Protein AF-A0A3G2SCH0-F1 (afdb_monomer_lite)

Secondary structure (DSSP, 8-state):
--S---HHHHHHHHHHHHHHHHTHHHHHHHHHHTHHHHHHHHHHHHHTT--EEEEEEEE-TTS--S-TTSPS--S-GGGS----SS-EEEEEEEETTTTEEEEEEHHHHHHHHHHHHHHHHSS---S--HHHHHH-S---S-EEEEEEEEESS-EEEEEEEEEETT--SS-SEEEEEEEEE-TTSSEEEEEEEEEE---TTTEEEEEEEEEETTEEEEPPPEEBTB---EEEEEE-SS--SEEEEEEEEEE-HHHHHHHHHHHHHHHHHHHTT-TTHHHHHHHTT-SSPPP-PPPGGGSSSPEEEEEEEEEEETTEEEETTEEEE---S-EEEEEEEEE-S-SS-EEEEEEEEEEEEEEE-TTS-EEEEE---EEPEEEEEE-SSSEEEEEEE-GGGSS-PPPPTT-EEEEEEEEEEEESSTT--EEEEEEEEEEEE----SPPPP---TTS---S-EEEEEEEEEEEEPPPPGGGGGGG--TTS--TTGGGGTT-----HHHHHHHHHHHHHHHHHHHHTTSPPP--PPP--HHHHHHHHHHHHHTT--S----EEEEEEE-----EEEEEEEEESEEEEEEEETTEEEEESSTTSPEEEEEE-TT-EEEES-SSS-EEEEE-SS-EEEEEESSHHHHHHHHHHHGGGGS--

Sequence (653 aa):
MPPDASASSVAAQRASVQWRTRTLFPLAVAILSHAALVREANVLSMRLGLHVRFQLAVHRPHVCHRSQHDGLDDIRADASVADASLAKAVVRVVDMDRCTIQTWPCAFLAHQVRVMQRMCGAMAWGDMDVRAQVLGPTQPAFAPVAHVLIPLVPCEDVLMPLLPWYGGEAVMGTCRLRVAWTAQQRACQLMVRDVRGLSRRLVSQVHWQVRIGSDTYATQPVDVGADAVCHHTFRRSAWPDAVLATLFGRPTRTLLTEIEAHDQAQEQAATRGTSTYAAHDVAQVVGAPLRMRRPERDRQWEQWCSTLVTVHMQGAAVQSGAFVARPAPAHLLGVALAQEAAAVAWTHVEGLAMGDVSLRDAHDVVRASDARFLPLQRVAEHPGTALRVHAVWPPAMHDVPPPHAHDTMHATLRLHVACAHEDRPHLTYDVRLAWRWRRAHAPEPPRWDCHSDPGEHVVQRLYRVRWAPHTPGAADLWRADTRNVQVPGSDLLGSWHVRGLSLVRDYYAELVWQRRVRHGMPTVPAWTPPALRADDAFRDLRTLWAGLHAAQPRRYTGHATCVDALVCTHRGWLTWGQRVWCELCGAFLVMRRAPRERITHAILLHRAHVALLSPDAPTLALYTSSASYALAADSWASAHAWQHALAPASHIT

Organism: Malassezia restricta (strain ATCC 96810 / NBRC 103918 / CBS 7877) (NCBI:txid425264)

Radius of gyration: 33.76 Å; chains: 1; bounding box: 91×59×85 Å

pLDDT: mean 73.64, std 17.19, range [23.06, 96.0]

Foldseek 3Di:
DPPDPDVVVVVVVVVLLLVQLVCLLVQQLQQQQLFLLQLLLVLLCVLVVFQKHKFKAKDDAQADFADPPFDDDFPPPQQDDDHDNHIHIWIWMARLVQRAIDIGRSVVSVVLSVVSVVVSVPPDDDPDPPCCSNPNPGTGQKGFFWKWKFFLDADFFFKTFTAGPLDDQDGQWIWTWGWDADPVNQKIKIKTWDTDNHDCQFFFWKKKWWDWPPDIDIDDIDGPPPTHIDIDMDGDPDGDRITMMTMMGRGHSSNVVVSQVVLQVLVVLLCVPCPPPLVVVVVVPPDDDDDDDDPVVLVQDKFKWKKKKKKFKAQWFDDPQATEHADDQKIKMKIKIAIDQFPKAFDAWPFKWKAFKFKAALVRHTPDTGGDTHTWAWDDWDDDNITMTMTMDGPVVGPDDDHDAFIKMKMWMWIWIWIDDPLGEIEIDTDIHMYGHDPDPDPRDPDDDVPDDDDRRMRMWMKIKIKHFDDDAPVCSSVSRCQPPDDPSSVVVPSRGHRHCSNSLSVVLVSVQSVCCSVPPPDRDDPRRPPPPSPVSSVVSVVSRVVVPPDDDRGIHMYIDIDPFFDFPDWDWKDAVHIWTWTHGPQKTFTHRDPPHDTPDITGLALWDWDQPDPVFLWIWIDHSNDIGIIGDPDVVRSVVVNVVSVVSNPPD

Structure (mmCIF, N/CA/C/O backbone):
data_AF-A0A3G2SCH0-F1
#
_entry.id   AF-A0A3G2SCH0-F1
#
loop_
_atom_site.group_PDB
_atom_site.id
_atom_site.type_symbol
_atom_site.label_atom_id
_atom_site.label_alt_id
_atom_site.label_comp_id
_atom_site.label_asym_id
_atom_site.label_entity_id
_atom_site.label_seq_id
_atom_site.pdbx_PDB_ins_code
_atom_site.Cartn_x
_atom_site.Cartn_y
_atom_site.Cartn_z
_atom_site.occupancy
_atom_site.B_iso_or_equiv
_atom_site.auth_seq_id
_atom_site.auth_comp_id
_atom_site.auth_asym_id
_atom_site.auth_atom_id
_atom_site.pdbx_PDB_model_num
ATOM 1 N N . MET A 1 1 ? -37.704 -10.351 -12.506 1.00 31.58 1 MET A N 1
ATOM 2 C CA . MET A 1 1 ? -36.248 -10.580 -12.624 1.00 31.58 1 MET A CA 1
ATOM 3 C C . MET A 1 1 ? -35.561 -9.227 -12.746 1.00 31.58 1 MET A C 1
ATOM 5 O O . MET A 1 1 ? -36.182 -8.363 -13.361 1.00 31.58 1 MET A O 1
ATOM 9 N N . PRO A 1 2 ? -34.352 -8.986 -12.197 1.00 29.56 2 PRO A N 1
ATOM 10 C CA . PRO A 1 2 ? -33.535 -7.923 -12.777 1.00 29.56 2 PRO A CA 1
ATOM 11 C C . PRO A 1 2 ? -33.345 -8.291 -14.260 1.00 29.56 2 PRO A C 1
ATOM 13 O O . PRO A 1 2 ? -33.191 -9.480 -14.552 1.00 29.56 2 PRO A O 1
ATOM 16 N N . PRO A 1 3 ? -33.486 -7.339 -15.191 1.00 36.19 3 PRO A N 1
ATOM 17 C CA . PRO A 1 3 ? -33.518 -7.652 -16.611 1.00 36.19 3 PRO A CA 1
ATOM 18 C C . PRO A 1 3 ? -32.188 -8.305 -16.987 1.00 36.19 3 PRO A C 1
ATOM 20 O O . PRO A 1 3 ? -31.136 -7.768 -16.649 1.00 36.19 3 PRO A O 1
ATOM 23 N N . ASP A 1 4 ? -32.259 -9.492 -17.588 1.00 38.69 4 ASP A N 1
ATOM 24 C CA . ASP A 1 4 ? -31.194 -10.196 -18.301 1.00 38.69 4 ASP A CA 1
ATOM 25 C C . ASP A 1 4 ? -29.765 -9.798 -17.902 1.00 38.69 4 ASP A C 1
ATOM 27 O O . ASP A 1 4 ? -29.067 -9.065 -18.610 1.00 38.69 4 ASP A O 1
ATOM 31 N N . ALA A 1 5 ? -29.295 -10.316 -16.762 1.00 38.09 5 ALA A N 1
ATOM 32 C CA . ALA A 1 5 ? -27.876 -10.310 -16.423 1.00 38.09 5 ALA A CA 1
ATOM 33 C C . ALA A 1 5 ? -27.143 -11.256 -17.388 1.00 38.09 5 ALA A C 1
ATOM 35 O O . ALA A 1 5 ? -26.845 -12.410 -17.083 1.00 38.09 5 ALA A O 1
ATOM 36 N N . SER A 1 6 ? -26.914 -10.748 -18.597 1.00 44.94 6 SER A N 1
ATOM 37 C CA . SER A 1 6 ? -26.137 -11.358 -19.665 1.00 44.94 6 SER A CA 1
ATOM 38 C C . SER A 1 6 ? -24.797 -11.883 -19.141 1.00 44.94 6 SER A C 1
ATOM 40 O O . SER A 1 6 ? -24.260 -11.395 -18.144 1.00 44.94 6 SER A O 1
ATOM 42 N N . ALA A 1 7 ? -24.202 -12.844 -19.851 1.00 46.75 7 ALA A N 1
ATOM 43 C CA . ALA A 1 7 ? -22.865 -13.375 -19.567 1.00 46.75 7 ALA A CA 1
ATOM 44 C C . ALA A 1 7 ? -21.801 -12.280 -19.286 1.00 46.75 7 ALA A C 1
ATOM 46 O O . ALA A 1 7 ? -20.835 -12.528 -18.562 1.00 46.75 7 ALA A O 1
ATOM 47 N N . SER A 1 8 ? -22.013 -11.055 -19.789 1.00 39.97 8 SER A N 1
ATOM 48 C CA . SER A 1 8 ? -21.204 -9.865 -19.509 1.00 39.97 8 SER A CA 1
ATOM 49 C C . SER A 1 8 ? -21.206 -9.415 -18.035 1.00 39.97 8 SER A C 1
ATOM 51 O O . SER A 1 8 ? -20.150 -9.049 -17.529 1.00 39.97 8 SER A O 1
ATOM 53 N N . SER A 1 9 ? -22.329 -9.503 -17.307 1.00 48.72 9 SER A N 1
ATOM 54 C CA . SER A 1 9 ? -22.426 -9.129 -15.882 1.00 48.72 9 SER A CA 1
ATOM 55 C C . SER A 1 9 ? -21.650 -10.113 -15.002 1.00 48.72 9 SER A C 1
ATOM 57 O O . SER A 1 9 ? -20.868 -9.717 -14.135 1.00 48.72 9 SER A O 1
ATOM 59 N N . VAL A 1 10 ? -21.762 -11.411 -15.301 1.00 48.56 10 VAL A N 1
ATOM 60 C CA . VAL A 1 10 ? -20.990 -12.461 -14.622 1.00 48.56 10 VAL A CA 1
ATOM 61 C C . VAL A 1 10 ? -19.492 -12.316 -14.917 1.00 48.56 10 VAL A C 1
ATOM 63 O O . VAL A 1 10 ? -18.673 -12.454 -14.006 1.00 48.56 10 VAL A O 1
ATOM 66 N N . ALA A 1 11 ? -19.115 -11.997 -16.160 1.00 42.41 11 ALA A N 1
ATOM 67 C CA . ALA A 1 11 ? -17.726 -11.738 -16.540 1.00 42.41 11 ALA A CA 1
ATOM 68 C C . ALA A 1 11 ? -17.158 -10.471 -15.872 1.00 42.41 11 ALA A C 1
ATOM 70 O O . ALA A 1 11 ? -16.056 -10.517 -15.327 1.00 42.41 11 ALA A O 1
ATOM 71 N N . ALA A 1 12 ? -17.919 -9.373 -15.832 1.00 41.53 12 ALA A N 1
ATOM 72 C CA . ALA A 1 12 ? -17.540 -8.134 -15.153 1.00 41.53 12 ALA A CA 1
ATOM 73 C C . ALA A 1 12 ? -17.389 -8.337 -13.638 1.00 41.53 12 ALA A C 1
ATOM 75 O O . ALA A 1 12 ? -16.430 -7.849 -13.035 1.00 41.53 12 ALA A O 1
ATOM 76 N N . GLN A 1 13 ? -18.272 -9.131 -13.025 1.00 50.66 13 GLN A N 1
ATOM 77 C CA . GLN A 1 13 ? -18.183 -9.461 -11.607 1.00 50.66 13 GLN A CA 1
ATOM 78 C C . GLN A 1 13 ? -16.957 -10.330 -11.312 1.00 50.66 13 GLN A C 1
ATOM 80 O O . GLN A 1 13 ? -16.234 -10.036 -10.362 1.00 50.66 13 GLN A O 1
ATOM 85 N N . ARG A 1 14 ? -16.666 -11.342 -12.148 1.00 49.84 14 ARG A N 1
ATOM 86 C CA . ARG A 1 14 ? -15.433 -12.151 -12.069 1.00 49.84 14 ARG A CA 1
ATOM 87 C C . ARG A 1 14 ? -14.183 -11.281 -12.222 1.00 49.84 14 ARG A C 1
ATOM 89 O O . ARG A 1 14 ? -13.255 -11.430 -11.432 1.00 49.84 14 ARG A O 1
ATOM 96 N N . ALA A 1 15 ? -14.184 -10.338 -13.163 1.00 44.78 15 ALA A N 1
ATOM 97 C CA . ALA A 1 15 ? -13.082 -9.407 -13.380 1.00 44.78 15 ALA A CA 1
ATOM 98 C C . ALA A 1 15 ? -12.875 -8.460 -12.184 1.00 44.78 15 ALA A C 1
ATOM 100 O O . ALA A 1 15 ? -11.751 -8.330 -11.709 1.00 44.78 15 ALA A O 1
ATOM 101 N N . SER A 1 16 ? -13.939 -7.868 -11.629 1.00 49.22 16 SER A N 1
ATOM 102 C CA . SER A 1 16 ? -13.899 -7.007 -10.429 1.00 49.22 16 SER A CA 1
ATOM 103 C C . SER A 1 16 ? -13.326 -7.744 -9.215 1.00 49.22 16 SER A C 1
ATOM 105 O O . SER A 1 16 ? -12.467 -7.249 -8.484 1.00 49.22 16 SER A O 1
ATOM 107 N N . VAL A 1 17 ? -13.746 -8.990 -9.042 1.00 47.97 17 VAL A N 1
ATOM 108 C CA . VAL A 1 17 ? -13.266 -9.918 -8.021 1.00 47.97 17 VAL A CA 1
ATOM 109 C C . VAL A 1 17 ? -11.791 -10.269 -8.204 1.00 47.97 17 VAL A C 1
ATOM 111 O O . VAL A 1 17 ? -11.037 -10.235 -7.229 1.00 47.97 17 VAL A O 1
ATOM 114 N N . GLN A 1 18 ? -11.381 -10.593 -9.430 1.00 52.19 18 GLN A N 1
ATOM 115 C CA . GLN A 1 18 ? -9.998 -10.912 -9.776 1.00 52.19 18 GLN A CA 1
ATOM 116 C C . GLN A 1 18 ? -9.097 -9.680 -9.598 1.00 52.19 18 GLN A C 1
ATOM 118 O O . GLN A 1 18 ? -7.966 -9.783 -9.119 1.00 52.19 18 GLN A O 1
ATOM 123 N N . TRP A 1 19 ? -9.624 -8.493 -9.895 1.00 51.28 19 TRP A N 1
ATOM 124 C CA . TRP A 1 19 ? -8.951 -7.218 -9.687 1.00 51.28 19 TRP A CA 1
ATOM 125 C C . TRP A 1 19 ? -8.785 -6.898 -8.195 1.00 51.28 19 TRP A C 1
ATOM 127 O O . TRP A 1 19 ? -7.687 -6.567 -7.759 1.00 51.28 19 TRP A O 1
ATOM 137 N N . ARG A 1 20 ? -9.813 -7.134 -7.369 1.00 48.12 20 ARG A N 1
ATOM 138 C CA . ARG A 1 20 ? -9.728 -7.019 -5.898 1.00 48.12 20 ARG A CA 1
ATOM 139 C C . ARG A 1 20 ? -8.798 -8.055 -5.261 1.00 48.12 20 ARG A C 1
ATOM 14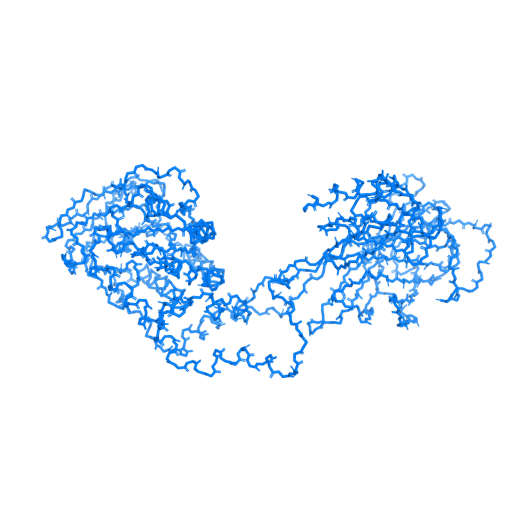1 O O . ARG A 1 20 ? -8.222 -7.796 -4.212 1.00 48.12 20 ARG A O 1
ATOM 148 N N . THR A 1 21 ? -8.596 -9.222 -5.874 1.00 48.56 21 THR A N 1
ATOM 149 C CA . THR A 1 21 ? -7.572 -10.175 -5.398 1.00 48.56 21 THR A CA 1
ATOM 150 C C . THR A 1 21 ? -6.152 -9.743 -5.754 1.00 48.56 21 THR A C 1
ATOM 152 O O . THR A 1 21 ? -5.227 -10.054 -5.007 1.00 48.56 21 THR A O 1
ATOM 155 N N . ARG A 1 22 ? -5.964 -8.949 -6.821 1.00 54.16 22 ARG A N 1
ATOM 156 C CA . ARG A 1 22 ? -4.661 -8.340 -7.149 1.00 54.16 22 ARG A CA 1
ATOM 157 C C . ARG A 1 22 ? -4.223 -7.296 -6.113 1.00 54.16 22 ARG A C 1
ATOM 159 O O . ARG A 1 22 ? -3.035 -7.016 -6.013 1.00 54.16 22 ARG A O 1
ATOM 166 N N . THR A 1 23 ? -5.139 -6.779 -5.287 1.00 59.91 23 THR A N 1
ATOM 167 C CA . THR A 1 23 ? -4.815 -5.819 -4.213 1.00 59.91 23 THR A CA 1
ATOM 168 C C . THR A 1 23 ? -4.451 -6.470 -2.879 1.00 59.91 23 THR A C 1
ATOM 170 O O . THR A 1 23 ? -4.035 -5.770 -1.959 1.00 59.91 23 THR A O 1
ATOM 173 N N . LEU A 1 24 ? -4.552 -7.800 -2.764 1.00 65.25 24 LEU A N 1
ATOM 174 C CA . LEU A 1 24 ? -4.127 -8.528 -1.561 1.00 65.25 24 LEU A CA 1
ATOM 175 C C . LEU A 1 24 ? -2.614 -8.455 -1.354 1.00 65.25 24 LEU A C 1
ATOM 177 O O . LEU A 1 24 ? -2.162 -8.415 -0.216 1.00 65.25 24 LEU A O 1
ATOM 181 N N . PHE A 1 25 ? -1.841 -8.406 -2.441 1.00 65.69 25 PHE A N 1
ATOM 182 C CA . PHE A 1 25 ? -0.389 -8.298 -2.363 1.00 65.69 25 PHE A CA 1
ATOM 183 C C . PHE A 1 25 ? 0.065 -6.929 -1.806 1.00 65.69 25 PHE A C 1
ATOM 185 O O . PHE A 1 25 ? 0.750 -6.915 -0.784 1.00 65.69 25 PHE A O 1
ATOM 192 N N . PRO A 1 26 ? -0.381 -5.772 -2.345 1.00 67.56 26 PRO A N 1
ATOM 193 C CA . PRO A 1 26 ? -0.127 -4.470 -1.718 1.00 67.56 26 PRO A CA 1
ATOM 194 C C . PRO A 1 26 ? -0.615 -4.370 -0.265 1.00 67.56 26 PRO A C 1
ATOM 196 O O . PRO A 1 26 ? 0.068 -3.784 0.572 1.00 67.56 26 PRO A O 1
ATOM 199 N N . LEU A 1 27 ? -1.773 -4.965 0.054 1.00 74.06 27 LEU A N 1
ATOM 200 C CA . LEU A 1 27 ? -2.298 -5.021 1.422 1.00 74.06 27 LEU A CA 1
ATOM 201 C C . LEU A 1 27 ? -1.360 -5.802 2.357 1.00 74.06 27 LEU A C 1
ATOM 203 O O . LEU A 1 27 ? -1.066 -5.339 3.456 1.00 74.06 27 LEU A O 1
ATOM 207 N N . ALA A 1 28 ? -0.861 -6.956 1.907 1.00 73.88 28 ALA A N 1
ATOM 208 C CA . ALA A 1 28 ? 0.090 -7.782 2.643 1.00 73.88 28 ALA A CA 1
ATOM 209 C C . ALA A 1 28 ? 1.413 -7.051 2.902 1.00 73.88 28 ALA A C 1
ATOM 211 O O . ALA A 1 28 ? 1.878 -7.025 4.041 1.00 73.88 28 ALA A O 1
ATOM 212 N N . VAL A 1 29 ? 1.978 -6.404 1.877 1.00 72.19 29 VAL A N 1
ATOM 213 C CA . VAL A 1 29 ? 3.194 -5.587 2.010 1.00 72.19 29 VAL A CA 1
ATOM 214 C C . VAL A 1 29 ? 2.989 -4.480 3.042 1.00 72.19 29 VAL A C 1
ATOM 216 O O . VAL A 1 29 ? 3.832 -4.301 3.914 1.00 72.19 29 VAL A O 1
ATOM 219 N N . ALA A 1 30 ? 1.860 -3.767 2.982 1.00 77.94 30 ALA A N 1
ATOM 220 C CA . ALA A 1 30 ? 1.571 -2.678 3.908 1.00 77.94 30 ALA A CA 1
ATOM 221 C C . ALA A 1 30 ? 1.398 -3.153 5.362 1.00 77.94 30 ALA A C 1
ATOM 223 O O . ALA A 1 30 ? 1.861 -2.475 6.274 1.00 77.94 30 ALA A O 1
ATOM 224 N N . ILE A 1 31 ? 0.766 -4.306 5.600 1.00 83.00 31 ILE A N 1
ATOM 225 C CA . ILE A 1 31 ? 0.631 -4.880 6.951 1.00 83.00 31 ILE A CA 1
ATOM 226 C C . ILE A 1 31 ? 2.009 -5.261 7.506 1.00 83.00 31 ILE A C 1
ATOM 228 O O . ILE A 1 31 ? 2.369 -4.871 8.614 1.00 83.00 31 ILE A O 1
ATOM 232 N N . LEU A 1 32 ? 2.812 -5.973 6.718 1.00 77.19 32 LEU A N 1
ATOM 233 C CA . LEU A 1 32 ? 4.123 -6.451 7.151 1.00 77.19 32 LEU A CA 1
ATOM 234 C C . LEU A 1 32 ? 5.132 -5.317 7.387 1.00 77.19 32 LEU A C 1
ATOM 236 O O . LEU A 1 32 ? 5.882 -5.362 8.367 1.00 77.19 32 LEU A O 1
ATOM 240 N N . SER A 1 33 ? 5.113 -4.269 6.558 1.00 77.81 33 SER A N 1
ATOM 241 C CA . SER A 1 33 ? 6.066 -3.156 6.655 1.00 77.81 33 SER A CA 1
ATOM 242 C C . SER A 1 33 ? 5.823 -2.220 7.841 1.00 77.81 33 SER A C 1
ATOM 244 O O . SER A 1 33 ? 6.744 -1.527 8.267 1.00 77.81 33 SER A O 1
ATOM 246 N N . HIS A 1 34 ? 4.612 -2.213 8.408 1.00 84.12 34 HIS A N 1
ATOM 247 C CA . HIS A 1 34 ? 4.247 -1.349 9.538 1.00 84.12 34 HIS A CA 1
ATOM 248 C C . HIS A 1 34 ? 4.221 -2.077 10.890 1.00 84.12 34 HIS A C 1
ATOM 250 O O . HIS A 1 34 ? 3.949 -1.450 11.915 1.00 84.12 34 HIS A O 1
ATOM 256 N N . ALA A 1 35 ? 4.518 -3.378 10.931 1.00 83.06 35 ALA A N 1
ATOM 257 C CA . ALA A 1 35 ? 4.460 -4.157 12.164 1.00 83.06 35 ALA A CA 1
ATOM 258 C C . ALA A 1 35 ? 5.426 -3.645 13.249 1.00 83.06 35 ALA A C 1
ATOM 260 O O . ALA A 1 35 ? 5.020 -3.507 14.404 1.00 83.06 35 ALA A O 1
ATOM 261 N N . ALA A 1 36 ? 6.667 -3.292 12.896 1.00 79.19 36 ALA A N 1
ATOM 262 C CA . ALA A 1 36 ? 7.620 -2.713 13.851 1.00 79.19 36 ALA A CA 1
ATOM 263 C C . ALA A 1 36 ? 7.124 -1.384 14.441 1.00 79.19 36 ALA A C 1
ATOM 265 O O . ALA A 1 36 ? 7.235 -1.163 15.645 1.00 79.19 36 ALA A O 1
ATOM 266 N N . LEU A 1 37 ? 6.511 -0.533 13.614 1.00 85.88 37 LEU A N 1
ATOM 267 C CA . LEU A 1 37 ? 5.965 0.753 14.047 1.00 85.88 37 LEU A CA 1
ATOM 268 C C . LEU A 1 37 ? 4.817 0.575 15.053 1.00 85.88 37 LEU A C 1
ATOM 270 O O . LEU A 1 37 ? 4.721 1.314 16.029 1.00 85.88 37 LEU A O 1
ATOM 274 N N . VAL A 1 38 ? 3.960 -0.429 14.846 1.00 93.00 38 VAL A N 1
ATOM 275 C CA . VAL A 1 38 ? 2.884 -0.771 15.790 1.00 93.00 38 VAL A CA 1
ATOM 276 C C . VAL A 1 38 ? 3.446 -1.319 17.105 1.00 93.00 38 VAL A C 1
ATOM 278 O O . VAL A 1 38 ? 2.954 -0.954 18.174 1.00 93.00 38 VAL A O 1
ATOM 281 N N . ARG A 1 39 ? 4.498 -2.152 17.061 1.00 89.19 39 ARG A N 1
ATOM 282 C CA . ARG A 1 39 ? 5.204 -2.596 18.279 1.00 89.19 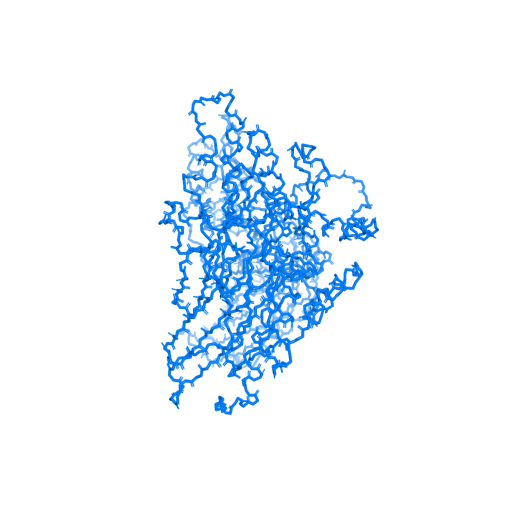39 ARG A CA 1
ATOM 283 C C . ARG A 1 39 ? 5.753 -1.402 19.052 1.00 89.19 39 ARG A C 1
ATOM 285 O O . ARG A 1 39 ? 5.530 -1.308 20.253 1.00 89.19 39 ARG A O 1
ATOM 292 N N . GLU A 1 40 ? 6.417 -0.479 18.365 1.00 87.50 40 GLU A N 1
ATOM 293 C CA . GLU A 1 40 ? 6.962 0.733 18.974 1.00 87.50 40 GLU A CA 1
ATOM 294 C C . GLU A 1 40 ? 5.875 1.605 19.607 1.00 87.50 40 GLU A C 1
ATOM 296 O O . GLU A 1 40 ? 6.010 2.001 20.764 1.00 87.50 40 GLU A O 1
ATOM 301 N N . ALA A 1 41 ? 4.762 1.834 18.907 1.00 94.25 41 ALA A N 1
ATOM 302 C CA . ALA A 1 41 ? 3.627 2.575 19.451 1.00 94.25 41 ALA A CA 1
ATOM 303 C C . ALA A 1 41 ? 3.098 1.948 20.752 1.00 94.25 41 ALA A C 1
ATOM 305 O O . ALA A 1 41 ? 2.851 2.660 21.722 1.00 94.25 41 ALA A O 1
ATOM 306 N N . ASN A 1 42 ? 2.985 0.616 20.818 1.00 95.44 42 ASN A N 1
ATOM 307 C CA . ASN A 1 42 ? 2.564 -0.072 22.041 1.00 95.44 42 ASN A CA 1
ATOM 308 C C . ASN A 1 42 ? 3.592 0.033 23.175 1.00 95.44 42 ASN A C 1
ATOM 310 O O . ASN A 1 42 ? 3.199 0.217 24.326 1.00 95.44 42 ASN A O 1
ATOM 314 N N . VAL A 1 43 ? 4.895 -0.041 22.879 1.00 90.81 43 VAL A N 1
ATOM 315 C CA . VAL A 1 43 ? 5.949 0.183 23.885 1.00 90.81 43 VAL A CA 1
ATOM 316 C C . VAL A 1 43 ? 5.853 1.595 24.459 1.00 90.81 43 VAL A C 1
ATOM 318 O O . VAL A 1 43 ? 5.894 1.778 25.675 1.00 90.81 43 VAL A O 1
ATOM 321 N N . LEU A 1 44 ? 5.705 2.598 23.593 1.00 91.06 44 LEU A N 1
ATOM 322 C CA . LEU A 1 44 ? 5.578 3.992 24.010 1.00 91.06 44 LEU A CA 1
ATOM 323 C C . LEU A 1 44 ? 4.286 4.226 24.801 1.00 91.06 44 LEU A C 1
ATOM 325 O O . LEU A 1 44 ? 4.319 4.932 25.801 1.00 91.06 44 LEU A O 1
ATOM 329 N N . SER A 1 45 ? 3.180 3.586 24.411 1.00 93.94 45 SER A N 1
ATOM 330 C CA . SER A 1 45 ? 1.908 3.612 25.149 1.00 93.94 45 SER A CA 1
ATOM 331 C C . SER A 1 45 ? 2.096 3.161 26.600 1.00 93.94 45 SER A C 1
ATOM 333 O O . SER A 1 45 ? 1.733 3.880 27.528 1.00 93.94 45 SER A O 1
ATOM 335 N N . MET A 1 46 ? 2.778 2.024 26.798 1.00 92.00 46 MET A N 1
ATOM 336 C CA . MET A 1 46 ? 3.096 1.493 28.127 1.00 92.00 46 MET A CA 1
ATOM 337 C C . MET A 1 46 ? 4.003 2.440 28.925 1.00 92.00 46 MET A C 1
ATOM 339 O O . MET A 1 46 ? 3.769 2.659 30.110 1.00 92.00 46 MET A O 1
ATOM 343 N N . ARG A 1 47 ? 5.019 3.037 28.287 1.00 89.62 47 ARG A N 1
ATOM 344 C CA . ARG A 1 47 ? 5.929 4.001 28.939 1.00 89.62 47 ARG A CA 1
ATOM 345 C C . ARG A 1 47 ? 5.234 5.292 29.362 1.00 89.62 47 ARG A C 1
ATOM 347 O O . ARG A 1 47 ? 5.621 5.879 30.363 1.00 89.62 47 ARG A O 1
ATOM 354 N N . LEU A 1 48 ? 4.231 5.724 28.603 1.00 90.00 48 LEU A N 1
ATOM 355 C CA . LEU A 1 48 ? 3.405 6.894 28.901 1.00 90.00 48 LEU A CA 1
ATOM 356 C C . LEU A 1 48 ? 2.270 6.588 29.894 1.00 90.00 48 LEU A C 1
ATOM 358 O O . LEU A 1 48 ? 1.482 7.478 30.197 1.00 90.00 48 LEU A O 1
ATOM 362 N N . GLY A 1 49 ? 2.151 5.346 30.382 1.00 89.81 49 GLY A N 1
ATOM 363 C CA . GLY A 1 49 ? 1.078 4.943 31.295 1.00 89.81 49 GLY A CA 1
ATOM 364 C C . GLY A 1 49 ? -0.314 4.943 30.654 1.00 89.81 49 GLY A C 1
ATOM 365 O O . GLY A 1 49 ? -1.314 5.063 31.356 1.00 89.81 49 GLY A O 1
ATOM 366 N N . LEU A 1 50 ? -0.397 4.832 29.325 1.00 91.81 50 LEU A N 1
ATOM 367 C CA . LEU A 1 50 ? -1.664 4.779 28.601 1.00 91.81 50 LEU A CA 1
ATOM 368 C C . LEU A 1 50 ? -2.137 3.324 28.466 1.00 91.81 50 LEU A C 1
ATOM 370 O O . LEU A 1 50 ? -1.418 2.477 27.934 1.00 91.81 50 LEU A O 1
ATOM 374 N N . HIS A 1 51 ? -3.385 3.030 28.845 1.00 93.06 51 HIS A N 1
ATOM 375 C CA . HIS A 1 51 ? -4.019 1.734 28.561 1.00 93.06 51 HIS A CA 1
ATOM 376 C C . HIS A 1 51 ? -4.611 1.693 27.144 1.00 93.06 51 HIS A C 1
ATOM 378 O O . HIS A 1 51 ? -5.783 1.378 26.931 1.00 93.06 51 HIS A O 1
ATOM 384 N N . VAL A 1 52 ? -3.777 2.026 26.157 1.00 94.50 52 VAL A N 1
ATOM 385 C CA . VAL A 1 52 ? -4.141 2.052 24.738 1.00 94.50 52 VAL A CA 1
ATOM 386 C C . VAL A 1 52 ? -3.366 0.981 23.981 1.00 94.50 52 VAL A C 1
ATOM 388 O O . VAL A 1 52 ? -2.139 0.895 24.093 1.00 94.50 52 VAL A O 1
ATOM 391 N N . ARG A 1 53 ? -4.078 0.192 23.171 1.00 94.81 53 ARG A N 1
ATOM 392 C CA . ARG A 1 53 ? -3.513 -0.827 22.280 1.00 94.81 53 ARG A CA 1
ATOM 393 C C . ARG A 1 53 ? -3.602 -0.399 20.819 1.00 94.81 53 ARG A C 1
ATOM 395 O O . ARG A 1 53 ? -4.669 -0.050 20.323 1.00 94.81 53 ARG A O 1
ATOM 402 N N . PHE A 1 54 ? -2.481 -0.494 20.117 1.00 96.00 54 PHE A N 1
ATOM 403 C CA . PHE A 1 54 ? -2.361 -0.297 18.676 1.00 96.00 54 PHE A CA 1
ATOM 404 C C . PHE A 1 54 ? -2.285 -1.661 17.986 1.00 96.00 54 PHE A C 1
ATOM 406 O O . PHE A 1 54 ? -1.435 -2.488 18.321 1.00 96.00 54 PHE A O 1
ATOM 413 N N . GLN A 1 55 ? -3.163 -1.916 17.019 1.00 94.88 55 GLN A N 1
ATOM 414 C CA . GLN A 1 55 ? -3.244 -3.187 16.294 1.00 94.88 55 GLN A CA 1
ATOM 415 C C . GLN A 1 55 ? -3.408 -2.932 14.795 1.00 94.88 55 GLN A C 1
ATOM 417 O O . GLN A 1 55 ? -4.092 -1.995 14.392 1.00 94.88 55 GLN A O 1
ATOM 422 N N . LEU A 1 56 ? -2.796 -3.765 13.952 1.00 94.44 56 LEU A N 1
ATOM 423 C CA . LEU A 1 56 ? -3.043 -3.706 12.510 1.00 94.44 56 LEU A CA 1
ATOM 424 C C . LEU A 1 56 ? -4.446 -4.231 12.194 1.00 94.44 56 LEU A C 1
ATOM 426 O O . LEU A 1 56 ? -4.923 -5.178 12.814 1.00 94.44 56 LEU A O 1
ATOM 430 N N . ALA A 1 57 ? -5.096 -3.616 11.213 1.00 92.50 57 ALA A N 1
ATOM 431 C CA . ALA A 1 57 ? -6.415 -4.001 10.737 1.00 92.50 57 ALA A CA 1
ATOM 432 C C . ALA A 1 57 ? -6.564 -3.720 9.232 1.00 92.50 57 ALA A C 1
ATOM 434 O O . ALA A 1 57 ? -5.728 -3.062 8.605 1.00 92.50 57 ALA A O 1
ATOM 435 N N . VAL A 1 58 ? -7.650 -4.229 8.645 1.00 90.38 58 VAL A N 1
ATOM 436 C CA . VAL A 1 58 ? -7.991 -4.026 7.231 1.00 90.38 58 VAL A CA 1
ATOM 437 C C . VAL A 1 58 ? -9.186 -3.085 7.120 1.00 90.38 58 VAL A C 1
ATOM 439 O O . VAL A 1 58 ? -10.276 -3.374 7.611 1.00 90.38 58 VAL A O 1
ATOM 442 N N . HIS A 1 59 ? -9.000 -1.969 6.422 1.00 89.81 59 HIS A N 1
ATOM 443 C CA . HIS A 1 59 ? -10.077 -1.055 6.066 1.00 89.81 59 HIS A CA 1
ATOM 444 C C . HIS A 1 59 ? -10.802 -1.565 4.818 1.00 89.81 59 HIS A C 1
ATOM 446 O O . HIS A 1 59 ? -10.239 -1.571 3.722 1.00 89.81 59 HIS A O 1
ATOM 452 N N . ARG A 1 60 ? -12.047 -2.017 4.998 1.00 86.50 60 ARG A N 1
ATOM 453 C CA . ARG A 1 60 ? -12.911 -2.585 3.951 1.00 86.50 60 ARG A CA 1
ATOM 454 C C . ARG A 1 60 ? -13.462 -1.510 3.000 1.00 86.50 60 ARG A C 1
ATOM 456 O O . ARG A 1 60 ? -13.947 -0.483 3.475 1.00 86.50 60 ARG A O 1
ATOM 463 N N . PRO A 1 61 ? -13.473 -1.736 1.678 1.00 81.12 61 PRO A N 1
ATOM 464 C CA . PRO A 1 61 ? -14.087 -0.802 0.740 1.00 81.12 61 PRO A CA 1
ATOM 465 C C . PRO A 1 61 ? -15.622 -0.863 0.809 1.00 81.12 61 PRO A C 1
ATOM 467 O O . PRO A 1 61 ? -16.192 -1.932 1.017 1.00 81.12 61 PRO A O 1
ATOM 470 N N . HIS A 1 62 ? -16.293 0.266 0.561 1.00 75.19 62 HIS A N 1
ATOM 471 C CA . HIS A 1 62 ? -17.763 0.377 0.468 1.00 75.19 62 HIS A CA 1
ATOM 472 C C . HIS A 1 62 ? -18.551 0.051 1.751 1.00 75.19 62 HIS A C 1
ATOM 474 O O . HIS A 1 62 ? -19.735 -0.270 1.679 1.00 75.19 62 HIS A O 1
ATOM 480 N N . VAL A 1 63 ? -17.920 0.155 2.922 1.00 81.38 63 VAL A N 1
ATOM 481 C CA . VAL A 1 63 ? -18.566 -0.072 4.226 1.00 81.38 63 VAL A CA 1
ATOM 482 C C . VAL A 1 63 ? -18.510 1.197 5.073 1.00 81.38 63 VAL A C 1
ATOM 484 O O . VAL A 1 63 ? -17.699 2.085 4.802 1.00 81.38 63 VAL A O 1
ATOM 487 N N . CYS A 1 64 ? -19.387 1.323 6.065 1.00 83.38 64 CYS A N 1
ATOM 488 C CA . CYS A 1 64 ? -19.318 2.397 7.053 1.00 83.38 64 CYS A CA 1
ATOM 489 C C . CYS A 1 64 ? -18.303 2.042 8.142 1.00 83.38 64 CYS A C 1
ATOM 491 O O . CYS A 1 64 ? -18.466 1.024 8.811 1.00 83.38 64 CYS A O 1
ATOM 493 N N . HIS A 1 65 ? -17.283 2.886 8.318 1.00 84.06 65 HIS A N 1
ATOM 494 C CA . HIS A 1 65 ? -16.242 2.734 9.351 1.00 84.06 65 HIS A CA 1
ATOM 495 C C . HIS A 1 65 ? -16.428 3.672 10.545 1.00 84.06 65 HIS A C 1
ATOM 497 O O . HIS A 1 65 ? -15.803 3.471 11.581 1.00 84.06 65 HIS A O 1
ATOM 503 N N . ARG A 1 66 ? -17.287 4.684 10.397 1.00 86.06 66 ARG A N 1
ATOM 504 C CA . ARG A 1 66 ? -17.642 5.663 11.427 1.00 86.06 66 ARG A CA 1
ATOM 505 C C . ARG A 1 66 ? -19.154 5.748 11.555 1.00 86.06 66 ARG A C 1
ATOM 507 O O . ARG A 1 66 ? -19.857 5.620 10.544 1.00 86.06 66 ARG A O 1
ATOM 514 N N . SER A 1 67 ? -19.617 5.949 12.780 1.00 89.19 67 SER A N 1
ATOM 515 C CA . SER A 1 67 ? -21.033 6.091 13.079 1.00 89.19 67 SER A CA 1
ATOM 516 C C . SER A 1 67 ? -21.477 7.531 12.819 1.00 89.19 67 SER A C 1
ATOM 518 O O . SER A 1 67 ? -20.751 8.472 13.127 1.00 89.19 67 SER A O 1
ATOM 520 N N . GLN A 1 68 ? -22.679 7.714 12.268 1.00 87.50 68 GLN A N 1
ATOM 521 C CA . GLN A 1 68 ? -23.282 9.045 12.093 1.00 87.50 68 GLN A CA 1
ATOM 522 C C . GLN A 1 68 ? -23.622 9.742 13.416 1.00 87.50 68 GLN A C 1
ATOM 524 O O . GLN A 1 68 ? -23.867 10.944 13.424 1.00 87.50 68 GLN A O 1
ATOM 529 N N . HIS A 1 69 ? -23.653 8.990 14.517 1.00 86.56 69 HIS A N 1
ATOM 530 C CA . HIS A 1 69 ? -23.919 9.513 15.857 1.00 86.56 69 HIS A CA 1
ATOM 531 C C . HIS A 1 69 ? -22.647 9.941 16.594 1.00 86.56 69 HIS A C 1
ATOM 533 O O . HIS A 1 69 ? -22.736 10.451 17.709 1.00 86.56 69 HIS A O 1
ATOM 539 N N . ASP A 1 70 ? -21.470 9.723 16.003 1.00 82.75 70 ASP A N 1
ATOM 540 C CA . ASP A 1 70 ? -20.236 10.316 16.512 1.00 82.75 70 ASP A CA 1
ATOM 541 C C . ASP A 1 70 ? -20.178 11.790 16.058 1.00 82.75 70 ASP A C 1
ATOM 543 O O . ASP A 1 70 ? -20.593 12.117 14.946 1.00 82.75 70 ASP A O 1
ATOM 547 N N . GLY A 1 71 ? -19.729 12.697 16.935 1.00 65.62 71 GLY A N 1
ATOM 548 C CA . GLY A 1 71 ? -19.704 14.144 16.667 1.00 65.62 71 GLY A CA 1
ATOM 549 C C . GLY A 1 71 ? -18.844 14.553 15.458 1.00 65.62 71 GLY A C 1
ATOM 550 O O . GLY A 1 71 ? -18.108 13.741 14.902 1.00 65.62 71 GLY A O 1
ATOM 551 N N . LEU A 1 72 ? -18.939 15.832 15.063 1.00 57.00 72 LEU A N 1
ATOM 552 C CA . LEU A 1 72 ? -18.192 16.409 13.933 1.00 57.00 72 LEU A CA 1
ATOM 553 C C . LEU A 1 72 ? -16.679 16.141 14.036 1.00 57.00 72 LEU A C 1
ATOM 555 O O . LEU A 1 72 ? -16.131 16.075 15.137 1.00 57.00 72 LEU A O 1
ATOM 559 N N . ASP A 1 73 ? -16.042 15.991 12.869 1.00 54.19 73 ASP A N 1
ATOM 560 C CA . ASP A 1 73 ? -14.643 15.586 12.708 1.00 54.19 73 ASP A CA 1
ATOM 561 C C . ASP A 1 73 ? -13.685 16.313 13.665 1.00 54.19 73 ASP A C 1
ATOM 563 O O . ASP A 1 73 ? -13.725 17.536 13.820 1.00 54.19 73 ASP A O 1
ATOM 567 N N . ASP A 1 74 ? -12.773 15.544 14.267 1.00 52.78 74 ASP A N 1
ATOM 568 C CA . ASP A 1 74 ? -11.582 16.100 14.905 1.00 52.78 74 ASP A CA 1
ATOM 569 C C . ASP A 1 74 ? -10.813 16.949 13.874 1.00 52.78 74 ASP A C 1
ATOM 571 O O . ASP A 1 74 ? -10.689 16.566 12.708 1.00 52.78 74 ASP A O 1
ATOM 575 N N . ILE A 1 75 ? -10.248 18.084 14.297 1.00 52.28 75 ILE A N 1
ATOM 576 C CA . ILE A 1 75 ? -9.548 19.059 13.429 1.00 52.28 75 ILE A CA 1
ATOM 577 C C . ILE A 1 75 ? -8.349 18.407 12.697 1.00 52.28 75 ILE A C 1
ATOM 579 O O . ILE A 1 75 ? -7.820 18.924 11.711 1.00 52.28 75 ILE A O 1
ATOM 583 N N . ARG A 1 76 ? -7.924 17.223 13.150 1.00 60.47 76 ARG A N 1
ATOM 584 C CA . ARG A 1 76 ? -6.869 16.390 12.567 1.00 60.47 76 ARG A CA 1
ATOM 585 C C . ARG A 1 76 ? -7.362 15.636 11.321 1.00 60.47 76 ARG A C 1
ATOM 587 O O . ARG A 1 76 ? -7.536 14.418 11.359 1.00 60.47 76 ARG A O 1
ATOM 594 N N . ALA A 1 77 ? -7.510 16.336 10.195 1.00 54.88 77 ALA A N 1
ATOM 595 C CA . ALA A 1 77 ? -7.917 15.749 8.907 1.00 54.88 77 ALA A CA 1
ATOM 596 C C . ALA A 1 77 ? -7.097 14.494 8.510 1.00 54.88 77 ALA A C 1
ATOM 598 O O . ALA A 1 77 ? -7.657 13.505 8.027 1.00 54.88 77 ALA A O 1
ATOM 599 N N . ASP A 1 78 ? -5.793 14.488 8.816 1.00 59.88 78 ASP A N 1
ATOM 600 C CA . ASP A 1 78 ? -4.855 13.393 8.517 1.00 59.88 78 ASP A CA 1
ATOM 601 C C . ASP A 1 78 ? -5.074 12.113 9.348 1.00 59.88 78 ASP A C 1
ATOM 603 O O . ASP A 1 78 ? -4.523 11.058 9.022 1.00 59.88 78 ASP A O 1
ATOM 607 N N . ALA A 1 79 ? -5.862 12.179 10.427 1.00 60.12 79 ALA A N 1
ATOM 608 C CA . ALA A 1 79 ? -6.183 11.025 11.270 1.00 60.12 79 ALA A CA 1
ATOM 609 C C . ALA A 1 79 ? -7.286 10.139 10.665 1.00 60.12 79 ALA A C 1
ATOM 611 O O . ALA A 1 79 ? -7.488 9.004 11.105 1.00 60.12 79 ALA A O 1
ATOM 612 N N . SER A 1 80 ? -8.017 10.647 9.667 1.00 68.44 80 SER A N 1
ATOM 613 C CA . SER A 1 80 ? -9.118 9.938 9.018 1.00 68.44 80 SER A CA 1
ATOM 614 C C . SER A 1 80 ? -8.640 9.072 7.850 1.00 68.44 80 SER A C 1
ATOM 616 O O . SER A 1 80 ? -7.740 9.428 7.090 1.00 68.44 80 SER A O 1
ATOM 618 N N . VAL A 1 81 ? -9.241 7.891 7.694 1.00 74.69 81 VAL A N 1
ATOM 619 C CA . VAL A 1 81 ? -8.959 7.020 6.549 1.00 74.69 81 VAL A CA 1
ATOM 620 C C . VAL A 1 81 ? -9.871 7.432 5.402 1.00 74.69 81 VAL A C 1
ATOM 622 O O . VAL A 1 81 ? -11.080 7.231 5.467 1.00 74.69 81 VAL A O 1
ATOM 625 N N . ALA A 1 82 ? -9.284 7.990 4.342 1.00 69.38 82 ALA A N 1
ATOM 626 C CA . ALA A 1 82 ? -10.036 8.370 3.153 1.00 69.38 82 ALA A CA 1
ATOM 627 C C . ALA A 1 82 ? -10.747 7.161 2.529 1.00 69.38 82 ALA A C 1
ATOM 629 O O . ALA A 1 82 ? -10.146 6.089 2.346 1.00 69.38 82 ALA A O 1
ATOM 630 N N . ASP A 1 83 ? -12.006 7.377 2.150 1.00 68.06 83 ASP A N 1
ATOM 631 C CA . ASP A 1 83 ? -12.827 6.391 1.465 1.00 68.06 83 ASP A CA 1
ATOM 632 C C . ASP A 1 83 ? -12.119 5.897 0.199 1.00 68.06 83 ASP A C 1
ATOM 634 O O . ASP A 1 83 ? -11.661 6.672 -0.642 1.00 68.06 83 ASP A O 1
ATOM 638 N N . ALA A 1 84 ? -11.984 4.580 0.082 1.00 69.00 84 ALA A N 1
ATOM 639 C CA . ALA A 1 84 ? -11.237 3.951 -0.993 1.00 69.00 84 ALA A CA 1
ATOM 640 C C . ALA A 1 84 ? -12.050 2.831 -1.631 1.00 69.00 84 ALA A C 1
ATOM 642 O O . ALA A 1 84 ? -12.738 2.069 -0.952 1.00 69.00 84 ALA A O 1
ATOM 643 N N . SER A 1 85 ? -11.907 2.691 -2.947 1.00 69.81 85 SER A N 1
ATOM 644 C CA . SER A 1 85 ? -12.471 1.575 -3.716 1.00 69.81 85 SER A CA 1
ATOM 645 C C . SER A 1 85 ? -11.766 0.239 -3.443 1.00 69.81 85 SER A C 1
ATOM 647 O O . SER A 1 85 ? -12.251 -0.813 -3.861 1.00 69.81 85 SER A O 1
ATOM 649 N N . LEU A 1 86 ? -10.633 0.270 -2.733 1.00 78.38 86 LEU A N 1
ATOM 650 C CA . LEU A 1 86 ? -9.771 -0.869 -2.435 1.00 78.38 86 LEU A CA 1
ATOM 651 C C . LEU A 1 86 ? -9.493 -0.978 -0.936 1.00 78.38 86 LEU A C 1
ATOM 653 O O . LEU A 1 86 ? -9.469 0.027 -0.224 1.00 78.38 86 LEU A O 1
ATOM 657 N N . ALA A 1 87 ? -9.244 -2.206 -0.476 1.00 83.69 87 ALA A N 1
ATOM 658 C CA . ALA A 1 87 ? -8.858 -2.449 0.907 1.00 83.69 87 ALA A CA 1
ATOM 659 C C . ALA A 1 87 ? -7.485 -1.845 1.220 1.00 83.69 87 ALA A C 1
ATOM 661 O O . ALA A 1 87 ? -6.562 -1.934 0.408 1.00 83.69 87 ALA A O 1
ATOM 662 N N . LYS A 1 88 ? -7.351 -1.255 2.409 1.00 87.69 88 LYS A N 1
ATOM 663 C CA . LYS A 1 88 ? -6.112 -0.619 2.881 1.00 87.69 88 LYS A CA 1
ATOM 664 C C . LYS A 1 88 ? -5.712 -1.165 4.248 1.00 87.69 88 LYS A C 1
ATOM 666 O O . LYS A 1 88 ? -6.577 -1.471 5.065 1.00 87.69 88 LYS A O 1
ATOM 671 N N . ALA A 1 89 ? -4.408 -1.256 4.497 1.00 89.88 89 ALA A N 1
ATOM 672 C CA . ALA A 1 89 ? -3.894 -1.501 5.839 1.00 89.88 89 ALA A CA 1
ATOM 673 C C . ALA A 1 89 ? -4.102 -0.244 6.689 1.00 89.88 89 ALA A C 1
ATOM 675 O O . ALA A 1 89 ? -3.842 0.872 6.229 1.00 89.88 89 ALA A O 1
ATOM 676 N N . VAL A 1 90 ? -4.591 -0.432 7.907 1.00 92.81 90 VAL A N 1
ATOM 677 C CA . VAL A 1 90 ? -4.859 0.635 8.873 1.00 92.81 90 VAL A CA 1
ATOM 678 C C . VAL A 1 90 ? -4.457 0.183 10.268 1.00 92.81 90 VAL A C 1
ATOM 680 O O . VAL A 1 90 ? -4.217 -1.001 10.509 1.00 92.81 90 VAL A O 1
ATOM 683 N N . VAL A 1 91 ? -4.396 1.132 11.192 1.00 94.75 91 VAL A N 1
ATOM 684 C CA . VAL A 1 91 ? -4.103 0.879 12.598 1.00 94.75 91 VAL A CA 1
ATOM 685 C C . VAL A 1 91 ? -5.376 1.112 13.392 1.00 94.75 91 VAL A C 1
ATOM 687 O O . VAL A 1 91 ? -5.900 2.222 13.430 1.00 94.75 91 VAL A O 1
ATOM 690 N N . ARG A 1 92 ? -5.882 0.061 14.025 1.00 93.88 92 ARG A N 1
ATOM 691 C CA . ARG A 1 92 ? -6.924 0.152 15.040 1.00 93.88 92 ARG A CA 1
ATOM 692 C C . ARG A 1 92 ? -6.280 0.593 16.352 1.00 93.88 92 ARG A C 1
ATOM 694 O O . ARG A 1 92 ? -5.318 -0.026 16.805 1.00 93.88 92 ARG A O 1
ATOM 701 N N . VAL A 1 93 ? -6.820 1.643 16.953 1.00 94.56 93 VAL A N 1
ATOM 702 C CA . VAL A 1 93 ? -6.409 2.155 18.261 1.00 94.56 93 VAL A CA 1
ATOM 703 C C . VAL A 1 93 ? -7.545 1.897 19.235 1.00 94.56 93 VAL A C 1
ATOM 705 O O . VAL A 1 93 ? -8.665 2.360 19.021 1.00 94.56 93 VAL A O 1
ATOM 708 N N . VAL A 1 94 ? -7.254 1.112 20.263 1.00 94.81 94 VAL A N 1
ATOM 709 C CA . VAL A 1 94 ? -8.217 0.632 21.249 1.00 94.81 94 VAL A CA 1
ATOM 710 C C . VAL A 1 94 ? -7.873 1.254 22.597 1.00 94.81 94 VAL A C 1
ATOM 712 O O . VAL A 1 94 ? -6.834 0.932 23.169 1.00 94.81 94 VAL A O 1
ATOM 715 N N . ASP A 1 95 ? -8.724 2.152 23.087 1.00 94.31 95 ASP A N 1
ATOM 716 C CA . ASP A 1 95 ? -8.615 2.744 24.424 1.00 94.31 95 ASP A CA 1
ATOM 717 C C . ASP A 1 95 ? -9.401 1.869 25.409 1.00 94.31 95 ASP A C 1
ATOM 719 O O . ASP A 1 95 ? -10.635 1.822 25.376 1.00 94.31 95 ASP A O 1
ATOM 723 N N . MET A 1 96 ? -8.679 1.139 26.263 1.00 93.56 96 MET A N 1
ATOM 724 C CA . MET A 1 96 ? -9.281 0.198 27.211 1.00 93.56 96 MET A CA 1
ATOM 725 C C . MET A 1 96 ? -9.986 0.906 28.369 1.00 93.56 96 MET A C 1
ATOM 727 O O . MET A 1 96 ? -10.903 0.328 28.954 1.00 93.56 96 MET A O 1
ATOM 731 N N . ASP A 1 97 ? -9.577 2.135 28.694 1.00 91.50 97 ASP A N 1
ATOM 732 C CA . ASP A 1 97 ? -10.128 2.891 29.819 1.00 91.50 97 ASP A CA 1
ATOM 733 C C . ASP A 1 97 ? -11.460 3.525 29.438 1.00 91.50 97 ASP A C 1
ATOM 735 O O . ASP A 1 97 ? -12.442 3.419 30.172 1.00 91.50 97 ASP A O 1
ATOM 739 N N . ARG A 1 98 ? -11.511 4.158 28.260 1.00 90.88 98 ARG A N 1
ATOM 740 C CA . ARG A 1 98 ? -12.733 4.804 27.756 1.00 90.88 98 ARG A CA 1
ATOM 741 C C . ARG A 1 98 ? -13.630 3.873 26.949 1.00 90.88 98 ARG A C 1
ATOM 743 O O . ARG A 1 98 ? -14.727 4.274 26.576 1.00 90.88 98 ARG A O 1
ATOM 750 N N . CYS A 1 99 ? -13.191 2.637 26.715 1.00 93.94 99 CYS A N 1
ATOM 751 C CA . CYS A 1 99 ? -13.874 1.669 25.865 1.00 93.94 99 CYS A CA 1
ATOM 752 C C . CYS A 1 99 ? -14.186 2.262 24.482 1.00 93.94 99 CYS A C 1
ATOM 754 O O . CYS A 1 99 ? -15.336 2.290 24.057 1.00 93.94 99 CYS A O 1
ATOM 756 N N . THR A 1 100 ? -13.171 2.779 23.786 1.00 91.88 100 THR A N 1
ATOM 757 C CA . THR A 1 100 ? -13.343 3.358 22.444 1.00 91.88 100 THR A CA 1
ATOM 758 C C . THR A 1 100 ? -12.429 2.679 21.434 1.00 91.88 100 THR A C 1
ATOM 760 O O . THR A 1 100 ? -11.345 2.188 21.758 1.00 91.88 100 THR A O 1
ATOM 763 N N . ILE A 1 101 ? -12.896 2.605 20.187 1.00 92.50 101 ILE A N 1
ATOM 764 C CA . ILE A 1 101 ? -12.140 2.035 19.073 1.00 92.50 101 ILE A CA 1
ATOM 765 C C . ILE A 1 101 ? -12.134 3.052 17.943 1.00 92.50 101 ILE A C 1
ATOM 767 O O . ILE A 1 101 ? -13.183 3.398 17.406 1.00 92.50 101 ILE A O 1
ATOM 771 N N . GLN A 1 102 ? -10.944 3.476 17.537 1.00 89.94 102 GLN A N 1
ATOM 772 C CA . GLN A 1 102 ? -10.745 4.347 16.383 1.00 89.94 102 GLN A CA 1
ATOM 773 C C . GLN A 1 102 ? -9.796 3.704 15.372 1.00 89.94 102 GLN A C 1
ATOM 775 O O . GLN A 1 102 ? -9.078 2.752 15.676 1.00 89.94 102 GLN A O 1
ATOM 780 N N . THR A 1 103 ? -9.813 4.206 14.140 1.00 90.44 103 THR A N 1
ATOM 781 C CA . THR A 1 103 ? -8.989 3.682 13.046 1.00 90.44 103 THR A CA 1
ATOM 782 C C . THR A 1 103 ? -8.174 4.809 12.436 1.00 90.44 103 THR A C 1
ATOM 784 O O . THR A 1 103 ? -8.739 5.831 12.053 1.00 90.44 103 THR A O 1
ATOM 787 N N . TRP A 1 104 ? -6.866 4.601 12.314 1.00 91.69 104 TRP A N 1
ATOM 788 C CA . TRP A 1 104 ? -5.915 5.556 11.758 1.00 91.69 104 TRP A CA 1
ATOM 789 C C . TRP A 1 104 ? -5.239 5.014 10.495 1.00 91.69 104 TRP A C 1
ATOM 791 O O . TRP A 1 104 ? -4.968 3.811 10.395 1.00 91.69 104 TRP A O 1
ATOM 801 N N . PRO A 1 105 ? -4.881 5.887 9.539 1.00 90.31 105 PRO A N 1
ATOM 802 C CA . PRO A 1 105 ? -3.939 5.538 8.486 1.00 90.31 105 PRO A CA 1
ATOM 803 C C . PRO A 1 105 ? -2.583 5.123 9.071 1.00 90.31 105 PRO A C 1
ATOM 805 O O . PRO A 1 105 ? -2.085 5.749 10.008 1.00 90.31 105 PRO A O 1
ATOM 808 N N . CYS A 1 106 ? -1.917 4.131 8.472 1.00 87.75 106 CYS A N 1
ATOM 809 C CA . CYS A 1 106 ? -0.580 3.722 8.920 1.00 87.75 106 CYS A CA 1
ATOM 810 C C . CYS A 1 106 ? 0.446 4.875 8.879 1.00 87.75 106 CYS A C 1
ATOM 812 O O . CYS A 1 106 ? 1.309 4.971 9.749 1.00 87.75 106 CYS A O 1
ATOM 814 N N . ALA A 1 107 ? 0.321 5.795 7.914 1.00 83.94 107 ALA A N 1
ATOM 815 C CA . ALA A 1 107 ? 1.169 6.987 7.825 1.00 83.94 107 ALA A CA 1
ATOM 816 C C . ALA A 1 107 ? 0.965 7.951 9.010 1.00 83.94 107 ALA A C 1
ATOM 818 O O . ALA A 1 107 ? 1.930 8.533 9.509 1.00 83.94 107 ALA A O 1
ATOM 819 N N . PHE A 1 108 ? -0.273 8.079 9.500 1.00 87.38 108 PHE A N 1
ATOM 820 C CA . PHE A 1 108 ? -0.588 8.903 10.665 1.00 87.38 108 PHE A CA 1
ATOM 821 C C . PHE A 1 108 ? 0.016 8.316 11.945 1.00 87.38 108 PHE A C 1
ATOM 823 O O . PHE A 1 108 ? 0.552 9.062 12.764 1.00 87.38 108 PHE A O 1
ATOM 830 N N . LEU A 1 109 ? 0.046 6.982 12.082 1.00 90.94 109 LEU A N 1
ATOM 831 C CA . LEU A 1 109 ? 0.737 6.332 13.200 1.00 90.94 109 LEU A CA 1
ATOM 832 C C . LEU A 1 109 ? 2.215 6.744 13.265 1.00 90.94 109 LEU A C 1
ATOM 834 O O . LEU A 1 109 ? 2.716 7.025 14.348 1.00 90.94 109 LEU A O 1
ATOM 838 N N . ALA A 1 110 ? 2.909 6.849 12.127 1.00 85.69 110 ALA A N 1
ATOM 839 C CA . ALA A 1 110 ? 4.318 7.253 12.111 1.00 85.69 110 ALA A CA 1
ATOM 840 C C . ALA A 1 110 ? 4.519 8.681 12.640 1.00 85.69 110 ALA A C 1
ATOM 842 O O . ALA A 1 110 ? 5.522 8.977 13.291 1.00 85.69 110 ALA A O 1
ATOM 843 N N . HIS A 1 111 ? 3.559 9.571 12.381 1.00 85.62 111 HIS A N 1
ATOM 844 C CA . HIS A 1 111 ? 3.539 10.895 12.991 1.00 85.62 111 HIS A CA 1
ATOM 845 C C . HIS A 1 111 ? 3.296 10.812 14.505 1.00 85.62 111 HIS A C 1
ATOM 847 O O . HIS A 1 111 ? 4.052 11.417 15.265 1.00 85.62 111 HIS A O 1
ATOM 853 N N . GLN A 1 112 ? 2.305 10.033 14.947 1.00 88.50 112 GLN A N 1
ATOM 854 C CA . GLN A 1 112 ? 1.971 9.886 16.368 1.00 88.50 112 GLN A CA 1
ATOM 855 C C . GLN A 1 112 ? 3.093 9.239 17.186 1.00 88.50 112 GLN A C 1
ATOM 857 O O . GLN A 1 112 ? 3.396 9.708 18.277 1.00 88.50 112 GLN A O 1
ATOM 862 N N . VAL A 1 113 ? 3.802 8.252 16.639 1.00 89.56 113 VAL A N 1
ATOM 863 C CA . VAL A 1 113 ? 4.978 7.655 17.291 1.00 89.56 113 VAL A CA 1
ATOM 864 C C . VAL A 1 113 ? 6.052 8.711 17.558 1.00 89.56 113 VAL A C 1
ATOM 866 O O . VAL A 1 113 ? 6.579 8.768 18.664 1.00 89.56 113 VAL A O 1
ATOM 869 N N . ARG A 1 114 ? 6.314 9.628 16.615 1.00 89.00 114 ARG A N 1
ATOM 870 C CA . ARG A 1 114 ? 7.245 10.750 16.850 1.00 89.00 114 ARG A CA 1
ATOM 871 C C . ARG A 1 114 ? 6.767 11.694 17.954 1.00 89.00 114 ARG A C 1
ATOM 873 O O . ARG A 1 114 ? 7.588 12.226 18.697 1.00 89.00 114 ARG A O 1
ATOM 880 N N . VAL A 1 115 ? 5.458 11.925 18.065 1.00 87.12 115 VAL A N 1
ATOM 881 C CA . VAL A 1 115 ? 4.870 12.716 19.161 1.00 87.12 115 VAL A CA 1
ATOM 882 C C . VAL A 1 115 ? 5.101 12.009 20.500 1.00 87.12 115 VAL A C 1
ATOM 884 O O . VAL A 1 115 ? 5.641 12.622 21.418 1.00 87.12 115 VAL A O 1
ATOM 887 N N . MET A 1 116 ? 4.780 10.717 20.581 1.00 90.19 116 MET A N 1
ATOM 888 C CA . MET A 1 116 ? 4.959 9.894 21.780 1.00 90.19 116 MET A CA 1
ATOM 889 C C . MET A 1 116 ? 6.435 9.789 22.199 1.00 90.19 116 MET A C 1
ATOM 891 O O . MET A 1 116 ? 6.749 9.918 23.377 1.00 90.19 116 MET A O 1
ATOM 895 N N . GLN A 1 117 ? 7.362 9.637 21.247 1.00 88.12 117 GLN A N 1
ATOM 896 C CA . GLN A 1 117 ? 8.808 9.640 21.511 1.00 88.12 117 GLN A CA 1
ATOM 897 C C . GLN A 1 117 ? 9.266 10.949 22.168 1.00 88.12 117 GLN A C 1
ATOM 899 O O . GLN A 1 117 ? 10.009 10.916 23.149 1.00 88.12 117 GLN A O 1
ATOM 904 N N . ARG A 1 118 ? 8.806 12.104 21.659 1.00 87.62 118 ARG A N 1
ATOM 905 C CA . ARG A 1 118 ? 9.124 13.413 22.255 1.00 87.62 118 ARG A CA 1
ATOM 906 C C . ARG A 1 118 ? 8.594 13.529 23.682 1.00 87.62 118 ARG A C 1
ATOM 908 O O . ARG A 1 118 ? 9.308 14.036 24.539 1.00 87.62 118 ARG A O 1
ATOM 915 N N . MET A 1 119 ? 7.388 13.027 23.941 1.00 85.69 119 MET A N 1
ATOM 916 C CA . MET A 1 119 ? 6.810 13.004 25.290 1.00 85.69 119 MET A CA 1
ATOM 917 C C . MET A 1 119 ? 7.609 12.120 26.248 1.00 85.69 119 MET A C 1
ATOM 919 O O . MET A 1 119 ? 7.862 12.523 27.376 1.00 85.69 119 MET A O 1
ATOM 923 N N . CYS A 1 120 ? 8.046 10.937 25.803 1.00 83.06 120 CYS A N 1
ATOM 924 C CA . CYS A 1 120 ? 8.896 10.071 26.620 1.00 83.06 120 CYS A CA 1
ATOM 925 C C . CYS A 1 120 ? 10.276 10.692 26.903 1.00 83.06 120 CYS A C 1
ATOM 927 O O . CYS A 1 120 ? 10.860 10.401 27.942 1.00 83.06 120 CYS A O 1
ATOM 929 N N . GLY A 1 121 ? 10.816 11.504 25.983 1.00 77.81 121 GLY A N 1
ATOM 930 C CA . GLY A 1 121 ? 12.131 12.142 26.124 1.00 77.81 121 GLY A CA 1
ATOM 931 C C . GLY A 1 121 ? 12.139 13.424 26.966 1.00 77.81 121 GLY A C 1
ATOM 932 O O . GLY A 1 121 ? 13.156 13.745 27.578 1.00 77.81 121 GLY A O 1
ATOM 933 N N . ALA A 1 122 ? 11.025 14.155 27.024 1.00 71.81 122 ALA A N 1
ATOM 934 C CA . ALA A 1 122 ? 10.876 15.335 27.871 1.00 71.81 122 ALA A CA 1
ATOM 935 C C . ALA A 1 122 ? 10.590 14.899 29.324 1.00 71.81 122 ALA A C 1
ATOM 937 O O . ALA A 1 122 ? 9.446 14.664 29.697 1.00 71.81 122 ALA A O 1
ATOM 938 N N . MET A 1 123 ? 11.639 14.771 30.145 1.00 52.38 123 MET A N 1
ATOM 939 C CA . MET A 1 123 ? 11.623 14.250 31.531 1.00 52.38 123 MET A CA 1
ATOM 940 C C . MET A 1 123 ? 10.763 15.018 32.570 1.00 52.38 123 MET A C 1
ATOM 942 O O . MET A 1 123 ? 10.873 14.746 33.761 1.00 52.38 123 MET A O 1
ATOM 946 N N . ALA A 1 124 ? 9.892 15.947 32.178 1.00 54.56 124 ALA A N 1
ATOM 947 C CA . ALA A 1 124 ? 9.004 16.662 33.095 1.00 54.56 124 ALA A CA 1
ATOM 948 C C . ALA A 1 124 ? 7.579 16.657 32.538 1.00 54.56 124 ALA A C 1
ATOM 950 O O . ALA A 1 124 ? 7.205 17.495 31.716 1.00 54.56 124 ALA A O 1
ATOM 951 N N . TRP A 1 125 ? 6.786 15.675 32.963 1.00 58.00 125 TRP A N 1
ATOM 952 C CA . TRP A 1 125 ? 5.358 15.637 32.676 1.00 58.00 125 TRP A CA 1
ATOM 953 C C . TRP A 1 125 ? 4.688 16.692 33.558 1.00 58.00 125 TRP A C 1
ATOM 955 O O . TRP A 1 125 ? 4.346 16.428 34.706 1.00 58.00 125 TRP A O 1
ATOM 965 N N . GLY A 1 126 ? 4.576 17.919 33.046 1.00 58.91 126 GLY A N 1
ATOM 966 C CA . GLY A 1 126 ? 3.659 18.906 33.616 1.00 58.91 126 GLY A CA 1
ATOM 967 C C . GLY A 1 126 ? 2.204 18.419 33.549 1.00 58.91 126 GLY A C 1
ATOM 968 O O . GLY A 1 126 ? 1.939 17.277 33.179 1.00 58.91 126 GLY A O 1
ATOM 969 N N . ASP A 1 127 ? 1.257 19.313 33.830 1.00 63.53 127 ASP A N 1
ATOM 970 C CA . ASP A 1 127 ? -0.205 19.089 33.860 1.00 63.53 127 ASP A CA 1
ATOM 971 C C . ASP A 1 127 ? -0.840 18.774 32.473 1.00 63.53 127 ASP A C 1
ATOM 973 O O . ASP A 1 127 ? -1.979 19.120 32.171 1.00 63.53 127 ASP A O 1
ATOM 977 N N . MET A 1 128 ? -0.070 18.169 31.564 1.00 73.06 128 MET A N 1
ATOM 978 C CA . MET A 1 128 ? -0.463 17.842 30.198 1.00 73.06 128 MET A CA 1
ATOM 979 C C . MET A 1 128 ? -1.275 16.546 30.173 1.00 73.06 128 MET A C 1
ATOM 981 O O . MET A 1 128 ? -0.780 15.486 30.559 1.00 73.06 128 MET A O 1
ATOM 985 N N . ASP A 1 129 ? -2.486 16.593 29.612 1.00 84.44 129 ASP A N 1
ATOM 986 C CA . ASP A 1 129 ? -3.262 15.384 29.319 1.00 84.44 129 ASP A CA 1
ATOM 987 C C . ASP A 1 129 ? -2.612 14.604 28.162 1.00 84.44 129 ASP A C 1
ATOM 989 O O . ASP A 1 129 ? -2.875 14.826 26.973 1.00 84.44 129 ASP A O 1
ATOM 993 N N . VAL A 1 130 ? -1.735 13.666 28.529 1.00 86.38 130 VAL A N 1
ATOM 994 C CA . VAL A 1 130 ? -1.020 12.783 27.600 1.00 86.38 130 VAL A CA 1
ATOM 995 C C . VAL A 1 130 ? -1.999 12.001 26.719 1.00 86.38 130 VAL A C 1
ATOM 997 O O . VAL A 1 130 ? -1.744 11.823 25.525 1.00 86.38 130 VAL A O 1
ATOM 1000 N N . ARG A 1 131 ? -3.150 11.578 27.266 1.00 88.31 131 ARG A N 1
ATOM 1001 C CA . ARG A 1 131 ? -4.161 10.825 26.513 1.00 88.31 131 ARG A CA 1
ATOM 1002 C C . ARG A 1 131 ? -4.781 11.705 25.432 1.00 88.31 131 ARG A C 1
ATOM 1004 O O . ARG A 1 131 ? -4.836 11.271 24.282 1.00 88.31 131 ARG A O 1
ATOM 1011 N N . ALA A 1 132 ? -5.201 12.926 25.765 1.00 86.00 132 ALA A N 1
ATOM 1012 C CA . ALA A 1 132 ? -5.763 13.863 24.787 1.00 86.00 132 ALA A CA 1
ATOM 1013 C C . ALA A 1 132 ? -4.739 14.263 23.714 1.00 86.00 132 ALA A C 1
ATOM 1015 O O . ALA A 1 132 ? -5.076 14.371 22.534 1.00 86.00 132 ALA A O 1
ATOM 1016 N N . GLN A 1 133 ? -3.466 14.418 24.084 1.00 86.94 133 GLN A N 1
ATOM 1017 C CA . GLN A 1 133 ? -2.432 14.788 23.122 1.00 86.94 133 GLN A CA 1
ATOM 1018 C C . GLN A 1 133 ? -2.154 13.666 22.105 1.00 86.94 133 GLN A C 1
ATOM 1020 O O . GLN A 1 133 ? -2.001 13.955 20.910 1.00 86.94 133 GLN A O 1
ATOM 1025 N N . VAL A 1 134 ? -2.135 12.403 22.554 1.00 87.50 134 VAL A N 1
ATOM 1026 C CA . VAL A 1 134 ? -1.917 11.223 21.697 1.00 87.50 134 VAL A CA 1
ATOM 1027 C C . VAL A 1 134 ? -3.167 10.872 20.887 1.00 87.50 134 VAL A C 1
ATOM 1029 O O . VAL A 1 134 ? -3.088 10.727 19.669 1.00 87.50 134 VAL A O 1
ATOM 1032 N N . LEU A 1 135 ? -4.331 10.752 21.531 1.00 86.75 135 LEU A N 1
ATOM 1033 C CA . LEU A 1 135 ? -5.547 10.246 20.884 1.00 86.75 135 LEU A CA 1
ATOM 1034 C C . LEU A 1 135 ? -6.379 11.325 20.192 1.00 86.75 135 LEU A C 1
ATOM 1036 O O . LEU A 1 135 ? -7.130 10.985 19.285 1.00 86.75 135 LEU A O 1
ATOM 1040 N N . GLY A 1 136 ? -6.214 12.590 20.573 1.00 84.38 136 GLY A N 1
ATOM 1041 C CA . GLY A 1 136 ? -7.101 13.681 20.180 1.00 84.38 136 GLY A CA 1
ATOM 1042 C C . GLY A 1 136 ? -8.156 13.994 21.253 1.00 84.38 136 GLY A C 1
ATOM 1043 O O . GLY A 1 136 ? -8.360 13.207 22.185 1.00 84.38 136 GLY A O 1
ATOM 1044 N N . PRO A 1 137 ? -8.809 15.165 21.155 1.00 74.00 137 PRO A N 1
ATOM 1045 C CA . PRO A 1 137 ? -9.802 15.624 22.126 1.00 74.00 137 PRO A CA 1
ATOM 1046 C C . PRO A 1 137 ? -11.145 14.890 22.014 1.00 74.00 137 PRO A C 1
ATOM 1048 O O . PRO A 1 137 ? -11.850 14.747 23.014 1.00 74.00 137 PRO A O 1
ATOM 1051 N N . THR A 1 138 ? -11.510 14.415 20.822 1.00 75.56 138 THR A N 1
ATOM 1052 C CA . THR A 1 138 ? -12.777 13.724 20.567 1.00 75.56 138 THR A CA 1
ATOM 1053 C C . THR A 1 138 ? -12.537 12.231 20.371 1.00 75.56 138 THR A C 1
ATOM 1055 O O . THR A 1 138 ? -11.608 11.814 19.685 1.00 75.56 138 THR A O 1
ATOM 1058 N N . GLN A 1 139 ? -13.372 11.401 20.998 1.00 79.69 139 GLN A N 1
ATOM 1059 C CA . GLN A 1 139 ? -13.328 9.949 20.829 1.00 79.69 139 GLN A CA 1
ATOM 1060 C C . GLN A 1 139 ? -14.693 9.435 20.363 1.00 79.69 139 GLN A C 1
ATOM 1062 O O . GLN A 1 139 ? -15.716 9.924 20.853 1.00 79.69 139 GLN A O 1
ATOM 1067 N N . PRO A 1 140 ? -14.730 8.455 19.441 1.00 87.38 140 PRO A N 1
ATOM 1068 C CA . PRO A 1 140 ? -15.982 7.894 18.956 1.00 87.38 140 PRO A CA 1
ATOM 1069 C C . PRO A 1 140 ? -16.693 7.133 20.076 1.00 87.38 140 PRO A C 1
ATOM 1071 O O . PRO A 1 140 ? -16.075 6.357 20.810 1.00 87.38 140 PRO A O 1
ATOM 1074 N N . ALA A 1 141 ? -18.000 7.348 20.197 1.00 88.81 141 ALA A N 1
ATOM 1075 C CA . ALA A 1 141 ? -18.835 6.651 21.167 1.00 88.81 141 ALA A CA 1
ATOM 1076 C C . ALA A 1 141 ? -19.265 5.276 20.644 1.00 88.81 141 ALA A C 1
ATOM 1078 O O . ALA A 1 141 ? -19.491 4.358 21.437 1.00 88.81 141 ALA A O 1
ATOM 1079 N N . PHE A 1 142 ? -19.386 5.139 19.323 1.00 92.12 142 PHE A N 1
ATOM 1080 C CA . PHE A 1 142 ? -19.783 3.908 18.657 1.00 92.12 142 PHE A CA 1
ATOM 1081 C C . PHE A 1 142 ? -18.644 3.343 17.811 1.00 92.12 142 PHE A C 1
ATOM 1083 O O . PHE A 1 142 ? -17.910 4.060 17.138 1.00 92.12 142 PHE A O 1
ATOM 1090 N N . ALA A 1 143 ? -18.534 2.020 17.801 1.00 92.12 143 ALA A N 1
ATOM 1091 C CA . ALA A 1 143 ? -17.580 1.290 16.983 1.00 92.12 143 ALA A CA 1
ATOM 1092 C C . ALA A 1 143 ? -18.318 0.283 16.090 1.00 92.12 143 ALA A C 1
ATOM 1094 O O . ALA A 1 143 ? -19.388 -0.199 16.471 1.00 92.12 143 ALA A O 1
ATOM 1095 N N . PRO A 1 144 ? -17.800 -0.048 14.898 1.00 92.25 144 PRO A N 1
ATOM 1096 C CA . PRO A 1 144 ? -18.397 -1.082 14.063 1.00 92.25 144 PRO A CA 1
ATOM 1097 C C . PRO A 1 144 ? -18.154 -2.463 14.690 1.00 92.25 144 PRO A C 1
ATOM 1099 O O . PRO A 1 144 ? -17.017 -2.867 14.907 1.00 92.25 144 PRO A O 1
ATOM 1102 N N . VAL A 1 145 ? -19.224 -3.197 14.987 1.00 91.56 145 VAL A N 1
ATOM 1103 C CA . VAL A 1 145 ? -19.170 -4.442 15.775 1.00 91.56 145 VAL A CA 1
ATOM 1104 C C . VAL A 1 145 ? -19.427 -5.665 14.900 1.00 91.56 145 VAL A C 1
ATOM 1106 O O . VAL A 1 145 ? -18.717 -6.668 14.998 1.00 91.56 145 VAL A O 1
ATOM 1109 N N . ALA A 1 146 ? -20.389 -5.566 13.984 1.00 90.75 146 ALA A N 1
ATOM 1110 C CA . ALA A 1 146 ? -20.688 -6.608 13.011 1.00 90.75 146 ALA A CA 1
ATOM 1111 C C . ALA A 1 146 ? -21.112 -6.007 11.670 1.00 90.75 146 ALA A C 1
ATOM 1113 O O . ALA A 1 146 ? -21.393 -4.815 11.561 1.00 90.75 146 ALA A O 1
ATOM 1114 N N . HIS A 1 147 ? -21.170 -6.836 10.636 1.00 91.75 147 HIS A N 1
ATOM 1115 C CA . HIS A 1 147 ? -21.752 -6.458 9.357 1.00 91.75 147 HIS A CA 1
ATOM 1116 C C . HIS A 1 147 ? -22.548 -7.611 8.748 1.00 91.75 147 HIS A C 1
ATOM 1118 O O . HIS A 1 147 ? -22.285 -8.785 9.014 1.00 91.75 147 HIS A O 1
ATOM 1124 N N . VAL A 1 148 ? -23.521 -7.265 7.907 1.00 91.19 148 VAL A N 1
ATOM 1125 C CA . VAL A 1 148 ? -24.304 -8.223 7.125 1.00 91.19 148 VAL A CA 1
ATOM 1126 C C . VAL A 1 148 ? -24.266 -7.845 5.650 1.00 91.19 148 VAL A C 1
ATOM 1128 O O . VAL A 1 148 ? -24.411 -6.678 5.278 1.00 91.19 148 VAL A O 1
ATOM 1131 N N . LEU A 1 149 ? -24.047 -8.847 4.798 1.00 90.25 149 LEU A N 1
ATOM 1132 C CA . LEU A 1 149 ? -24.154 -8.696 3.353 1.00 90.25 149 LEU A CA 1
ATOM 1133 C C . LEU A 1 149 ? -25.627 -8.790 2.950 1.00 90.25 149 LEU A C 1
ATOM 1135 O O . LEU A 1 149 ? -26.266 -9.809 3.186 1.00 90.25 149 LEU A O 1
ATOM 1139 N N . ILE A 1 150 ? -26.142 -7.755 2.299 1.00 89.12 150 ILE A N 1
ATOM 1140 C CA . ILE A 1 150 ? -27.505 -7.693 1.775 1.00 89.12 150 ILE A CA 1
ATOM 1141 C C . ILE A 1 150 ? -27.420 -7.779 0.245 1.00 89.12 150 ILE A C 1
ATOM 1143 O O . ILE A 1 150 ? -27.132 -6.768 -0.406 1.00 89.12 150 ILE A O 1
ATOM 1147 N N . PRO A 1 151 ? -27.601 -8.967 -0.363 1.00 86.06 151 PRO A N 1
ATOM 1148 C CA . PRO A 1 151 ? -27.729 -9.068 -1.813 1.00 86.06 151 PRO A CA 1
ATOM 1149 C C . PRO A 1 151 ? -28.997 -8.332 -2.251 1.00 86.06 151 PRO A C 1
ATOM 1151 O O . PRO A 1 151 ? -30.060 -8.544 -1.672 1.00 86.06 151 PRO A O 1
ATOM 1154 N N . LEU A 1 152 ? -28.912 -7.480 -3.276 1.00 84.75 152 LEU A N 1
ATOM 1155 C CA . LEU A 1 152 ? -30.070 -6.711 -3.748 1.00 84.75 152 LEU A CA 1
ATOM 1156 C C . LEU A 1 152 ? -30.974 -7.540 -4.681 1.00 84.75 152 LEU A C 1
ATOM 1158 O O . LEU A 1 152 ? -31.478 -7.063 -5.694 1.00 84.75 152 LEU A O 1
ATOM 1162 N N . VAL A 1 153 ? -31.188 -8.806 -4.329 1.00 84.06 153 VAL A N 1
ATOM 1163 C CA . VAL A 1 153 ? -32.088 -9.736 -5.015 1.00 84.06 153 VAL A CA 1
ATOM 1164 C C . VAL A 1 153 ? -33.384 -9.803 -4.206 1.00 84.06 153 VAL A C 1
ATOM 1166 O O . VAL A 1 153 ? -33.292 -9.872 -2.981 1.00 84.06 153 VAL A O 1
ATOM 1169 N N . PRO A 1 154 ? -34.577 -9.782 -4.837 1.00 84.81 154 PRO A N 1
ATOM 1170 C CA . PRO A 1 154 ? -35.833 -9.924 -4.111 1.00 84.81 154 PRO A CA 1
ATOM 1171 C C . PRO A 1 154 ? -35.814 -11.165 -3.213 1.00 84.81 154 PRO A C 1
ATOM 1173 O O . PRO A 1 154 ? -35.593 -12.277 -3.696 1.00 84.81 154 PRO A O 1
ATOM 1176 N N . CYS A 1 155 ? -36.026 -10.975 -1.915 1.00 85.81 155 CYS A N 1
ATOM 1177 C CA . CYS A 1 155 ? -36.059 -12.062 -0.951 1.00 85.81 155 CYS A CA 1
ATOM 1178 C C . CYS A 1 155 ? -36.983 -11.728 0.217 1.00 85.81 155 CYS A C 1
ATOM 1180 O O . CYS A 1 155 ? -37.104 -10.571 0.625 1.00 85.81 155 CYS A O 1
ATOM 1182 N N . GLU A 1 156 ? -37.630 -12.752 0.765 1.00 87.56 156 GLU A N 1
ATOM 1183 C CA . GLU A 1 156 ? -38.403 -12.638 1.995 1.00 87.56 156 GLU A CA 1
ATOM 1184 C C . GLU A 1 156 ? -37.868 -13.619 3.033 1.00 87.56 156 GLU A C 1
ATOM 1186 O O . GLU A 1 156 ? -37.606 -14.779 2.732 1.00 87.56 156 GLU A O 1
ATOM 1191 N N . ASP A 1 157 ? -37.698 -13.115 4.253 1.00 87.31 157 ASP A N 1
ATOM 1192 C CA . ASP A 1 157 ? -37.358 -13.874 5.455 1.00 87.31 157 ASP A CA 1
ATOM 1193 C C . ASP A 1 157 ? -36.110 -14.770 5.362 1.00 87.31 157 ASP A C 1
ATOM 1195 O O . ASP A 1 157 ? -36.045 -15.846 5.953 1.00 87.31 157 ASP A O 1
ATOM 1199 N N . VAL A 1 158 ? -35.078 -14.306 4.652 1.00 89.19 158 VAL A N 1
ATOM 1200 C CA . VAL A 1 158 ? -33.809 -15.038 4.531 1.00 89.19 158 VAL A CA 1
ATOM 1201 C C . VAL A 1 158 ? -32.967 -14.845 5.789 1.00 89.19 158 VAL A C 1
ATOM 1203 O O . VAL A 1 158 ? -32.625 -13.716 6.145 1.00 89.19 158 VAL A O 1
ATOM 1206 N N . LEU A 1 159 ? -32.594 -15.946 6.442 1.00 90.44 159 LEU A N 1
ATOM 1207 C CA . LEU A 1 159 ? -31.696 -15.931 7.594 1.00 90.44 159 LEU A CA 1
ATOM 1208 C C . LEU A 1 159 ? -30.255 -15.647 7.148 1.00 90.44 159 LEU A C 1
ATOM 1210 O O . LEU A 1 159 ? -29.674 -16.407 6.375 1.00 90.44 159 LEU A O 1
ATOM 1214 N N . MET A 1 160 ? -29.667 -14.578 7.673 1.00 89.75 160 MET A N 1
ATOM 1215 C CA . MET A 1 160 ? -28.301 -14.162 7.388 1.00 89.75 160 MET A CA 1
ATOM 1216 C C . MET A 1 160 ? -27.439 -14.132 8.649 1.00 89.75 160 MET A C 1
ATOM 1218 O O . MET A 1 160 ? -27.903 -13.700 9.707 1.00 89.75 160 MET A O 1
ATOM 1222 N N . PRO A 1 161 ? -26.167 -14.551 8.556 1.00 91.50 161 PRO A N 1
ATOM 1223 C CA . PRO A 1 161 ? -25.231 -14.427 9.661 1.00 91.50 161 PRO A CA 1
ATOM 1224 C C . PRO A 1 161 ? -24.738 -12.984 9.820 1.00 91.50 161 PRO A C 1
ATOM 1226 O O . PRO A 1 161 ? -24.456 -12.291 8.839 1.00 91.50 161 PRO A O 1
ATOM 1229 N N . LEU A 1 162 ? -24.569 -12.561 11.072 1.00 90.00 162 LEU A N 1
ATOM 1230 C CA . LEU A 1 162 ? -23.853 -11.343 11.437 1.00 90.00 162 LEU A CA 1
ATOM 1231 C C . LEU A 1 162 ? -22.367 -11.673 11.539 1.00 90.00 162 LEU A C 1
ATOM 1233 O O . LEU A 1 162 ? -21.934 -12.365 12.467 1.00 90.00 162 LEU A O 1
ATOM 1237 N N . LEU A 1 163 ? -21.587 -11.187 10.578 1.00 89.88 163 LEU A N 1
ATOM 1238 C CA . LEU A 1 163 ? -20.148 -11.405 10.573 1.00 89.88 163 LEU A CA 1
ATOM 1239 C C . LEU A 1 163 ? -19.473 -10.421 11.532 1.00 89.88 163 LEU A C 1
ATOM 1241 O O . LEU A 1 163 ? -19.737 -9.215 11.443 1.00 89.88 163 LEU A O 1
ATOM 1245 N N . PRO A 1 164 ? -18.605 -10.896 12.442 1.00 88.62 164 PRO A N 1
ATOM 1246 C CA . PRO A 1 164 ? -17.895 -10.015 13.355 1.00 88.62 164 PRO A CA 1
ATOM 1247 C C . PRO A 1 164 ? -16.994 -9.061 12.570 1.00 88.62 164 PRO A C 1
ATOM 1249 O O . PRO A 1 164 ? -16.303 -9.446 11.624 1.00 88.62 164 PRO A O 1
ATOM 1252 N N . TRP A 1 165 ? -16.985 -7.790 12.961 1.00 88.94 165 TRP A N 1
ATOM 1253 C CA . TRP A 1 165 ? -16.203 -6.776 12.259 1.00 88.94 165 TRP A CA 1
ATOM 1254 C C . TRP A 1 165 ? -14.693 -6.999 12.386 1.00 88.94 165 TRP A C 1
ATOM 1256 O O . TRP A 1 165 ? -13.931 -6.781 11.437 1.00 88.94 165 TRP A O 1
ATOM 1266 N N . TYR A 1 166 ? -14.274 -7.448 13.565 1.00 84.75 166 TYR A N 1
ATOM 1267 C CA . TYR A 1 166 ? -12.878 -7.588 13.969 1.00 84.75 166 TYR A CA 1
ATOM 1268 C C . TYR A 1 166 ? -12.303 -8.991 13.734 1.00 84.75 166 TYR A C 1
ATOM 1270 O O . TYR A 1 166 ? -11.223 -9.286 14.232 1.00 84.75 166 TYR A O 1
ATOM 1278 N N . GLY A 1 167 ? -12.996 -9.829 12.957 1.00 73.88 167 GLY A N 1
ATOM 1279 C CA . GLY A 1 167 ? -12.635 -11.236 12.778 1.00 73.88 167 GLY A CA 1
ATOM 1280 C C . GLY A 1 167 ? -13.224 -12.128 13.872 1.00 73.88 167 GLY A C 1
ATOM 1281 O O . GLY A 1 167 ? -13.776 -11.645 14.860 1.00 73.88 167 GLY A O 1
ATOM 1282 N N . GLY A 1 168 ? -13.191 -13.439 13.645 1.00 68.00 168 GLY A N 1
ATOM 1283 C CA . GLY A 1 168 ? -13.823 -14.425 14.519 1.00 68.00 168 GLY A CA 1
ATOM 1284 C C . GLY A 1 168 ? -14.214 -15.688 13.761 1.00 68.00 168 GLY A C 1
ATOM 1285 O O . GLY A 1 168 ? -14.677 -15.619 12.621 1.00 68.00 168 GLY A O 1
ATOM 1286 N N . GLU A 1 169 ? -14.033 -16.850 14.394 1.00 64.88 169 GLU A N 1
ATOM 1287 C CA . GLU A 1 169 ? -14.473 -18.114 13.795 1.00 64.88 169 GLU A CA 1
ATOM 1288 C C . GLU A 1 169 ? -15.991 -18.300 13.883 1.00 64.88 169 GLU A C 1
ATOM 1290 O O . GLU A 1 169 ? -16.605 -18.898 13.000 1.00 64.88 169 GLU A O 1
ATOM 1295 N N . ALA A 1 170 ? -16.602 -17.721 14.916 1.00 73.50 170 ALA A N 1
ATOM 1296 C CA . ALA A 1 170 ? -18.033 -17.756 15.141 1.00 73.50 170 ALA A CA 1
ATOM 1297 C C . ALA A 1 170 ? -18.728 -16.523 14.554 1.00 73.50 170 ALA A C 1
ATOM 1299 O O . ALA A 1 170 ? -18.219 -15.400 14.602 1.00 73.50 170 ALA A O 1
ATOM 1300 N N . VAL A 1 171 ? -19.936 -16.741 14.038 1.00 83.81 171 VAL A N 1
ATOM 1301 C CA . VAL A 1 171 ? -20.866 -15.649 13.744 1.00 83.81 171 VAL A CA 1
ATOM 1302 C C . VAL A 1 171 ? -21.273 -14.981 15.053 1.00 83.81 171 VAL A C 1
ATOM 1304 O O . VAL A 1 171 ? -21.515 -15.656 16.051 1.00 83.81 171 VAL A O 1
ATOM 1307 N N . MET A 1 172 ? -21.366 -13.653 15.054 1.00 84.69 172 MET A N 1
ATOM 1308 C CA . MET A 1 172 ? -21.768 -12.911 16.252 1.00 84.69 172 MET A CA 1
ATOM 1309 C C . MET A 1 172 ? -23.257 -13.103 16.566 1.00 84.69 172 MET A C 1
ATOM 1311 O O . MET A 1 172 ? -23.702 -12.952 17.699 1.00 84.69 172 MET A O 1
ATOM 1315 N N . GLY A 1 173 ? -24.041 -13.422 15.542 1.00 87.56 173 GLY A N 1
ATOM 1316 C CA . GLY A 1 173 ? -25.474 -13.586 15.644 1.00 87.56 173 GLY A CA 1
ATOM 1317 C C . GLY A 1 173 ? -26.097 -13.854 14.286 1.00 87.56 173 GLY A C 1
ATOM 1318 O O . GLY A 1 173 ? -25.400 -14.111 13.302 1.00 87.56 173 GLY A O 1
ATOM 1319 N N . THR A 1 174 ? -27.418 -13.775 14.227 1.00 90.50 174 THR A N 1
ATOM 1320 C CA . THR A 1 174 ? -28.183 -13.932 12.987 1.00 90.50 174 THR A CA 1
ATOM 1321 C C . THR A 1 174 ? -29.244 -12.848 12.885 1.00 90.50 174 THR A C 1
ATOM 1323 O O . THR A 1 174 ? -29.670 -12.288 13.894 1.00 90.50 174 THR A O 1
ATOM 1326 N N . CYS A 1 175 ? -29.650 -12.525 11.665 1.00 90.25 175 CYS A N 1
ATOM 1327 C CA . CYS A 1 175 ? -30.760 -11.627 11.387 1.00 90.25 175 CYS A CA 1
ATOM 1328 C C . CYS A 1 175 ? -31.578 -12.158 10.212 1.00 90.25 175 CYS A C 1
ATOM 1330 O O . CYS A 1 175 ? -31.097 -12.966 9.418 1.00 90.25 175 CYS A O 1
ATOM 1332 N N . ARG A 1 176 ? -32.823 -11.705 10.086 1.00 90.56 176 ARG A N 1
ATOM 1333 C CA . ARG A 1 176 ? -33.673 -11.999 8.932 1.00 90.56 176 ARG A CA 1
ATOM 1334 C C . ARG A 1 176 ? -33.698 -10.809 7.987 1.00 90.56 176 ARG A C 1
ATOM 1336 O O . ARG A 1 176 ? -33.917 -9.674 8.416 1.00 90.56 176 ARG A O 1
ATOM 1343 N N . LEU A 1 177 ? -33.497 -11.081 6.704 1.00 90.38 177 LEU A N 1
ATOM 1344 C CA . LEU A 1 177 ? -33.529 -10.089 5.640 1.00 90.38 177 LEU A CA 1
ATOM 1345 C C . LEU A 1 177 ? -34.819 -10.168 4.833 1.00 90.38 177 LEU A C 1
ATOM 1347 O O . LEU A 1 177 ? -35.299 -11.249 4.491 1.00 90.38 177 LEU A O 1
ATOM 1351 N N . ARG A 1 178 ? -35.323 -8.995 4.455 1.00 89.25 178 ARG A N 1
ATOM 1352 C CA . ARG A 1 178 ? -36.327 -8.831 3.408 1.00 89.25 178 ARG A CA 1
ATOM 1353 C C . ARG A 1 178 ? -35.875 -7.737 2.450 1.00 89.25 178 ARG A C 1
ATOM 1355 O O . ARG A 1 178 ? -35.547 -6.629 2.875 1.00 89.25 178 ARG A O 1
ATOM 1362 N N . VAL A 1 179 ? -35.874 -8.062 1.164 1.00 89.12 179 VAL A N 1
ATOM 1363 C CA . VAL A 1 179 ? -35.532 -7.159 0.067 1.00 89.12 179 VAL A CA 1
ATOM 1364 C C . VAL A 1 179 ? -36.698 -7.160 -0.909 1.00 89.12 179 VAL A C 1
ATOM 1366 O O . VAL A 1 179 ? -36.980 -8.177 -1.541 1.00 89.12 179 VAL A O 1
ATOM 1369 N N . ALA A 1 180 ? -37.383 -6.027 -1.036 1.00 86.56 180 ALA A N 1
ATOM 1370 C CA . ALA A 1 180 ? -38.511 -5.869 -1.948 1.00 86.56 180 ALA A CA 1
ATOM 1371 C C . ALA A 1 180 ? -38.253 -4.730 -2.936 1.00 86.56 180 ALA A C 1
ATOM 1373 O O . ALA A 1 180 ? -37.699 -3.693 -2.586 1.00 86.56 180 ALA A O 1
ATOM 1374 N N . TRP A 1 181 ? -38.684 -4.909 -4.180 1.00 83.75 181 TRP A N 1
ATOM 1375 C CA . TRP A 1 181 ? -38.536 -3.912 -5.235 1.00 83.75 181 TRP A CA 1
ATOM 1376 C C . TRP A 1 181 ? -39.907 -3.408 -5.673 1.00 83.75 181 TRP A C 1
ATOM 1378 O O . TRP A 1 181 ? -40.854 -4.178 -5.807 1.00 83.75 181 TRP A O 1
ATOM 1388 N N . THR A 1 182 ? -40.012 -2.105 -5.914 1.00 79.88 182 THR A N 1
ATOM 1389 C CA . THR A 1 182 ? -41.235 -1.492 -6.464 1.00 79.88 182 THR A CA 1
ATOM 1390 C C . THR A 1 182 ? -41.385 -1.785 -7.961 1.00 79.88 182 THR A C 1
ATOM 1392 O O . THR A 1 182 ? -40.393 -2.012 -8.653 1.00 79.88 182 THR A O 1
ATOM 1395 N N . ALA A 1 183 ? -42.620 -1.746 -8.482 1.00 61.59 183 ALA A N 1
ATOM 1396 C CA . ALA A 1 183 ? -42.973 -2.180 -9.845 1.00 61.59 183 ALA A CA 1
ATOM 1397 C C . ALA A 1 183 ? -42.175 -1.510 -10.987 1.00 61.59 183 ALA A C 1
ATOM 1399 O O . ALA A 1 183 ? -42.047 -2.088 -12.060 1.00 61.59 183 ALA A O 1
ATOM 1400 N N . GLN A 1 184 ? -41.594 -0.325 -10.760 1.00 63.75 184 GLN A N 1
ATOM 1401 C CA . GLN A 1 184 ? -40.743 0.382 -11.730 1.00 63.75 184 GLN A CA 1
ATOM 1402 C C . GLN A 1 184 ? -39.228 0.222 -11.479 1.00 63.75 184 GLN A C 1
ATOM 1404 O O . GLN A 1 184 ? -38.443 0.927 -12.105 1.00 63.75 184 GLN A O 1
ATOM 1409 N N . GLN A 1 185 ? -38.793 -0.629 -10.537 1.00 61.69 185 GLN A N 1
ATOM 1410 C CA . GLN A 1 185 ? -37.377 -0.840 -10.158 1.00 61.69 185 GLN A CA 1
ATOM 1411 C C . GLN A 1 185 ? -36.623 0.440 -9.720 1.00 61.69 185 GLN A C 1
ATOM 1413 O O . GLN A 1 185 ? -35.400 0.462 -9.621 1.00 61.69 185 GLN A O 1
ATOM 1418 N N . ARG A 1 186 ? -37.352 1.520 -9.409 1.00 64.56 186 ARG A N 1
ATOM 1419 C CA . ARG A 1 186 ? -36.796 2.811 -8.957 1.00 64.56 186 ARG A CA 1
ATOM 1420 C C . ARG A 1 186 ? -36.635 2.907 -7.440 1.00 64.56 186 ARG A C 1
ATOM 1422 O O . ARG A 1 186 ? -35.979 3.829 -6.956 1.00 64.56 186 ARG A O 1
ATOM 1429 N N . ALA A 1 187 ? -37.233 1.979 -6.692 1.00 73.94 187 ALA A N 1
ATOM 1430 C CA . ALA A 1 187 ? -37.135 1.918 -5.239 1.00 73.94 187 ALA A CA 1
ATOM 1431 C C . ALA A 1 187 ? -36.950 0.481 -4.736 1.00 73.94 187 ALA A C 1
ATOM 1433 O O . ALA A 1 187 ? -37.700 -0.409 -5.155 1.00 73.94 187 ALA A O 1
ATOM 1434 N N . CYS A 1 188 ? -35.991 0.304 -3.825 1.00 81.69 188 CYS A N 1
ATOM 1435 C CA . CYS A 1 188 ? -35.676 -0.939 -3.126 1.00 81.69 188 CYS A CA 1
ATOM 1436 C C . CYS A 1 188 ? -35.928 -0.751 -1.626 1.00 81.69 188 CYS A C 1
ATOM 1438 O O . CYS A 1 188 ? -35.423 0.191 -1.013 1.00 81.69 188 CYS A O 1
ATOM 1440 N N . GLN A 1 189 ? -36.733 -1.626 -1.039 1.00 83.31 189 GLN A N 1
ATOM 1441 C CA . GLN A 1 189 ? -36.990 -1.695 0.392 1.00 83.31 189 GLN A CA 1
ATOM 1442 C C . GLN A 1 189 ? -36.074 -2.748 0.998 1.00 83.31 189 GLN A C 1
ATOM 1444 O O . GLN A 1 189 ? -36.145 -3.916 0.618 1.00 83.31 189 GLN A O 1
ATOM 1449 N N . LEU A 1 190 ? -35.229 -2.326 1.938 1.00 86.38 190 LEU A N 1
ATOM 1450 C CA . LEU A 1 190 ? -34.355 -3.200 2.709 1.00 86.38 190 LEU A CA 1
ATOM 1451 C C . LEU A 1 190 ? -34.850 -3.232 4.151 1.00 86.38 190 LEU A C 1
ATOM 1453 O O . LEU A 1 190 ? -35.024 -2.190 4.788 1.00 86.38 190 LEU A O 1
ATOM 1457 N N . MET A 1 191 ? -35.059 -4.434 4.671 1.00 84.50 191 MET A N 1
ATOM 1458 C CA . MET A 1 191 ? -35.426 -4.648 6.062 1.00 84.50 191 MET A CA 1
ATOM 1459 C C . MET A 1 191 ? -34.526 -5.717 6.676 1.00 84.50 191 MET A C 1
ATOM 1461 O O . MET A 1 191 ? -34.438 -6.833 6.165 1.00 84.50 191 MET A O 1
ATOM 1465 N N . VAL A 1 192 ? -33.878 -5.364 7.784 1.00 85.00 192 VAL A N 1
ATOM 1466 C CA . VAL A 1 192 ? -33.136 -6.268 8.667 1.00 85.00 192 VAL A CA 1
ATOM 1467 C C . VAL A 1 192 ? -33.923 -6.357 9.973 1.00 85.00 192 VAL A C 1
ATOM 1469 O O . VAL A 1 192 ? -34.124 -5.346 10.645 1.00 85.00 192 VAL A O 1
ATOM 1472 N N . ARG A 1 193 ? -34.402 -7.548 10.330 1.00 84.44 193 ARG A N 1
ATOM 1473 C CA . ARG A 1 193 ? -35.237 -7.784 11.524 1.00 84.44 193 ARG A CA 1
ATOM 1474 C C . ARG A 1 193 ? -34.777 -9.021 12.293 1.00 84.44 193 ARG A C 1
ATOM 1476 O O . ARG A 1 193 ? -33.954 -9.776 11.784 1.00 84.44 193 ARG A O 1
ATOM 1483 N N . ASP A 1 194 ? -35.334 -9.240 13.486 1.00 80.69 194 ASP A N 1
ATOM 1484 C CA . ASP A 1 194 ? -35.089 -10.442 14.306 1.00 80.69 194 ASP A CA 1
ATOM 1485 C C . ASP A 1 194 ? -33.583 -10.677 14.559 1.00 80.69 194 ASP A C 1
ATOM 1487 O O . ASP A 1 194 ? -33.034 -11.737 14.264 1.00 80.69 194 ASP A O 1
ATOM 1491 N N . VAL A 1 195 ? -32.889 -9.633 15.032 1.00 84.44 195 VAL A N 1
ATOM 1492 C CA . VAL A 1 195 ? -31.450 -9.671 15.332 1.00 84.44 195 VAL A CA 1
ATOM 1493 C C . VAL A 1 195 ? -31.228 -10.471 16.619 1.00 84.44 195 VAL A C 1
ATOM 1495 O O . VAL A 1 195 ? -31.562 -10.013 17.709 1.00 84.44 195 VAL A O 1
ATOM 1498 N N . ARG A 1 196 ? -30.642 -11.665 16.503 1.00 83.50 196 ARG A N 1
ATOM 1499 C CA . ARG A 1 196 ? -30.399 -12.597 17.619 1.00 83.50 196 ARG A CA 1
ATOM 1500 C C . ARG A 1 196 ? -28.912 -12.845 17.833 1.00 83.50 196 ARG A C 1
ATOM 1502 O O . ARG A 1 196 ? -28.135 -12.803 16.885 1.00 83.50 196 ARG A O 1
ATOM 1509 N N . GLY A 1 197 ? -28.529 -13.176 19.065 1.00 81.56 197 GLY A N 1
ATOM 1510 C CA . GLY A 1 197 ? -27.156 -13.563 19.431 1.00 81.56 197 GLY A CA 1
ATOM 1511 C C . GLY A 1 197 ? -26.282 -12.430 19.978 1.00 81.56 197 GLY A C 1
ATOM 1512 O O . GLY A 1 197 ? -25.213 -12.698 20.517 1.00 81.56 197 GLY A O 1
ATOM 1513 N N . LEU A 1 198 ? -26.747 -11.176 19.927 1.00 84.12 198 LEU A N 1
ATOM 1514 C CA . LEU A 1 198 ? -26.032 -10.048 20.527 1.00 84.12 198 LEU A CA 1
ATOM 1515 C C . LEU A 1 198 ? -26.083 -10.111 22.058 1.00 84.12 198 LEU A C 1
ATOM 1517 O O . LEU A 1 198 ? -27.149 -10.241 22.658 1.00 84.12 198 LEU A O 1
ATOM 1521 N N . SER A 1 199 ? -24.921 -9.969 22.693 1.00 84.75 199 SER A N 1
ATOM 1522 C CA . SER A 1 199 ? -24.783 -9.997 24.148 1.00 84.75 199 SER A CA 1
ATOM 1523 C C . SER A 1 199 ? -24.590 -8.595 24.717 1.00 84.75 199 SER A C 1
ATOM 1525 O O . SER A 1 199 ? -23.659 -7.888 24.325 1.00 84.75 199 SER A O 1
ATOM 1527 N N . ARG A 1 200 ? -25.392 -8.237 25.733 1.00 86.12 200 ARG A N 1
ATOM 1528 C CA . ARG A 1 200 ? -25.205 -7.008 26.535 1.00 86.12 200 ARG A CA 1
ATOM 1529 C C . ARG A 1 200 ? -23.827 -6.922 27.195 1.00 86.12 200 ARG A C 1
ATOM 1531 O O . ARG A 1 200 ? -23.383 -5.839 27.555 1.00 86.12 200 ARG A O 1
ATOM 1538 N N . ARG A 1 201 ? -23.147 -8.064 27.366 1.00 88.19 201 ARG A N 1
ATOM 1539 C CA . ARG A 1 201 ? -21.782 -8.104 27.908 1.00 88.19 201 ARG A CA 1
ATOM 1540 C C . ARG A 1 201 ? -20.765 -7.495 26.949 1.00 88.19 201 ARG A C 1
ATOM 1542 O O . ARG A 1 201 ? -19.749 -7.008 27.422 1.00 88.19 201 ARG A O 1
ATOM 1549 N N . LEU A 1 202 ? -21.027 -7.528 25.642 1.00 87.44 202 LEU A N 1
ATOM 1550 C CA . LEU A 1 202 ? -20.106 -7.066 24.597 1.00 87.44 202 LEU A CA 1
ATOM 1551 C C . LEU A 1 202 ? -20.427 -5.644 24.128 1.00 87.44 202 LEU A C 1
ATOM 1553 O O . LEU A 1 202 ? -19.526 -4.855 23.853 1.00 87.44 202 LEU A O 1
ATOM 1557 N N . VAL A 1 203 ? -21.715 -5.313 24.047 1.00 90.19 203 VAL A N 1
ATOM 1558 C CA . VAL A 1 203 ? -22.211 -4.016 23.575 1.00 90.19 203 VAL A CA 1
ATOM 1559 C C . VAL A 1 203 ? -23.432 -3.583 24.376 1.00 90.19 203 VAL A C 1
ATOM 1561 O O . VAL A 1 203 ? -24.299 -4.404 24.664 1.00 90.19 203 VAL A O 1
ATOM 1564 N N . SER A 1 204 ? -23.522 -2.298 24.724 1.00 90.25 204 SER A N 1
ATOM 1565 C CA . SER A 1 204 ? -24.667 -1.760 25.480 1.00 90.25 204 SER A CA 1
ATOM 1566 C C . SER A 1 204 ? -25.791 -1.259 24.569 1.00 90.25 204 SER A C 1
ATOM 1568 O O . SER A 1 204 ? -26.942 -1.665 24.719 1.00 90.25 204 SER A O 1
ATOM 1570 N N . GLN A 1 205 ? -25.436 -0.429 23.589 1.00 91.31 205 GLN A N 1
ATOM 1571 C CA . GLN A 1 205 ? -26.332 0.155 22.588 1.00 91.31 205 GLN A CA 1
ATOM 1572 C C . GLN A 1 205 ? -25.872 -0.209 21.190 1.00 91.31 205 GLN A C 1
ATOM 1574 O O . GLN A 1 205 ? -24.667 -0.296 20.954 1.00 91.31 205 GLN A O 1
ATOM 1579 N N . VAL A 1 206 ? -26.817 -0.365 20.266 1.00 91.00 206 VAL A N 1
ATOM 1580 C CA . VAL A 1 206 ? -26.555 -0.679 18.862 1.00 91.00 206 VAL A CA 1
ATOM 1581 C C . VAL A 1 206 ? -27.395 0.169 17.915 1.00 91.00 206 VAL A C 1
ATOM 1583 O O . VAL A 1 206 ? -28.522 0.540 18.226 1.00 91.00 206 VAL A O 1
ATOM 1586 N N . HIS A 1 207 ? -26.852 0.458 16.736 1.00 91.38 207 HIS A N 1
ATOM 1587 C CA . HIS A 1 207 ? -27.596 1.031 15.619 1.00 91.38 207 HIS A CA 1
ATOM 1588 C C . HIS A 1 207 ? -27.083 0.473 14.293 1.00 91.38 207 HIS A C 1
ATOM 1590 O O . HIS A 1 207 ? -25.935 0.041 14.172 1.00 91.38 207 HIS A O 1
ATOM 1596 N N . TRP A 1 208 ? -27.942 0.491 13.282 1.00 90.81 208 TRP A N 1
ATOM 1597 C CA . TRP A 1 208 ? -27.592 0.082 11.932 1.00 90.81 208 TRP A CA 1
ATOM 1598 C C . TRP A 1 208 ? -27.175 1.281 11.104 1.00 90.81 208 TRP A C 1
ATOM 1600 O O . TRP A 1 208 ? -27.785 2.343 11.199 1.00 90.81 208 TRP A O 1
ATOM 1610 N N . GLN A 1 209 ? -26.182 1.081 10.245 1.00 91.25 209 GLN A N 1
ATOM 1611 C CA . GLN A 1 209 ? -25.799 2.052 9.238 1.00 91.25 209 GLN A CA 1
ATOM 1612 C C . GLN A 1 209 ? -25.563 1.369 7.894 1.00 91.25 209 GLN A C 1
ATOM 1614 O O . GLN A 1 209 ? -24.897 0.337 7.801 1.00 91.25 209 GLN A O 1
ATOM 1619 N N . VAL A 1 210 ? -26.114 1.956 6.839 1.00 89.00 210 VAL A N 1
ATOM 1620 C CA . VAL A 1 210 ? -26.019 1.441 5.474 1.00 89.00 210 VAL A CA 1
ATOM 1621 C C . VAL A 1 210 ? -25.540 2.554 4.561 1.00 89.00 210 VAL A C 1
ATOM 1623 O O . VAL A 1 210 ? -26.062 3.668 4.607 1.00 89.00 210 VAL A O 1
ATOM 1626 N N . ARG A 1 211 ? -24.567 2.243 3.702 1.00 85.19 211 ARG A N 1
ATOM 1627 C CA . ARG A 1 211 ? -24.071 3.169 2.683 1.00 85.19 211 ARG A CA 1
ATOM 1628 C C . ARG A 1 211 ? -24.354 2.649 1.287 1.00 85.19 211 ARG A C 1
ATOM 1630 O O . ARG A 1 211 ? -23.974 1.531 0.944 1.00 85.19 211 ARG A O 1
ATOM 1637 N N . ILE A 1 212 ? -24.984 3.488 0.471 1.00 81.50 212 ILE A N 1
ATOM 1638 C CA . ILE A 1 212 ? -25.260 3.208 -0.938 1.00 81.50 212 ILE A CA 1
ATOM 1639 C C . ILE A 1 212 ? -24.754 4.396 -1.758 1.00 81.50 212 ILE A C 1
ATOM 1641 O O . ILE A 1 212 ? -25.370 5.455 -1.800 1.00 81.50 212 ILE A O 1
ATOM 1645 N N . GLY A 1 213 ? -23.607 4.221 -2.420 1.00 76.75 213 GLY A N 1
ATOM 1646 C CA . GLY A 1 213 ? -22.918 5.317 -3.103 1.00 76.75 213 GLY A CA 1
ATOM 1647 C C . GLY A 1 213 ? -22.379 6.354 -2.112 1.00 76.75 213 GLY A C 1
ATOM 1648 O O . GLY A 1 213 ? -21.615 6.003 -1.215 1.00 76.75 213 GLY A O 1
ATOM 1649 N N . SER A 1 214 ? -22.769 7.615 -2.298 1.00 74.19 214 SER A N 1
ATOM 1650 C CA . SER A 1 214 ? -22.482 8.741 -1.398 1.00 74.19 214 SER A CA 1
ATOM 1651 C C . SER A 1 214 ? -23.388 8.777 -0.168 1.00 74.19 214 SER A C 1
ATOM 1653 O O . SER A 1 214 ? -23.025 9.372 0.842 1.00 74.19 214 SER A O 1
ATOM 1655 N N . ASP A 1 215 ? -24.565 8.156 -0.247 1.00 80.75 215 ASP A N 1
ATOM 1656 C CA . ASP A 1 215 ? -25.621 8.366 0.735 1.00 80.75 215 ASP A CA 1
ATOM 1657 C C . ASP A 1 215 ? -25.467 7.357 1.868 1.00 80.75 215 ASP A C 1
ATOM 1659 O O . ASP A 1 215 ? -25.305 6.153 1.637 1.00 80.75 215 ASP A O 1
ATOM 1663 N N . THR A 1 216 ? -25.507 7.855 3.100 1.00 84.44 216 THR A N 1
ATOM 1664 C CA . THR A 1 216 ? -25.373 7.042 4.307 1.00 84.44 216 THR A CA 1
ATOM 1665 C C . THR A 1 216 ? -26.610 7.234 5.171 1.00 84.44 216 THR A C 1
ATOM 1667 O O . THR A 1 216 ? -27.040 8.361 5.404 1.00 84.44 216 THR A O 1
ATOM 1670 N N . TYR A 1 217 ? -27.171 6.129 5.646 1.00 85.69 217 TYR A N 1
ATOM 1671 C CA . TYR A 1 217 ? -28.391 6.097 6.443 1.00 85.69 217 TYR A CA 1
ATOM 1672 C C . TYR A 1 217 ? -28.102 5.378 7.748 1.00 85.69 217 TYR A C 1
ATOM 1674 O O . TYR A 1 217 ? -27.582 4.263 7.704 1.00 85.69 217 TYR A O 1
ATOM 1682 N N . ALA A 1 218 ? -28.447 5.993 8.876 1.00 88.06 218 ALA A N 1
ATOM 1683 C CA . ALA A 1 218 ? -28.325 5.391 10.194 1.00 88.06 218 ALA A CA 1
ATOM 1684 C C . ALA A 1 218 ? -29.682 5.320 10.905 1.00 88.06 218 ALA A C 1
ATOM 1686 O O . ALA A 1 218 ? -30.508 6.228 10.797 1.00 88.06 218 ALA A O 1
ATOM 1687 N N . THR A 1 219 ? -29.904 4.244 11.658 1.00 89.25 219 THR A N 1
ATOM 1688 C CA . THR A 1 219 ? -31.034 4.143 12.589 1.00 89.25 219 THR A CA 1
ATOM 1689 C C . THR A 1 219 ? -30.709 4.858 13.898 1.00 89.25 219 THR A C 1
ATOM 1691 O O . THR A 1 219 ? -29.545 5.132 14.196 1.00 89.25 219 THR A O 1
ATOM 1694 N N . GLN A 1 220 ? -31.725 5.117 14.720 1.00 89.12 220 GLN A N 1
ATOM 1695 C CA . GLN A 1 220 ? -31.495 5.565 16.094 1.00 89.12 220 GLN A CA 1
ATOM 1696 C C . GLN A 1 220 ? -30.828 4.452 16.927 1.00 89.12 220 GLN A C 1
ATOM 1698 O O . GLN A 1 220 ? -31.088 3.271 16.662 1.00 89.12 220 GLN A O 1
ATOM 1703 N N . PRO A 1 221 ? -29.968 4.795 17.904 1.00 89.06 221 PRO A N 1
ATOM 1704 C CA . PRO A 1 221 ? -29.411 3.831 18.845 1.00 89.06 221 PRO A CA 1
ATOM 1705 C C . PRO A 1 221 ? -30.483 3.215 19.740 1.00 89.06 221 PRO A C 1
ATOM 1707 O O . PRO A 1 221 ? -31.342 3.914 20.272 1.00 89.06 221 PRO A O 1
ATOM 1710 N N . VAL A 1 222 ? -30.406 1.900 19.919 1.00 87.94 222 VAL A N 1
ATOM 1711 C CA . VAL A 1 222 ? -31.319 1.106 20.747 1.00 87.94 222 VAL A CA 1
ATOM 1712 C C . VAL A 1 222 ? -30.498 0.230 21.693 1.00 87.94 222 VAL A C 1
ATOM 1714 O O . VAL A 1 222 ? -29.432 -0.264 21.319 1.00 87.94 222 VAL A O 1
ATOM 1717 N N . ASP A 1 223 ? -30.975 0.024 22.919 1.00 86.00 223 ASP A N 1
ATOM 1718 C CA . ASP A 1 223 ? -30.328 -0.886 23.866 1.00 86.00 223 ASP A CA 1
ATOM 1719 C C . ASP A 1 223 ? -30.418 -2.344 23.389 1.00 86.00 223 ASP A C 1
ATOM 1721 O O . ASP A 1 223 ? -31.441 -2.810 22.878 1.00 86.00 223 ASP A O 1
ATOM 1725 N N . VAL A 1 224 ? -29.341 -3.103 23.586 1.00 78.62 224 VAL A N 1
ATOM 1726 C CA . VAL A 1 224 ? -29.270 -4.505 23.151 1.00 78.62 224 VAL A CA 1
ATOM 1727 C C . VAL A 1 224 ? -30.351 -5.332 23.854 1.00 78.62 224 VAL A C 1
ATOM 1729 O O . VAL A 1 224 ? -30.471 -5.299 25.076 1.00 78.62 224 VAL A O 1
ATOM 1732 N N . GLY A 1 225 ? -31.147 -6.094 23.105 1.00 66.81 225 GLY A N 1
ATOM 1733 C CA . GLY A 1 225 ? -32.245 -6.914 23.637 1.00 66.81 225 GLY A CA 1
ATOM 1734 C C . GLY A 1 225 ? -33.640 -6.295 23.509 1.00 66.81 225 GLY A C 1
ATOM 1735 O O . GLY A 1 225 ? -34.615 -6.986 23.783 1.00 66.81 225 GLY A O 1
ATOM 1736 N N . ALA A 1 226 ? -33.754 -5.042 23.064 1.00 62.88 226 ALA A N 1
ATOM 1737 C CA . ALA A 1 226 ? -34.979 -4.570 22.420 1.00 62.88 226 ALA A CA 1
ATOM 1738 C C . ALA A 1 226 ? -34.992 -5.009 20.940 1.00 62.88 226 ALA A C 1
ATOM 1740 O O . ALA A 1 226 ? -33.929 -5.258 20.363 1.00 62.88 226 ALA A O 1
ATOM 1741 N N . ASP A 1 227 ? -36.176 -5.104 20.322 1.00 57.00 227 ASP A N 1
ATOM 1742 C CA . ASP A 1 227 ? -36.326 -5.436 18.897 1.00 57.00 227 ASP A CA 1
ATOM 1743 C C . ASP A 1 227 ? -35.667 -4.355 18.020 1.00 57.00 227 ASP A C 1
ATOM 1745 O O . ASP A 1 227 ? -36.274 -3.355 17.637 1.00 57.00 227 ASP A O 1
ATOM 1749 N N . ALA A 1 228 ? -34.388 -4.548 17.696 1.00 56.84 228 ALA A N 1
ATOM 1750 C CA . ALA A 1 228 ? -33.622 -3.663 16.828 1.00 56.84 228 ALA A CA 1
ATOM 1751 C C . ALA A 1 228 ? -33.970 -3.941 15.355 1.00 56.84 228 ALA A C 1
ATOM 1753 O O . ALA A 1 228 ? -33.222 -4.602 14.629 1.00 56.84 228 ALA A O 1
ATOM 1754 N N . VAL A 1 229 ? -35.137 -3.469 14.913 1.00 61.38 229 VAL A N 1
ATOM 1755 C CA . VAL A 1 229 ? -35.564 -3.546 13.509 1.00 61.38 229 VAL A CA 1
ATOM 1756 C C . VAL A 1 229 ? -34.962 -2.381 12.722 1.00 61.38 229 VAL A C 1
ATOM 1758 O O . VAL A 1 229 ? -35.200 -1.218 13.032 1.00 61.38 229 VAL A O 1
ATOM 1761 N N . CYS A 1 230 ? -34.221 -2.684 11.658 1.00 59.56 230 CYS A N 1
ATOM 1762 C CA . CYS A 1 230 ? -33.796 -1.707 10.659 1.00 59.56 230 CYS A CA 1
ATOM 1763 C C . CYS A 1 230 ? -34.695 -1.835 9.425 1.00 59.56 230 CYS A C 1
ATOM 1765 O O . CYS A 1 230 ? -34.735 -2.885 8.787 1.00 59.56 230 CYS A O 1
ATOM 1767 N N . HIS A 1 231 ? -35.432 -0.777 9.084 1.00 68.75 231 HIS A N 1
ATOM 1768 C CA . HIS A 1 231 ? -36.283 -0.725 7.895 1.00 68.75 231 HIS A CA 1
ATOM 1769 C C . HIS A 1 231 ? -36.033 0.576 7.134 1.00 68.75 231 HIS A C 1
ATOM 1771 O O . HIS A 1 231 ? -36.296 1.661 7.650 1.00 68.75 231 HIS A O 1
ATOM 1777 N N . HIS A 1 232 ? -35.554 0.469 5.893 1.00 62.75 232 HIS A N 1
ATOM 1778 C CA . HIS A 1 232 ? -35.312 1.621 5.029 1.00 62.75 232 HIS A CA 1
ATOM 1779 C C . HIS A 1 232 ? -35.787 1.367 3.596 1.00 62.75 232 HIS A C 1
ATOM 1781 O O . HIS A 1 232 ? -35.532 0.323 2.998 1.00 62.75 232 HIS A O 1
ATOM 1787 N N . THR A 1 233 ? -36.465 2.364 3.023 1.00 65.06 233 THR A N 1
ATOM 1788 C CA . THR A 1 233 ? -36.831 2.395 1.602 1.00 65.06 233 THR A CA 1
ATOM 1789 C C . THR A 1 233 ? -35.901 3.353 0.872 1.00 65.06 233 THR A C 1
ATOM 1791 O O . THR A 1 233 ? -35.876 4.545 1.164 1.00 65.06 233 THR A O 1
ATOM 1794 N N . PHE A 1 234 ? -35.162 2.839 -0.100 1.00 66.81 234 PHE A N 1
ATOM 1795 C CA . PHE A 1 234 ? -34.198 3.587 -0.894 1.00 66.81 234 PHE A CA 1
ATOM 1796 C C . PHE A 1 234 ? -34.773 3.850 -2.293 1.00 66.81 234 PHE A C 1
ATOM 1798 O O . PHE A 1 234 ? -35.435 2.981 -2.860 1.00 66.81 234 PHE A O 1
ATOM 1805 N N . ARG A 1 235 ? -34.511 5.027 -2.879 1.00 61.09 235 ARG A N 1
ATOM 1806 C CA . ARG A 1 235 ? -34.880 5.374 -4.266 1.00 61.09 235 ARG A CA 1
ATOM 1807 C C . ARG A 1 235 ? -33.638 5.811 -5.038 1.00 61.09 235 ARG A C 1
ATOM 1809 O O . ARG A 1 235 ? -33.025 6.802 -4.660 1.00 61.09 235 ARG A O 1
ATOM 1816 N N . ARG A 1 236 ? -33.263 5.092 -6.102 1.00 65.62 236 ARG A N 1
ATOM 1817 C CA . ARG A 1 236 ? -32.065 5.374 -6.919 1.00 65.62 236 ARG A CA 1
ATOM 1818 C C . ARG A 1 236 ? -32.238 4.910 -8.365 1.00 65.62 236 ARG A C 1
ATOM 1820 O O . ARG A 1 236 ? -33.014 4.000 -8.649 1.00 65.62 236 ARG A O 1
ATOM 1827 N N . SER A 1 237 ? -31.482 5.544 -9.261 1.00 51.88 237 SER A N 1
ATOM 1828 C CA . SER A 1 237 ? -31.415 5.216 -10.691 1.00 51.88 237 SER A CA 1
ATOM 1829 C C . SER A 1 237 ? -30.438 4.079 -11.012 1.00 51.88 237 SER A C 1
ATOM 1831 O O . SER A 1 237 ? -30.644 3.372 -11.992 1.00 51.88 237 SER A O 1
ATOM 1833 N N . ALA A 1 238 ? -29.405 3.881 -10.187 1.00 65.94 238 ALA A N 1
ATOM 1834 C CA . ALA A 1 238 ? -28.412 2.820 -10.334 1.00 65.94 238 ALA A CA 1
ATOM 1835 C C . ALA A 1 238 ? -28.118 2.159 -8.980 1.00 65.94 238 ALA A C 1
ATOM 1837 O O . ALA A 1 238 ? -27.986 2.844 -7.959 1.00 65.94 238 ALA A O 1
ATOM 1838 N N . TRP A 1 239 ? -27.998 0.831 -8.988 1.00 72.19 239 TRP A N 1
ATOM 1839 C CA . TRP A 1 239 ? -27.885 0.005 -7.787 1.00 72.19 239 TRP A CA 1
ATOM 1840 C C . TRP A 1 239 ? -26.664 -0.917 -7.853 1.00 72.19 239 TRP A C 1
ATOM 1842 O O . TRP A 1 239 ? -26.378 -1.454 -8.921 1.00 72.19 239 TRP A O 1
ATOM 1852 N N . PRO A 1 240 ? -25.939 -1.114 -6.737 1.00 76.69 240 PRO A N 1
ATOM 1853 C CA . PRO A 1 240 ? -24.907 -2.143 -6.651 1.00 76.69 240 PRO A CA 1
ATOM 1854 C C . PRO A 1 240 ? -25.534 -3.541 -6.534 1.00 76.69 240 PRO A C 1
ATOM 1856 O O . PRO A 1 240 ? -26.656 -3.677 -6.066 1.00 76.69 240 PRO A O 1
ATOM 1859 N N . ASP A 1 241 ? -24.792 -4.601 -6.853 1.00 74.12 241 ASP A N 1
ATOM 1860 C CA . ASP A 1 241 ? -25.322 -5.976 -6.744 1.00 74.12 241 ASP A CA 1
ATOM 1861 C C . ASP A 1 241 ? -25.643 -6.397 -5.296 1.00 74.12 241 ASP A C 1
ATOM 1863 O O . ASP A 1 241 ? -26.503 -7.240 -5.037 1.00 74.12 241 ASP A O 1
ATOM 1867 N N . ALA A 1 242 ? -24.909 -5.844 -4.331 1.00 83.44 242 ALA A N 1
ATOM 1868 C CA . ALA A 1 242 ? -25.099 -6.087 -2.909 1.00 83.44 242 ALA A CA 1
ATOM 1869 C C . ALA A 1 242 ? -24.607 -4.889 -2.097 1.00 83.44 242 ALA A C 1
ATOM 1871 O O . ALA A 1 242 ? -23.688 -4.178 -2.516 1.00 83.44 242 ALA A O 1
ATOM 1872 N N . VAL A 1 243 ? -25.181 -4.716 -0.912 1.00 87.25 243 VAL A N 1
ATOM 1873 C CA . VAL A 1 243 ? -24.843 -3.658 0.042 1.00 87.25 243 VAL A CA 1
ATOM 1874 C C . VAL A 1 243 ? -24.380 -4.292 1.351 1.00 87.25 243 VAL A C 1
ATOM 1876 O O . VAL A 1 243 ? -24.858 -5.356 1.732 1.00 87.25 243 VAL A O 1
ATOM 1879 N N . LEU A 1 244 ? -23.429 -3.660 2.035 1.00 89.06 244 LEU A N 1
ATOM 1880 C CA . LEU A 1 244 ? -23.011 -4.058 3.378 1.00 89.06 244 LEU A CA 1
ATOM 1881 C C . LEU A 1 244 ? -23.678 -3.130 4.393 1.00 89.06 244 LEU A C 1
ATOM 1883 O O . LEU A 1 244 ? -23.470 -1.917 4.352 1.00 89.06 244 LEU A O 1
ATOM 1887 N N . ALA A 1 245 ? -24.485 -3.704 5.282 1.00 90.88 245 ALA A N 1
ATOM 1888 C CA . ALA A 1 245 ? -25.024 -2.995 6.433 1.00 90.88 245 ALA A CA 1
ATOM 1889 C C . ALA A 1 245 ? -24.104 -3.229 7.633 1.00 90.88 245 ALA A C 1
ATOM 1891 O O . ALA A 1 245 ? -23.841 -4.377 8.000 1.00 90.88 245 ALA A O 1
ATOM 1892 N N . THR A 1 246 ? -23.609 -2.148 8.231 1.00 92.44 246 THR A N 1
ATOM 1893 C CA . THR A 1 246 ? -22.773 -2.189 9.432 1.00 92.44 246 THR A CA 1
ATOM 1894 C C . THR A 1 246 ? -23.650 -2.043 10.664 1.00 92.44 246 THR A C 1
ATOM 1896 O O . THR A 1 246 ? -24.451 -1.114 10.755 1.00 92.44 246 THR A O 1
ATOM 1899 N N . LEU A 1 247 ? -23.469 -2.935 11.628 1.00 92.25 247 LEU A N 1
ATOM 1900 C CA . LEU A 1 247 ? -23.994 -2.789 12.974 1.00 92.25 247 LEU A CA 1
ATOM 1901 C C . LEU A 1 247 ? -22.934 -2.091 13.824 1.00 92.25 247 LEU A C 1
ATOM 1903 O O . LEU A 1 247 ? -21.874 -2.659 14.102 1.00 92.25 247 LEU A O 1
ATOM 1907 N N . PHE A 1 248 ? -23.225 -0.867 14.233 1.00 93.25 248 PHE A N 1
ATOM 1908 C CA . PHE A 1 248 ? -22.422 -0.134 15.197 1.00 93.25 248 PHE A CA 1
ATOM 1909 C C . PHE A 1 248 ? -22.925 -0.416 16.604 1.00 93.25 248 PHE A C 1
ATOM 1911 O O . PHE A 1 248 ? -24.129 -0.552 16.820 1.00 93.25 248 PHE A O 1
ATOM 1918 N N . GLY A 1 249 ? -22.015 -0.468 17.569 1.00 92.12 249 GLY A N 1
ATOM 1919 C CA . GLY A 1 249 ? -22.373 -0.570 18.973 1.00 92.12 249 GLY A CA 1
ATOM 1920 C C . GLY A 1 249 ? -21.420 0.189 19.880 1.00 92.12 249 GLY A C 1
ATOM 1921 O O . GLY A 1 249 ? -20.284 0.465 19.499 1.00 92.12 249 GLY A O 1
ATOM 1922 N N . ARG A 1 250 ? -21.891 0.542 21.078 1.00 94.19 250 ARG A N 1
ATOM 1923 C CA . ARG A 1 250 ? -21.034 1.095 22.137 1.00 94.19 250 ARG A CA 1
ATOM 1924 C C . ARG A 1 250 ? -20.305 -0.072 22.801 1.00 94.19 250 ARG A C 1
ATOM 1926 O O . ARG A 1 250 ? -20.974 -0.894 23.440 1.00 94.19 250 ARG A O 1
ATOM 1933 N N . PRO A 1 251 ? -18.988 -0.208 22.592 1.00 94.38 251 PRO A N 1
ATOM 1934 C CA . PRO A 1 251 ? -18.265 -1.393 23.017 1.00 94.38 251 PRO A CA 1
ATOM 1935 C C . PRO A 1 251 ? -18.069 -1.380 24.536 1.00 94.38 251 PRO A C 1
ATOM 1937 O O . PRO A 1 251 ? -17.915 -0.330 25.157 1.00 94.38 251 PRO A O 1
ATOM 1940 N N . THR A 1 252 ? -18.066 -2.560 25.145 1.00 94.06 252 THR A N 1
ATOM 1941 C CA . THR A 1 252 ? -17.663 -2.735 26.544 1.00 94.06 252 THR A CA 1
ATOM 1942 C C . THR A 1 252 ? -16.196 -3.149 26.621 1.00 94.06 252 THR A C 1
ATOM 1944 O O . THR A 1 252 ? -15.616 -3.646 25.652 1.00 94.06 252 THR A O 1
ATOM 1947 N N . ARG A 1 253 ? -15.598 -3.042 27.812 1.00 93.81 253 ARG A N 1
ATOM 1948 C CA . ARG A 1 253 ? -14.243 -3.550 28.066 1.00 93.81 253 ARG A CA 1
ATOM 1949 C C . ARG A 1 253 ? -14.098 -5.035 27.713 1.00 93.81 253 ARG A C 1
ATOM 1951 O O . ARG A 1 253 ? -13.054 -5.435 27.212 1.00 93.81 253 ARG A O 1
ATOM 1958 N N . THR A 1 254 ? -15.148 -5.830 27.929 1.00 93.00 254 THR A N 1
ATOM 1959 C CA . THR A 1 254 ? -15.168 -7.265 27.613 1.00 93.00 254 THR A CA 1
ATOM 1960 C C . THR A 1 254 ? -14.996 -7.515 26.116 1.00 93.00 254 THR A C 1
ATOM 1962 O O . THR A 1 254 ? -14.177 -8.348 25.732 1.00 93.00 254 THR A O 1
ATOM 1965 N N . LEU A 1 255 ? -15.682 -6.745 25.263 1.00 91.31 255 LEU A N 1
ATOM 1966 C CA . LEU A 1 255 ? -15.497 -6.838 23.813 1.00 91.31 255 LEU A CA 1
ATOM 1967 C C . LEU A 1 255 ? -14.056 -6.502 23.412 1.00 91.31 255 LEU A C 1
ATOM 1969 O O . LEU A 1 255 ? -13.468 -7.211 22.600 1.00 91.31 255 LEU A O 1
ATOM 1973 N N . LEU A 1 256 ? -13.463 -5.463 24.005 1.00 93.81 256 LEU A N 1
ATOM 1974 C CA . LEU A 1 256 ? -12.078 -5.089 23.705 1.00 93.81 256 LEU A CA 1
ATOM 1975 C C . LEU A 1 256 ? -11.090 -6.201 24.077 1.00 93.81 256 LEU A C 1
ATOM 1977 O O . LEU A 1 256 ? -10.208 -6.532 23.285 1.00 93.81 256 LEU A O 1
ATOM 1981 N N . THR A 1 257 ? -11.276 -6.821 25.246 1.00 92.62 257 THR A N 1
ATOM 1982 C CA . THR A 1 257 ? -10.444 -7.950 25.680 1.00 92.62 257 THR A CA 1
ATOM 1983 C C . THR A 1 257 ? -10.623 -9.184 24.801 1.00 92.62 257 THR A C 1
ATOM 1985 O O . THR A 1 257 ? -9.642 -9.864 24.513 1.00 92.62 257 THR A O 1
ATOM 1988 N N . GLU A 1 258 ? -11.843 -9.467 24.331 1.00 91.00 258 GLU A N 1
ATOM 1989 C CA . GLU A 1 258 ? -12.095 -10.587 23.417 1.00 91.00 258 GLU A CA 1
ATOM 1990 C C . GLU A 1 258 ? -11.448 -10.361 22.049 1.00 91.00 258 GLU A C 1
ATOM 1992 O O . GLU A 1 258 ? -10.879 -11.292 21.484 1.00 91.00 258 GLU A O 1
ATOM 1997 N N . ILE A 1 259 ? -11.466 -9.125 21.540 1.00 90.50 259 ILE A N 1
ATOM 1998 C CA . ILE A 1 259 ? -10.781 -8.757 20.296 1.00 90.50 259 ILE A CA 1
ATOM 1999 C C . ILE A 1 259 ? -9.264 -8.959 20.432 1.00 90.50 259 ILE A C 1
ATOM 2001 O O . ILE A 1 259 ? -8.648 -9.577 19.564 1.00 90.50 259 ILE A O 1
ATOM 2005 N N . GLU A 1 260 ? -8.654 -8.469 21.517 1.00 90.69 260 GLU A N 1
ATOM 2006 C CA . GLU A 1 260 ? -7.214 -8.640 21.767 1.00 90.69 260 GLU A CA 1
ATOM 2007 C C . GLU A 1 260 ? -6.836 -10.120 21.923 1.00 90.69 260 GLU A C 1
ATOM 2009 O O . GLU A 1 260 ? -5.866 -10.577 21.314 1.00 90.69 260 GLU A O 1
ATOM 2014 N N . ALA A 1 261 ? -7.629 -10.886 22.678 1.00 89.62 261 ALA A N 1
ATOM 2015 C CA . ALA A 1 261 ? -7.421 -12.318 22.859 1.00 89.62 261 ALA A CA 1
ATOM 2016 C C . ALA A 1 261 ? -7.576 -13.096 21.544 1.00 89.62 261 ALA A C 1
ATOM 2018 O O . ALA A 1 261 ? -6.770 -13.984 21.261 1.00 89.62 261 ALA A O 1
ATOM 2019 N N . HIS A 1 262 ? -8.572 -12.749 20.723 1.00 87.75 262 HIS A N 1
ATOM 2020 C CA . HIS A 1 262 ? -8.779 -13.354 19.411 1.00 87.75 262 HIS A CA 1
ATOM 2021 C C . HIS A 1 262 ? -7.582 -13.108 18.491 1.00 87.75 262 HIS A C 1
ATOM 2023 O O . HIS A 1 262 ? -7.062 -14.050 17.890 1.00 87.75 262 HIS A O 1
ATOM 2029 N N . ASP A 1 263 ? -7.106 -11.865 18.416 1.00 88.25 263 ASP A N 1
ATOM 2030 C CA . ASP A 1 263 ? -5.954 -11.527 17.588 1.00 88.25 263 ASP A CA 1
ATOM 2031 C C . ASP A 1 263 ? -4.693 -12.270 18.022 1.00 88.25 263 ASP A C 1
ATOM 2033 O O . ASP A 1 263 ? -3.981 -12.851 17.197 1.00 88.25 263 ASP A O 1
ATOM 2037 N N . GLN A 1 264 ? -4.452 -12.323 19.327 1.00 87.75 264 GLN A N 1
ATOM 2038 C CA . GLN A 1 264 ? -3.315 -13.042 19.871 1.00 87.75 264 GLN A CA 1
ATOM 2039 C C . GLN A 1 264 ? -3.423 -14.554 19.615 1.00 87.75 264 GLN A C 1
ATOM 2041 O O . GLN A 1 264 ? -2.438 -15.179 19.224 1.00 87.75 264 GLN A O 1
ATOM 2046 N N . ALA A 1 265 ? -4.607 -15.153 19.770 1.00 84.12 265 ALA A N 1
ATOM 2047 C CA . ALA A 1 265 ? -4.828 -16.571 19.490 1.00 84.12 265 ALA A CA 1
ATOM 2048 C C . ALA A 1 265 ? -4.592 -16.913 18.010 1.00 84.12 265 ALA A C 1
ATOM 2050 O O . ALA A 1 265 ? -3.970 -17.932 17.707 1.00 84.12 265 ALA A O 1
ATOM 2051 N N . GLN A 1 266 ? -5.033 -16.050 17.091 1.00 79.19 266 GLN A N 1
ATOM 2052 C CA . GLN A 1 266 ? -4.841 -16.232 15.652 1.00 79.19 266 GLN A CA 1
ATOM 2053 C C . GLN A 1 266 ? -3.370 -16.132 15.241 1.00 79.19 266 GLN A C 1
ATOM 2055 O O . GLN A 1 266 ? -2.896 -16.959 14.460 1.00 79.19 266 GLN A O 1
ATOM 2060 N N . GLU A 1 267 ? -2.624 -15.161 15.774 1.00 79.19 267 GLU A N 1
ATOM 2061 C CA . GLU A 1 267 ? -1.197 -15.038 15.458 1.00 79.19 267 GLU A CA 1
ATOM 2062 C C . GLU A 1 267 ? -0.378 -16.165 16.103 1.00 79.19 267 GLU A C 1
ATOM 2064 O O . GLU A 1 267 ? 0.533 -16.711 15.479 1.00 79.19 267 GLU A O 1
ATOM 2069 N N . GLN A 1 268 ? -0.744 -16.601 17.312 1.00 78.25 268 GLN A N 1
ATOM 2070 C CA . GLN A 1 268 ? -0.151 -17.784 17.935 1.00 78.25 268 GLN A CA 1
ATOM 2071 C C . GLN A 1 268 ? -0.429 -19.053 17.124 1.00 78.25 268 GLN A C 1
ATOM 2073 O O . GLN A 1 268 ? 0.484 -19.831 16.879 1.00 78.25 268 GLN A O 1
ATOM 2078 N N . ALA A 1 269 ? -1.661 -19.270 16.660 1.00 72.75 269 ALA A N 1
ATOM 2079 C CA . ALA A 1 269 ? -1.986 -20.412 15.807 1.00 72.75 269 ALA A CA 1
ATOM 2080 C C . ALA A 1 269 ? -1.220 -20.375 14.474 1.00 72.75 269 ALA A C 1
ATOM 2082 O O . ALA A 1 269 ? -0.757 -21.410 14.006 1.00 72.75 269 ALA A O 1
ATOM 2083 N N . ALA A 1 270 ? -1.025 -19.188 13.891 1.00 64.44 270 ALA A N 1
ATOM 2084 C CA . ALA A 1 270 ? -0.246 -19.010 12.664 1.00 64.44 270 ALA A CA 1
ATOM 2085 C C . ALA A 1 270 ? 1.271 -19.227 12.851 1.00 64.44 270 ALA A C 1
ATOM 2087 O O . ALA A 1 270 ? 1.983 -19.451 11.872 1.00 64.44 270 ALA A O 1
ATOM 2088 N N . THR A 1 271 ? 1.776 -19.148 14.086 1.00 61.34 271 THR A N 1
ATOM 2089 C CA . THR A 1 271 ? 3.202 -19.316 14.423 1.00 61.34 271 THR A CA 1
ATOM 2090 C C . THR A 1 271 ? 3.522 -20.684 15.044 1.00 61.34 271 THR A C 1
ATOM 2092 O O . THR A 1 271 ? 4.663 -21.143 14.952 1.00 61.34 271 THR A O 1
ATOM 2095 N N . ARG A 1 272 ? 2.524 -21.385 15.608 1.00 52.91 272 ARG A N 1
ATOM 2096 C CA . ARG A 1 272 ? 2.602 -22.769 16.122 1.00 52.91 272 ARG A CA 1
ATOM 2097 C C . ARG A 1 272 ? 2.762 -23.772 14.965 1.00 52.91 272 ARG A C 1
ATOM 2099 O O . ARG A 1 272 ? 1.798 -24.366 14.502 1.00 52.91 272 ARG A O 1
ATOM 2106 N N . GLY A 1 273 ? 3.996 -23.941 14.492 1.00 45.81 273 GLY A N 1
ATOM 2107 C CA . GLY A 1 273 ? 4.375 -24.873 13.415 1.00 45.81 273 GLY A CA 1
ATOM 2108 C C . GLY A 1 273 ? 5.536 -24.375 12.547 1.00 45.81 273 GLY A C 1
ATOM 2109 O O . GLY A 1 273 ? 6.182 -25.148 11.849 1.00 45.81 273 GLY A O 1
ATOM 2110 N N . THR A 1 274 ? 5.864 -23.085 12.643 1.00 43.06 274 THR A N 1
ATOM 2111 C CA . THR A 1 274 ? 6.762 -22.379 11.716 1.00 43.06 274 THR A CA 1
ATOM 2112 C C . THR A 1 274 ? 8.171 -22.174 12.286 1.00 43.06 274 THR A C 1
ATOM 2114 O O . THR A 1 274 ? 8.834 -21.192 11.963 1.00 43.06 274 THR A O 1
ATOM 2117 N N . SER A 1 275 ? 8.661 -23.097 13.122 1.00 37.84 275 SER A N 1
ATOM 2118 C CA . SER A 1 275 ? 10.043 -23.055 13.639 1.00 37.84 275 SER A CA 1
ATOM 2119 C C . SER A 1 275 ? 11.097 -23.284 12.544 1.00 37.84 275 SER A C 1
ATOM 2121 O O . SER A 1 275 ? 12.262 -22.961 12.748 1.00 37.84 275 SER A O 1
ATOM 2123 N N . THR A 1 276 ? 10.718 -23.827 11.386 1.00 34.72 276 THR A N 1
ATOM 2124 C CA . THR A 1 276 ? 11.659 -24.193 10.313 1.00 34.72 276 THR A CA 1
ATOM 2125 C C . THR A 1 276 ? 11.534 -23.332 9.058 1.00 34.72 276 THR A C 1
ATOM 2127 O O . THR A 1 276 ? 12.538 -23.140 8.380 1.00 34.72 276 THR A O 1
ATOM 2130 N N . TYR A 1 277 ? 10.374 -22.723 8.774 1.00 34.91 277 TYR A N 1
ATOM 2131 C CA . TYR A 1 277 ? 10.169 -21.948 7.536 1.00 34.91 277 TYR A CA 1
ATOM 2132 C C . TYR A 1 277 ? 10.256 -20.423 7.678 1.00 34.91 277 TYR A C 1
ATOM 2134 O O . TYR A 1 277 ? 10.668 -19.772 6.725 1.00 34.91 277 TYR A O 1
ATOM 2142 N N . ALA A 1 278 ? 9.985 -19.841 8.853 1.00 35.03 278 ALA A N 1
ATOM 2143 C CA . ALA A 1 278 ? 10.334 -18.434 9.105 1.00 35.03 278 ALA A CA 1
ATOM 2144 C C . ALA A 1 278 ? 11.860 -18.255 9.239 1.00 35.03 278 ALA A C 1
ATOM 2146 O O . ALA A 1 278 ? 12.405 -17.203 8.915 1.00 35.03 278 ALA A O 1
ATOM 2147 N N . ALA A 1 279 ? 12.546 -19.320 9.670 1.00 29.91 279 ALA A N 1
ATOM 2148 C CA . ALA A 1 279 ? 13.997 -19.403 9.713 1.00 29.91 279 ALA A CA 1
ATOM 2149 C C . ALA A 1 279 ? 14.618 -19.713 8.341 1.00 29.91 279 ALA A C 1
ATOM 2151 O O . ALA A 1 279 ? 15.731 -19.273 8.106 1.00 29.91 279 ALA A O 1
ATOM 2152 N N . HIS A 1 280 ? 13.940 -20.408 7.416 1.00 28.23 280 HIS A N 1
ATOM 2153 C CA . HIS A 1 280 ? 14.538 -20.772 6.119 1.00 28.23 280 HIS A CA 1
ATOM 2154 C C . HIS A 1 280 ? 14.746 -19.575 5.173 1.00 28.23 280 HIS A C 1
ATOM 2156 O O . HIS A 1 280 ? 15.777 -19.519 4.507 1.00 28.23 280 HIS A O 1
ATOM 2162 N N . ASP A 1 281 ? 13.851 -18.580 5.182 1.00 28.98 281 ASP A N 1
ATOM 2163 C CA . ASP A 1 281 ? 14.031 -17.350 4.384 1.00 28.98 281 ASP A CA 1
ATOM 2164 C C . ASP A 1 281 ? 15.132 -16.428 4.954 1.00 28.98 281 ASP A C 1
ATOM 2166 O O . ASP A 1 281 ? 15.700 -15.612 4.233 1.00 28.98 281 ASP A O 1
ATOM 2170 N N . VAL A 1 282 ? 15.494 -16.588 6.235 1.00 27.80 282 VAL A N 1
ATOM 2171 C CA . VAL A 1 282 ? 16.588 -15.843 6.890 1.00 27.80 282 VAL A CA 1
ATOM 2172 C C . VAL A 1 282 ? 17.906 -16.637 6.882 1.00 27.80 282 VAL A C 1
ATOM 2174 O O . VAL A 1 282 ? 18.984 -16.057 6.758 1.00 27.80 282 VAL A O 1
ATOM 2177 N N . ALA A 1 283 ? 17.847 -17.969 6.966 1.00 25.92 283 ALA A N 1
ATOM 2178 C CA . ALA A 1 283 ? 19.007 -18.854 7.079 1.00 25.92 283 ALA A CA 1
ATOM 2179 C C . ALA A 1 283 ? 19.745 -19.086 5.753 1.00 25.92 283 ALA A C 1
ATOM 2181 O O . ALA A 1 283 ? 20.920 -19.438 5.789 1.00 25.92 283 ALA A O 1
ATOM 2182 N N . GLN A 1 284 ? 19.137 -18.809 4.592 1.00 29.16 284 GLN A N 1
ATOM 2183 C CA . GLN A 1 284 ? 19.883 -18.792 3.322 1.00 29.16 284 GLN A CA 1
ATOM 2184 C C . GLN A 1 284 ? 20.879 -17.620 3.206 1.00 29.16 284 GLN A C 1
ATOM 2186 O O . GLN A 1 284 ? 21.680 -17.593 2.277 1.00 29.16 284 GLN A O 1
ATOM 2191 N N . VAL A 1 285 ? 20.878 -16.667 4.148 1.00 29.47 285 VAL A N 1
ATOM 2192 C CA . VAL A 1 285 ? 21.758 -15.482 4.124 1.00 29.47 285 VAL A CA 1
ATOM 2193 C C . VAL A 1 285 ? 22.932 -15.593 5.112 1.00 29.47 285 VAL A C 1
ATOM 2195 O O . VAL A 1 285 ? 23.873 -14.802 5.052 1.00 29.47 285 VAL A O 1
ATOM 2198 N N . VAL A 1 286 ? 22.942 -16.582 6.010 1.00 24.58 286 VAL A N 1
ATOM 2199 C CA . VAL A 1 286 ? 23.966 -16.695 7.066 1.00 24.58 286 VAL A CA 1
ATOM 2200 C C . VAL A 1 286 ? 25.016 -17.734 6.677 1.00 24.58 286 VAL A C 1
ATOM 2202 O O . VAL A 1 286 ? 25.081 -18.826 7.229 1.00 24.58 286 VAL A O 1
ATOM 2205 N N . GLY A 1 287 ? 25.839 -17.384 5.690 1.00 23.06 287 GLY A N 1
ATOM 2206 C CA . GLY A 1 287 ? 26.904 -18.244 5.175 1.00 23.06 287 GLY A CA 1
ATOM 2207 C C . GLY A 1 287 ? 28.180 -17.496 4.790 1.00 23.06 287 GLY A C 1
ATOM 2208 O O . GLY A 1 287 ? 28.702 -17.763 3.719 1.00 23.06 287 GLY A O 1
ATOM 2209 N N . ALA A 1 288 ? 28.649 -16.537 5.604 1.00 23.55 288 ALA A N 1
ATOM 2210 C CA . ALA A 1 288 ? 30.040 -16.036 5.664 1.00 23.55 288 ALA A CA 1
ATOM 2211 C C . ALA A 1 288 ? 30.159 -14.862 6.668 1.00 23.55 288 ALA A C 1
ATOM 2213 O O . ALA A 1 288 ? 29.175 -14.154 6.893 1.00 23.55 288 ALA A O 1
ATOM 2214 N N . PRO A 1 289 ? 31.336 -14.638 7.291 1.00 24.52 289 PRO A N 1
ATOM 2215 C CA . PRO A 1 289 ? 31.474 -13.743 8.432 1.00 24.52 289 PRO A CA 1
ATOM 2216 C C . PRO A 1 289 ? 31.371 -12.260 8.053 1.00 24.52 289 PRO A C 1
ATOM 2218 O O . PRO A 1 289 ? 31.739 -11.811 6.968 1.00 24.52 289 PRO A O 1
ATOM 2221 N N . LEU A 1 290 ? 30.852 -11.513 9.021 1.00 25.55 290 LEU A N 1
ATOM 2222 C CA . LEU A 1 290 ? 30.427 -10.122 8.969 1.00 25.55 290 LEU A CA 1
ATOM 2223 C C . LEU A 1 290 ? 31.537 -9.148 8.533 1.00 25.55 290 LEU A C 1
ATOM 2225 O O . LEU A 1 290 ? 32.541 -8.974 9.220 1.00 25.55 290 LEU A O 1
ATOM 2229 N N . ARG A 1 291 ? 31.261 -8.378 7.474 1.00 23.38 291 ARG A N 1
ATOM 2230 C CA . ARG A 1 291 ? 31.633 -6.955 7.409 1.00 23.38 291 ARG A CA 1
ATOM 2231 C C . ARG A 1 291 ? 30.389 -6.148 7.765 1.00 23.38 291 ARG A C 1
ATOM 2233 O O . ARG A 1 291 ? 29.321 -6.414 7.218 1.00 23.38 291 ARG A O 1
ATOM 2240 N N . MET A 1 292 ? 30.522 -5.209 8.703 1.00 23.66 292 MET A N 1
ATOM 2241 C CA . MET A 1 292 ? 29.417 -4.408 9.244 1.00 23.66 292 MET A CA 1
ATOM 2242 C C . MET A 1 292 ? 28.478 -3.903 8.137 1.00 23.66 292 MET A C 1
ATOM 2244 O O . MET A 1 292 ? 28.869 -3.152 7.242 1.00 23.66 292 MET A O 1
ATOM 2248 N N . ARG A 1 293 ? 27.233 -4.387 8.192 1.00 31.25 293 ARG A N 1
ATOM 2249 C CA . ARG A 1 293 ? 26.172 -4.146 7.213 1.00 31.25 293 ARG A CA 1
ATOM 2250 C C . ARG A 1 293 ? 25.689 -2.701 7.375 1.00 31.25 293 ARG A C 1
ATOM 2252 O O . ARG A 1 293 ? 25.235 -2.330 8.455 1.00 31.25 293 ARG A O 1
ATOM 2259 N N . ARG A 1 294 ? 25.757 -1.891 6.309 1.00 31.84 294 ARG A N 1
ATOM 2260 C CA . ARG A 1 294 ? 24.955 -0.654 6.225 1.00 31.84 294 ARG A CA 1
ATOM 2261 C C . ARG A 1 294 ? 23.473 -1.016 6.453 1.00 31.84 294 ARG A C 1
ATOM 2263 O O . ARG A 1 294 ? 23.066 -2.075 5.965 1.00 31.84 294 ARG A O 1
ATOM 2270 N N . PRO A 1 295 ? 22.676 -0.195 7.162 1.00 32.66 295 PRO A N 1
ATOM 2271 C CA . PRO A 1 295 ? 21.256 -0.459 7.384 1.00 32.66 295 PRO A CA 1
ATOM 2272 C C . PRO A 1 295 ? 20.541 -0.796 6.071 1.00 32.66 295 PRO A C 1
ATOM 2274 O O . PRO A 1 295 ? 20.689 -0.101 5.072 1.00 32.66 295 PRO A O 1
ATOM 2277 N N . GLU A 1 296 ? 19.749 -1.866 6.048 1.00 37.75 296 GLU A N 1
ATOM 2278 C CA . GLU A 1 296 ? 19.083 -2.351 4.826 1.00 37.75 296 GLU A CA 1
ATOM 2279 C C . GLU A 1 296 ? 18.007 -1.381 4.299 1.00 37.75 296 GLU A C 1
ATOM 2281 O O . GLU A 1 296 ? 17.702 -1.365 3.108 1.00 37.75 296 GLU A O 1
ATOM 2286 N N . ARG A 1 297 ? 17.548 -0.469 5.167 1.00 37.44 297 ARG A N 1
ATOM 2287 C CA . ARG A 1 297 ? 16.817 0.765 4.836 1.00 37.44 297 ARG A CA 1
ATOM 2288 C C . ARG A 1 297 ? 17.517 1.612 3.763 1.00 37.44 297 ARG A C 1
ATOM 2290 O O . ARG A 1 297 ? 16.829 2.269 2.990 1.00 37.44 297 ARG A O 1
ATOM 2297 N N . ASP A 1 298 ? 18.847 1.583 3.688 1.00 37.50 298 ASP A N 1
ATOM 2298 C CA . ASP A 1 298 ? 19.634 2.381 2.737 1.00 37.50 298 ASP A CA 1
ATOM 2299 C C . ASP A 1 298 ? 19.817 1.674 1.379 1.00 37.50 298 ASP A C 1
ATOM 2301 O O . ASP A 1 298 ? 20.246 2.297 0.412 1.00 37.50 298 ASP A O 1
ATOM 2305 N N . ARG A 1 299 ? 19.456 0.384 1.269 1.00 44.91 299 ARG A N 1
ATOM 2306 C CA . ARG A 1 299 ? 19.464 -0.383 0.003 1.00 44.91 299 ARG A CA 1
ATOM 2307 C C . ARG A 1 299 ? 18.130 -0.350 -0.750 1.00 44.91 299 ARG A C 1
ATOM 2309 O O . ARG A 1 299 ? 18.067 -0.802 -1.888 1.00 44.91 299 ARG A O 1
ATOM 2316 N N . GLN A 1 300 ? 17.074 0.174 -0.128 1.00 44.09 300 GLN A N 1
ATOM 2317 C CA . GLN A 1 300 ? 15.729 0.280 -0.712 1.00 44.09 300 GLN A CA 1
ATOM 2318 C C . GLN A 1 300 ? 15.537 1.508 -1.614 1.00 44.09 3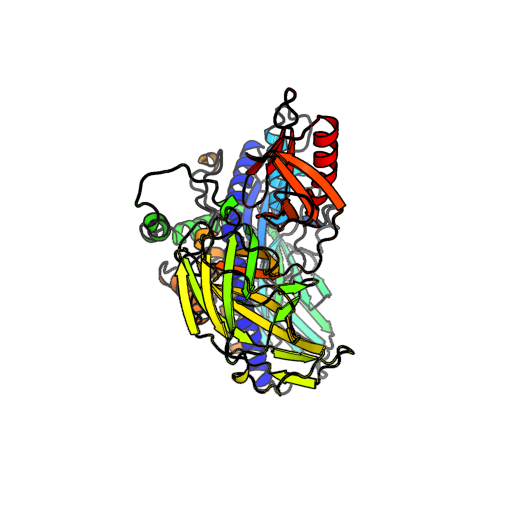00 GLN A C 1
ATOM 2320 O O . GLN A 1 300 ? 14.448 1.708 -2.149 1.00 44.09 300 GLN A O 1
ATOM 2325 N N . TRP A 1 301 ? 16.566 2.339 -1.781 1.00 51.59 301 TRP A N 1
ATOM 2326 C CA . TRP A 1 301 ? 16.454 3.576 -2.540 1.00 51.59 301 TRP A CA 1
ATOM 2327 C C . TRP A 1 301 ? 16.991 3.407 -3.950 1.00 51.59 301 TRP A C 1
ATOM 2329 O O . TRP A 1 301 ? 18.000 2.746 -4.190 1.00 51.59 301 TRP A O 1
ATOM 2339 N N . GLU A 1 302 ? 16.285 4.049 -4.868 1.00 59.12 302 GLU A N 1
ATOM 2340 C CA . GLU A 1 302 ? 16.735 4.325 -6.217 1.00 59.12 302 GLU A CA 1
ATOM 2341 C C . GLU A 1 302 ? 18.145 4.929 -6.188 1.00 59.12 302 GLU A C 1
ATOM 2343 O O . GLU A 1 302 ? 18.368 5.991 -5.601 1.00 59.12 302 GLU A O 1
ATOM 2348 N N . GLN A 1 303 ? 19.110 4.232 -6.785 1.00 69.56 303 GLN A N 1
ATOM 2349 C CA . GLN A 1 303 ? 20.463 4.751 -6.918 1.00 69.56 303 GLN A CA 1
ATOM 2350 C C . GLN A 1 303 ? 20.603 5.462 -8.251 1.00 69.56 303 GLN A C 1
ATOM 2352 O O . GLN A 1 303 ? 20.173 4.967 -9.293 1.00 69.56 303 GLN A O 1
ATOM 2357 N N . TRP A 1 304 ? 21.256 6.611 -8.209 1.00 75.19 304 TRP A N 1
ATOM 2358 C CA . TRP A 1 304 ? 21.544 7.406 -9.383 1.00 75.19 304 TRP A CA 1
ATOM 2359 C C . TRP A 1 304 ? 23.053 7.497 -9.550 1.00 75.19 304 TRP A C 1
ATOM 2361 O O . TRP A 1 304 ? 23.760 7.815 -8.595 1.00 75.19 304 TRP A O 1
ATOM 2371 N N . CYS A 1 305 ? 23.542 7.203 -10.751 1.00 80.56 305 CYS A N 1
ATOM 2372 C CA . CYS A 1 305 ? 24.944 7.375 -11.112 1.00 80.56 305 CYS A CA 1
ATOM 2373 C C . CYS A 1 305 ? 25.074 7.972 -12.512 1.00 80.56 305 CYS A C 1
ATOM 2375 O O . CYS A 1 305 ? 24.176 7.846 -13.352 1.00 80.56 305 CYS A O 1
ATOM 2377 N N . SER A 1 306 ? 26.207 8.612 -12.779 1.00 85.31 306 SER A N 1
ATOM 2378 C CA . SER A 1 306 ? 26.535 9.085 -14.119 1.00 85.31 306 SER A CA 1
ATOM 2379 C C . SER A 1 306 ? 27.225 7.998 -14.950 1.00 85.31 306 SER A C 1
ATOM 2381 O O . SER A 1 306 ? 27.938 7.124 -14.447 1.00 85.31 306 SER A O 1
ATOM 2383 N N . THR A 1 307 ? 27.000 8.039 -16.258 1.00 87.06 307 THR A N 1
ATOM 2384 C CA . THR A 1 307 ? 27.789 7.292 -17.238 1.00 87.06 307 THR A CA 1
ATOM 2385 C C . THR A 1 307 ? 28.205 8.234 -18.356 1.00 87.06 307 THR A C 1
ATOM 2387 O O . THR A 1 307 ? 27.359 8.860 -18.995 1.00 87.06 307 THR A O 1
ATOM 2390 N N . LEU A 1 308 ? 29.508 8.322 -18.601 1.00 86.38 308 LEU A N 1
ATOM 2391 C CA . LEU A 1 308 ? 30.080 9.025 -19.739 1.00 86.38 308 LEU A CA 1
ATOM 2392 C C . LEU A 1 308 ? 30.292 8.025 -20.875 1.00 86.38 308 LEU A C 1
ATOM 2394 O O . LEU A 1 308 ? 31.100 7.101 -20.765 1.00 86.38 308 LEU A O 1
ATOM 2398 N N . VAL A 1 309 ? 29.574 8.230 -21.975 1.00 87.25 309 VAL A N 1
ATOM 2399 C CA . VAL A 1 309 ? 29.726 7.442 -23.198 1.00 87.25 309 VAL A CA 1
ATOM 2400 C C . VAL A 1 309 ? 30.564 8.230 -24.187 1.00 87.25 309 VAL A C 1
ATOM 2402 O O . VAL A 1 309 ? 30.270 9.384 -24.500 1.00 87.25 309 VAL A O 1
ATOM 2405 N N . THR A 1 310 ? 31.620 7.595 -24.670 1.00 86.12 310 THR A N 1
ATOM 2406 C CA . THR A 1 310 ? 32.611 8.186 -25.562 1.00 86.12 310 THR A CA 1
ATOM 2407 C C . THR A 1 310 ? 32.661 7.359 -26.838 1.00 86.12 310 THR A C 1
ATOM 2409 O O . THR A 1 310 ? 32.973 6.172 -26.782 1.00 86.12 310 THR A O 1
ATOM 2412 N N . VAL A 1 311 ? 32.342 7.967 -27.981 1.00 86.88 311 VAL A N 1
ATOM 2413 C CA . VAL A 1 311 ? 32.322 7.300 -29.289 1.00 86.88 311 VAL A CA 1
ATOM 2414 C C . VAL A 1 311 ? 33.377 7.911 -30.199 1.00 86.88 311 VAL A C 1
ATOM 2416 O O . VAL A 1 311 ? 33.445 9.127 -30.362 1.00 86.88 311 VAL A O 1
ATOM 2419 N N . HIS A 1 312 ? 34.180 7.052 -30.811 1.00 84.25 312 HIS A N 1
ATOM 2420 C CA . HIS A 1 312 ? 35.208 7.384 -31.787 1.00 84.25 312 HIS A CA 1
ATOM 2421 C C . HIS A 1 312 ? 34.914 6.668 -33.108 1.00 84.25 312 HIS A C 1
ATOM 2423 O O . HIS A 1 312 ? 34.506 5.506 -33.104 1.00 84.25 312 HIS A O 1
ATOM 2429 N N . MET A 1 313 ? 35.161 7.339 -34.232 1.00 80.69 313 MET A N 1
ATOM 2430 C CA . MET A 1 313 ? 35.084 6.749 -35.568 1.00 80.69 313 MET A CA 1
ATOM 2431 C C . MET A 1 313 ? 36.442 6.902 -36.256 1.00 80.69 313 MET A C 1
ATOM 2433 O O . MET A 1 313 ? 36.944 8.015 -36.409 1.00 80.69 313 MET A O 1
ATOM 2437 N N . GLN A 1 314 ? 37.038 5.788 -36.683 1.00 76.25 314 GLN A N 1
ATOM 2438 C CA . GLN A 1 314 ? 38.352 5.810 -37.325 1.00 76.25 314 GLN A CA 1
ATOM 2439 C C . GLN A 1 314 ? 38.312 6.582 -38.655 1.00 76.25 314 GLN A C 1
ATOM 2441 O O . GLN A 1 314 ? 37.437 6.355 -39.490 1.00 76.25 314 GLN A O 1
ATOM 2446 N N . GLY A 1 315 ? 39.284 7.479 -38.858 1.00 68.44 315 GLY A N 1
ATOM 2447 C CA . GLY A 1 315 ? 39.396 8.285 -40.080 1.00 68.44 315 GLY A CA 1
ATOM 2448 C C . GLY A 1 315 ? 38.401 9.449 -40.174 1.00 68.44 315 GLY A C 1
ATOM 2449 O O . GLY A 1 315 ? 38.228 10.007 -41.259 1.00 68.44 315 GLY A O 1
ATOM 2450 N N . ALA A 1 316 ? 37.749 9.820 -39.065 1.00 71.81 316 ALA A N 1
ATOM 2451 C CA . ALA A 1 316 ? 36.810 10.936 -38.996 1.00 71.81 316 ALA A CA 1
ATOM 2452 C C . ALA A 1 316 ? 37.285 12.030 -38.025 1.00 71.81 316 ALA A C 1
ATOM 2454 O O . ALA A 1 316 ? 37.846 11.732 -36.976 1.00 71.81 316 ALA A O 1
ATOM 2455 N N . ALA A 1 317 ? 37.043 13.301 -38.348 1.00 72.88 317 ALA A N 1
ATOM 2456 C CA . ALA A 1 317 ? 37.216 14.438 -37.430 1.00 72.88 317 ALA A CA 1
ATOM 2457 C C . ALA A 1 317 ? 35.877 14.821 -36.790 1.00 72.88 317 ALA A C 1
ATOM 2459 O O . ALA A 1 317 ? 34.840 14.525 -37.371 1.00 72.88 317 ALA A O 1
ATOM 2460 N N . VAL A 1 318 ? 35.854 15.480 -35.629 1.00 71.94 318 VAL A N 1
ATOM 2461 C CA . VAL A 1 318 ? 34.602 15.981 -35.035 1.00 71.94 318 VAL A CA 1
ATOM 2462 C C . VAL A 1 318 ? 34.520 17.493 -35.178 1.00 71.94 318 VAL A C 1
ATOM 2464 O O . VAL A 1 318 ? 35.406 18.224 -34.756 1.00 71.94 318 VAL A O 1
ATOM 2467 N N . GLN A 1 319 ? 33.424 17.975 -35.761 1.00 73.00 319 GLN A N 1
ATOM 2468 C CA . GLN A 1 319 ? 33.111 19.398 -35.879 1.00 73.00 319 GLN A CA 1
ATOM 2469 C C . GLN A 1 319 ? 31.726 19.645 -35.289 1.00 73.00 319 GLN A C 1
ATOM 2471 O O . GLN A 1 319 ? 30.748 19.026 -35.706 1.00 73.00 319 GLN A O 1
ATOM 2476 N N . SER A 1 320 ? 31.640 20.527 -34.290 1.00 71.06 320 SER A N 1
ATOM 2477 C CA . SER A 1 320 ? 30.381 20.875 -33.609 1.00 71.06 320 SER A CA 1
ATOM 2478 C C . SER A 1 320 ? 29.573 19.656 -33.122 1.00 71.06 320 SER A C 1
ATOM 2480 O O . SER A 1 320 ? 28.348 19.648 -33.179 1.00 71.06 320 SER A O 1
ATOM 2482 N N . GLY A 1 321 ? 30.257 18.602 -32.660 1.00 72.69 321 GLY A N 1
ATOM 2483 C CA . GLY A 1 321 ? 29.622 17.389 -32.127 1.00 72.69 321 GLY A CA 1
ATOM 2484 C C . GLY A 1 321 ? 29.117 16.382 -33.170 1.00 72.69 321 GLY A C 1
ATOM 2485 O O . GLY A 1 321 ? 28.501 15.391 -32.772 1.00 72.69 321 GLY A O 1
ATOM 2486 N N . ALA A 1 322 ? 29.396 16.604 -34.459 1.00 79.75 322 ALA A N 1
ATOM 2487 C CA . ALA A 1 322 ? 29.151 15.665 -35.552 1.00 79.75 322 ALA A CA 1
ATOM 2488 C C . ALA A 1 322 ? 30.476 15.186 -36.166 1.00 79.75 322 ALA A C 1
ATOM 2490 O O . ALA A 1 322 ? 31.430 15.963 -36.259 1.00 79.75 322 ALA A O 1
ATOM 2491 N N . PHE A 1 323 ? 30.549 13.928 -36.608 1.00 81.25 323 PHE A N 1
ATOM 2492 C CA . PHE A 1 323 ? 31.735 13.450 -37.318 1.00 81.25 323 PHE A CA 1
ATOM 2493 C C . PHE A 1 323 ? 31.788 14.003 -38.749 1.00 81.25 323 PHE A C 1
ATOM 2495 O O . PHE A 1 323 ? 30.775 14.274 -39.388 1.00 81.25 323 PHE A O 1
ATOM 2502 N N . VAL A 1 324 ? 32.989 14.150 -39.280 1.00 78.44 324 VAL A N 1
ATOM 2503 C CA . VAL A 1 324 ? 33.276 14.523 -40.659 1.00 78.44 324 VAL A CA 1
ATOM 2504 C C . VAL A 1 324 ? 34.209 13.455 -41.200 1.00 78.44 324 VAL A C 1
ATOM 2506 O O . VAL A 1 324 ? 35.367 13.374 -40.789 1.00 78.44 324 VAL A O 1
ATOM 2509 N N . ALA A 1 325 ? 33.682 12.606 -42.079 1.00 72.44 325 ALA A N 1
ATOM 2510 C CA . ALA A 1 325 ? 34.359 11.405 -42.559 1.00 72.44 325 ALA A CA 1
ATOM 2511 C C . ALA A 1 325 ? 34.372 11.339 -44.091 1.00 72.44 325 ALA A C 1
ATOM 2513 O O . ALA A 1 325 ? 33.497 11.893 -44.768 1.00 72.44 325 ALA A O 1
ATOM 2514 N N . ARG A 1 326 ? 35.370 10.633 -44.639 1.00 72.50 326 ARG A N 1
ATOM 2515 C CA . ARG A 1 326 ? 35.390 10.245 -46.056 1.00 72.50 326 ARG A CA 1
ATOM 2516 C C . ARG A 1 326 ? 34.446 9.053 -46.272 1.00 72.50 326 ARG A C 1
ATOM 2518 O O . ARG A 1 326 ? 34.371 8.205 -45.385 1.00 72.50 326 ARG A O 1
ATOM 2525 N N . PRO A 1 327 ? 33.764 8.951 -47.426 1.00 69.62 327 PRO A N 1
ATOM 2526 C CA . PRO A 1 327 ? 32.993 7.759 -47.770 1.00 69.62 327 PRO A CA 1
ATOM 2527 C C . PRO A 1 327 ? 33.891 6.517 -47.750 1.00 69.62 327 PRO A C 1
ATOM 2529 O O . PRO A 1 327 ? 34.920 6.497 -48.425 1.00 69.62 327 PRO A O 1
ATOM 2532 N N . ALA A 1 328 ? 33.512 5.504 -46.974 1.00 71.31 328 ALA A N 1
ATOM 2533 C CA . ALA A 1 328 ? 34.205 4.223 -46.896 1.00 71.31 328 ALA A CA 1
ATOM 2534 C C . ALA A 1 328 ? 33.176 3.078 -46.900 1.00 71.31 328 ALA A C 1
ATOM 2536 O O . ALA A 1 328 ? 32.049 3.274 -46.441 1.00 71.31 328 ALA A O 1
ATOM 2537 N N . PRO A 1 329 ? 33.538 1.880 -47.397 1.00 74.62 329 PRO A N 1
ATOM 2538 C CA . PRO A 1 329 ? 32.624 0.735 -47.410 1.00 74.62 329 PRO A CA 1
ATOM 2539 C C . PRO A 1 329 ? 32.255 0.264 -45.995 1.00 74.62 329 PRO A C 1
ATOM 2541 O O . PRO A 1 329 ? 31.165 -0.262 -45.782 1.00 74.62 329 PRO A O 1
ATOM 2544 N N . ALA A 1 330 ? 33.145 0.476 -45.023 1.00 80.12 330 ALA A N 1
ATOM 2545 C CA . ALA A 1 330 ? 32.896 0.210 -43.617 1.00 80.12 330 ALA A CA 1
ATOM 2546 C C . ALA A 1 330 ? 33.680 1.178 -42.726 1.00 80.12 330 ALA A C 1
ATOM 2548 O O . ALA A 1 330 ? 34.801 1.572 -43.054 1.00 80.12 330 ALA A O 1
ATOM 2549 N N . HIS A 1 331 ? 33.095 1.526 -41.582 1.00 81.12 331 HIS A N 1
ATOM 2550 C CA . HIS A 1 331 ? 33.707 2.371 -40.562 1.00 81.12 331 HIS A CA 1
ATOM 2551 C C . HIS A 1 331 ? 33.939 1.575 -39.278 1.00 81.12 331 HIS A C 1
ATOM 2553 O O . HIS A 1 331 ? 33.054 0.849 -38.823 1.00 81.12 331 HIS A O 1
ATOM 2559 N N . LEU A 1 332 ? 35.118 1.730 -38.670 1.00 82.06 332 LEU A N 1
ATOM 2560 C CA . LEU A 1 332 ? 35.404 1.166 -37.353 1.00 82.06 332 LEU A CA 1
ATOM 2561 C C . LEU A 1 332 ? 34.979 2.157 -36.265 1.00 82.06 332 LEU A C 1
ATOM 2563 O O . LEU A 1 332 ? 35.507 3.270 -36.180 1.00 82.06 332 LEU A O 1
ATOM 2567 N N . LEU A 1 333 ? 34.038 1.732 -35.426 1.00 84.81 333 LEU A N 1
ATOM 2568 C CA . LEU A 1 333 ? 33.554 2.466 -34.264 1.00 84.81 333 LEU A CA 1
ATOM 2569 C C . LEU A 1 333 ? 34.234 1.932 -33.002 1.00 84.81 333 LEU A C 1
ATOM 2571 O O . LEU A 1 333 ? 34.246 0.727 -32.753 1.00 84.81 333 LEU A O 1
ATOM 2575 N N . GLY A 1 334 ? 34.794 2.827 -32.193 1.00 82.19 334 GLY A N 1
ATOM 2576 C CA . GLY A 1 334 ? 35.255 2.533 -30.839 1.00 82.19 334 GLY A CA 1
ATOM 2577 C C . GLY A 1 334 ? 34.331 3.188 -29.824 1.00 82.19 334 GLY A C 1
ATOM 2578 O O . GLY A 1 334 ? 34.139 4.401 -29.873 1.00 82.19 334 GLY A O 1
ATOM 2579 N N . VAL A 1 335 ? 33.769 2.406 -28.903 1.00 85.12 335 VAL A N 1
ATOM 2580 C CA . VAL A 1 335 ? 32.932 2.923 -27.815 1.00 85.12 335 VAL A CA 1
ATOM 2581 C C . VAL A 1 335 ? 33.600 2.641 -26.482 1.00 85.12 335 VAL A C 1
ATOM 2583 O O . VAL A 1 335 ? 34.006 1.512 -26.213 1.00 85.12 335 VAL A O 1
ATOM 2586 N N . ALA A 1 336 ? 33.691 3.668 -25.644 1.00 84.06 336 ALA A N 1
ATOM 2587 C CA . ALA A 1 336 ? 34.146 3.569 -24.269 1.00 84.06 336 ALA A CA 1
ATOM 2588 C C . ALA A 1 336 ? 33.058 4.084 -23.321 1.00 84.06 336 ALA A C 1
ATOM 2590 O O . ALA A 1 336 ? 32.571 5.209 -23.460 1.00 84.06 336 ALA A O 1
ATOM 2591 N N . LEU A 1 337 ? 32.696 3.252 -22.352 1.00 83.56 337 LEU A N 1
ATOM 2592 C CA . LEU A 1 337 ? 31.792 3.570 -21.260 1.00 83.56 337 LEU A CA 1
ATOM 2593 C C . LEU A 1 337 ? 32.635 3.804 -20.007 1.00 83.56 337 LEU A C 1
ATOM 2595 O O . LEU A 1 337 ? 33.413 2.934 -19.619 1.00 83.56 337 LEU A O 1
ATOM 2599 N N . ALA A 1 338 ? 32.492 4.963 -19.373 1.00 80.94 338 ALA A N 1
ATOM 2600 C CA . ALA A 1 338 ? 33.099 5.258 -18.078 1.00 80.94 338 ALA A CA 1
ATOM 2601 C C . ALA A 1 338 ? 31.991 5.551 -17.063 1.00 80.94 338 ALA A C 1
ATOM 2603 O O . ALA A 1 338 ? 31.159 6.433 -17.289 1.00 80.94 338 ALA A O 1
ATOM 2604 N N . GLN A 1 339 ? 31.955 4.788 -15.972 1.00 75.62 339 GLN A N 1
ATOM 2605 C CA . GLN A 1 339 ? 30.979 4.963 -14.899 1.00 75.62 339 GLN A CA 1
ATOM 2606 C C . GLN A 1 339 ? 31.632 5.638 -13.701 1.00 75.62 339 GLN A C 1
ATOM 2608 O O . GLN A 1 339 ? 32.802 5.409 -13.395 1.00 75.62 339 GLN A O 1
ATOM 2613 N N . GLU A 1 340 ? 30.842 6.432 -12.993 1.00 71.25 340 GLU A N 1
ATOM 2614 C CA . GLU A 1 340 ? 31.145 6.808 -11.618 1.00 71.25 340 GLU A CA 1
ATOM 2615 C C . GLU A 1 340 ? 31.211 5.565 -10.708 1.00 71.25 340 GLU A C 1
ATOM 2617 O O . GLU A 1 340 ? 30.720 4.495 -11.073 1.00 71.25 340 GLU A O 1
ATOM 2622 N N . ALA A 1 341 ? 31.774 5.697 -9.503 1.00 61.34 341 ALA A N 1
ATOM 2623 C CA . ALA A 1 341 ? 31.716 4.644 -8.494 1.00 61.34 341 ALA A CA 1
ATOM 2624 C C . ALA A 1 341 ? 30.248 4.275 -8.203 1.00 61.34 341 ALA A C 1
ATOM 2626 O O . ALA A 1 341 ? 29.525 5.007 -7.531 1.00 61.34 341 ALA A O 1
ATOM 2627 N N . ALA A 1 342 ? 29.803 3.145 -8.745 1.00 58.97 342 ALA A N 1
ATOM 2628 C CA . ALA A 1 342 ? 28.440 2.653 -8.625 1.00 58.97 342 ALA A CA 1
ATOM 2629 C C . ALA A 1 342 ? 28.398 1.342 -7.843 1.00 58.97 342 ALA A C 1
ATOM 2631 O O . ALA A 1 342 ? 29.373 0.593 -7.810 1.00 58.97 342 ALA A O 1
ATOM 2632 N N . ALA A 1 343 ? 27.249 1.039 -7.234 1.00 57.00 343 ALA A N 1
ATOM 2633 C CA . ALA A 1 343 ? 27.070 -0.214 -6.499 1.00 57.00 343 ALA A CA 1
ATOM 2634 C C . ALA A 1 343 ? 27.029 -1.447 -7.417 1.00 57.00 343 ALA A C 1
ATOM 2636 O O . ALA A 1 343 ? 27.304 -2.554 -6.962 1.00 57.00 343 ALA A O 1
ATOM 2637 N N . VAL A 1 344 ? 26.682 -1.251 -8.693 1.00 63.97 344 VAL A N 1
ATOM 2638 C CA . VAL A 1 344 ? 26.612 -2.300 -9.709 1.00 63.97 344 VAL A CA 1
ATOM 2639 C C . VAL A 1 344 ? 27.659 -2.006 -10.780 1.00 63.97 344 VAL A C 1
ATOM 2641 O O . VAL A 1 344 ? 27.523 -1.039 -11.532 1.00 63.97 344 VAL A O 1
ATOM 2644 N N . ALA A 1 345 ? 28.702 -2.834 -10.831 1.00 69.44 345 ALA A N 1
ATOM 2645 C CA . ALA A 1 345 ? 29.731 -2.765 -11.863 1.00 69.44 345 ALA A CA 1
ATOM 2646 C C . ALA A 1 345 ? 29.227 -3.405 -13.162 1.00 69.44 345 ALA A C 1
ATOM 2648 O O . ALA A 1 345 ? 28.459 -4.365 -13.133 1.00 69.44 345 ALA A O 1
ATOM 2649 N N . TRP A 1 346 ? 29.668 -2.914 -14.313 1.00 75.25 346 TRP A N 1
ATOM 2650 C CA . TRP A 1 346 ? 29.437 -3.606 -15.577 1.00 75.25 346 TRP A CA 1
ATOM 2651 C C . TRP A 1 346 ? 30.340 -4.844 -15.707 1.00 75.25 346 TRP A C 1
ATOM 2653 O O . TRP A 1 346 ? 31.457 -4.854 -15.191 1.00 75.25 346 TRP A O 1
ATOM 2663 N N . THR A 1 347 ? 29.884 -5.875 -16.422 1.00 74.31 347 THR A N 1
ATOM 2664 C CA . THR A 1 347 ? 30.708 -7.054 -16.750 1.00 74.31 347 THR A CA 1
ATOM 2665 C C . THR A 1 347 ? 31.281 -6.990 -18.154 1.00 74.31 347 THR A C 1
ATOM 2667 O O . THR A 1 347 ? 32.485 -7.123 -18.331 1.00 74.31 347 THR A O 1
ATOM 2670 N N . HIS A 1 348 ? 30.411 -6.848 -19.152 1.00 77.06 348 HIS A N 1
ATOM 2671 C CA . HIS A 1 348 ? 30.758 -6.909 -20.568 1.00 77.06 348 HIS A CA 1
ATOM 2672 C C . HIS A 1 348 ? 29.638 -6.278 -21.400 1.00 77.06 348 HIS A C 1
ATOM 2674 O O . HIS A 1 348 ? 28.508 -6.125 -20.922 1.00 77.06 348 HIS A O 1
ATOM 2680 N N . VAL A 1 349 ? 29.929 -5.923 -22.649 1.00 81.19 349 VAL A N 1
ATOM 2681 C CA . VAL A 1 349 ? 28.889 -5.494 -23.599 1.00 81.19 349 VAL A CA 1
ATOM 2682 C C . VAL A 1 349 ? 28.247 -6.736 -24.226 1.00 81.19 349 VAL A C 1
ATOM 2684 O O . VAL A 1 349 ? 28.946 -7.537 -24.837 1.00 81.19 349 VAL A O 1
ATOM 2687 N N . GLU A 1 350 ? 26.933 -6.920 -24.087 1.00 78.50 350 GLU A N 1
ATOM 2688 C CA . GLU A 1 350 ? 26.193 -8.060 -24.661 1.00 78.50 350 GLU A CA 1
ATOM 2689 C C . GLU A 1 350 ? 26.032 -7.906 -26.176 1.00 78.50 350 GLU A C 1
ATOM 2691 O O . GLU A 1 350 ? 26.261 -8.845 -26.937 1.00 78.50 350 GLU A O 1
ATOM 2696 N N . GLY A 1 351 ? 25.684 -6.699 -26.627 1.00 81.94 351 GLY A N 1
ATOM 2697 C CA . GLY A 1 351 ? 25.402 -6.434 -28.032 1.00 81.94 351 GLY A CA 1
ATOM 2698 C C . GLY A 1 351 ? 25.475 -4.958 -28.395 1.00 81.94 351 GLY A C 1
ATOM 2699 O O . GLY A 1 351 ? 25.277 -4.078 -27.556 1.00 81.94 351 GLY A O 1
ATOM 2700 N N . LEU A 1 352 ? 25.767 -4.700 -29.670 1.00 88.19 352 LEU A N 1
ATOM 2701 C CA . LEU A 1 352 ? 25.707 -3.376 -30.281 1.00 88.19 352 LEU A CA 1
ATOM 2702 C C . LEU A 1 352 ? 24.829 -3.453 -31.520 1.00 88.19 352 LEU A C 1
ATOM 2704 O O . LEU A 1 352 ? 24.981 -4.371 -32.325 1.00 88.19 352 LEU A O 1
ATOM 2708 N N . ALA A 1 353 ? 23.961 -2.466 -31.692 1.00 87.75 353 ALA A N 1
ATOM 2709 C CA . ALA A 1 353 ? 23.153 -2.313 -32.890 1.00 87.75 353 ALA A CA 1
ATOM 2710 C C . ALA A 1 353 ? 23.144 -0.854 -33.346 1.00 87.75 353 ALA A C 1
ATOM 2712 O O . ALA A 1 353 ? 23.188 0.058 -32.522 1.00 87.75 353 ALA A O 1
ATOM 2713 N N . MET A 1 354 ? 23.065 -0.636 -34.653 1.00 90.25 354 MET A N 1
ATOM 2714 C CA . MET A 1 354 ? 22.832 0.682 -35.242 1.00 90.25 354 MET A CA 1
ATOM 2715 C C . MET A 1 354 ? 21.409 0.722 -35.791 1.00 90.25 354 MET A C 1
ATOM 2717 O O . MET A 1 354 ? 21.002 -0.220 -36.463 1.00 90.25 354 MET A O 1
ATOM 2721 N N . GLY A 1 355 ? 20.651 1.775 -35.502 1.00 87.56 355 GLY A N 1
ATOM 2722 C CA . GLY A 1 355 ? 19.289 1.955 -36.004 1.00 87.56 355 GLY A CA 1
ATOM 2723 C C . GLY A 1 355 ? 18.877 3.418 -36.043 1.00 87.56 355 GLY A C 1
ATOM 2724 O O . GLY A 1 355 ? 19.693 4.296 -35.767 1.00 87.56 355 GLY A O 1
ATOM 2725 N N . ASP A 1 356 ? 17.625 3.685 -36.414 1.00 87.00 356 ASP A N 1
ATOM 2726 C CA . ASP A 1 356 ? 17.105 5.043 -36.639 1.00 87.00 356 ASP A CA 1
ATOM 2727 C C . ASP A 1 356 ? 18.023 5.890 -37.537 1.00 87.00 356 ASP A C 1
ATOM 2729 O O . ASP A 1 356 ? 18.331 7.052 -37.248 1.00 87.00 356 ASP A O 1
ATOM 2733 N N . VAL A 1 357 ? 18.506 5.283 -38.621 1.00 88.94 357 VAL A N 1
ATOM 2734 C CA . VAL A 1 357 ? 19.385 5.952 -39.573 1.00 88.94 357 VAL A CA 1
ATOM 2735 C C . VAL A 1 357 ? 18.542 6.873 -40.439 1.00 88.94 357 VAL A C 1
ATOM 2737 O O . VAL A 1 357 ? 17.567 6.439 -41.040 1.00 88.94 357 VAL A O 1
ATOM 2740 N N . SER A 1 358 ? 18.901 8.148 -40.527 1.00 88.62 358 SER A N 1
ATOM 2741 C CA . SER A 1 358 ? 18.233 9.104 -41.408 1.00 88.62 358 SER A CA 1
ATOM 2742 C C . SER A 1 358 ? 19.248 9.953 -42.153 1.00 88.62 358 SER A C 1
ATOM 2744 O O . SER A 1 358 ? 20.217 10.443 -41.571 1.00 88.62 358 SER A O 1
ATOM 2746 N N . LEU A 1 359 ? 19.021 10.122 -43.450 1.00 87.19 359 LEU A N 1
ATOM 2747 C CA . LEU A 1 359 ? 19.795 11.012 -44.298 1.00 87.19 359 LEU A CA 1
ATOM 2748 C C . LEU A 1 359 ? 19.047 12.333 -44.424 1.00 87.19 359 LEU A C 1
ATOM 2750 O O . LEU A 1 359 ? 17.887 12.353 -44.839 1.00 87.19 359 LEU A O 1
ATOM 2754 N N . ARG A 1 360 ? 19.717 13.426 -44.078 1.00 87.50 360 ARG A N 1
ATOM 2755 C CA . ARG A 1 360 ? 19.187 14.783 -44.149 1.00 87.50 360 ARG A CA 1
ATOM 2756 C C . ARG A 1 360 ? 19.984 15.621 -45.130 1.00 87.50 360 ARG A C 1
ATOM 2758 O O . ARG A 1 360 ? 21.206 15.485 -45.213 1.00 87.50 360 ARG A O 1
ATOM 2765 N N . ASP A 1 361 ? 19.288 16.475 -45.865 1.00 82.12 361 ASP A N 1
ATOM 2766 C CA . ASP A 1 361 ? 19.913 17.404 -46.800 1.00 82.12 361 ASP A CA 1
ATOM 2767 C C . ASP A 1 361 ? 20.554 18.614 -46.085 1.00 82.12 361 ASP A C 1
ATOM 2769 O O . ASP A 1 361 ? 20.572 18.721 -44.855 1.00 82.12 361 ASP A O 1
ATOM 2773 N N . ALA A 1 362 ? 21.104 19.551 -46.864 1.00 77.56 362 ALA A N 1
ATOM 2774 C CA . ALA A 1 362 ? 21.700 20.782 -46.340 1.00 77.56 362 ALA A CA 1
ATOM 2775 C C . ALA A 1 362 ? 20.693 21.729 -45.647 1.00 77.56 362 ALA A C 1
ATOM 2777 O O . ALA A 1 362 ? 21.129 22.626 -44.923 1.00 77.56 362 ALA A O 1
ATOM 2778 N N . HIS A 1 363 ? 19.387 21.527 -45.848 1.00 79.94 363 HIS A N 1
ATOM 2779 C CA . HIS A 1 363 ? 18.287 22.275 -45.234 1.00 79.94 363 HIS A CA 1
ATOM 2780 C C . HIS A 1 363 ? 17.639 21.509 -44.060 1.00 79.94 363 HIS A C 1
ATOM 2782 O O . HIS A 1 363 ? 16.578 21.910 -43.590 1.00 79.94 363 HIS A O 1
ATOM 2788 N N . ASP A 1 364 ? 18.281 20.436 -43.574 1.00 78.56 364 ASP A N 1
ATOM 2789 C CA . ASP A 1 364 ? 17.808 19.555 -42.491 1.00 78.56 364 ASP A CA 1
ATOM 2790 C C . ASP A 1 364 ? 16.528 18.752 -42.820 1.00 78.56 364 ASP A C 1
ATOM 2792 O O . ASP A 1 364 ? 15.878 18.191 -41.934 1.00 78.56 364 ASP A O 1
ATOM 2796 N N . VAL A 1 365 ? 16.172 18.627 -44.102 1.00 82.00 365 VAL A N 1
ATOM 2797 C CA . VAL A 1 365 ? 15.020 17.837 -44.555 1.00 82.00 365 VAL A CA 1
ATOM 2798 C C . VAL A 1 365 ? 15.416 16.369 -44.701 1.00 82.00 365 VAL A C 1
ATOM 2800 O O . VAL A 1 365 ? 16.405 16.031 -45.354 1.00 82.00 365 VAL A O 1
ATOM 2803 N N . VAL A 1 366 ? 14.626 15.471 -44.102 1.00 85.81 366 VAL A N 1
ATOM 2804 C CA . VAL A 1 366 ? 14.844 14.017 -44.164 1.00 85.81 366 VAL A CA 1
ATOM 2805 C C . VAL A 1 366 ? 14.547 13.504 -45.575 1.00 85.81 366 VAL A C 1
ATOM 2807 O O . VAL A 1 366 ? 13.406 13.539 -46.028 1.00 85.81 366 VAL A O 1
ATOM 2810 N N . ARG A 1 367 ? 15.573 12.992 -46.258 1.00 83.31 367 ARG A N 1
ATOM 2811 C CA . ARG A 1 367 ? 15.481 12.402 -47.603 1.00 83.31 367 ARG A CA 1
ATOM 2812 C C . ARG A 1 367 ? 15.153 10.916 -47.583 1.00 83.31 367 ARG A C 1
ATOM 2814 O O . ARG A 1 367 ? 14.494 10.421 -48.489 1.00 83.31 367 ARG A O 1
ATOM 2821 N N . ALA A 1 368 ? 15.654 10.207 -46.579 1.00 83.69 368 ALA A N 1
ATOM 2822 C CA . ALA A 1 368 ? 15.439 8.780 -46.398 1.00 83.69 368 ALA A CA 1
ATOM 2823 C C . ALA A 1 368 ? 15.680 8.405 -44.936 1.00 83.69 368 ALA A C 1
ATOM 2825 O O . ALA A 1 368 ? 16.505 9.032 -44.264 1.00 83.69 368 ALA A O 1
ATOM 2826 N N . SER A 1 369 ? 14.987 7.377 -44.452 1.00 87.25 369 SER A N 1
ATOM 2827 C CA . SER A 1 369 ? 15.197 6.849 -43.107 1.00 87.25 369 SER A CA 1
ATOM 2828 C C . SER A 1 369 ? 14.963 5.345 -43.031 1.00 87.25 369 SER A C 1
ATOM 2830 O O . SER A 1 369 ? 14.010 4.836 -43.613 1.00 87.25 369 SER A O 1
ATOM 2832 N N . ASP A 1 370 ? 15.789 4.665 -42.244 1.00 87.88 370 ASP A N 1
ATOM 2833 C CA . ASP A 1 370 ? 15.656 3.262 -41.869 1.00 87.88 370 ASP A CA 1
ATOM 2834 C C . ASP A 1 370 ? 15.617 3.160 -40.338 1.00 87.88 370 ASP A C 1
ATOM 2836 O O . ASP A 1 370 ? 16.596 3.448 -39.648 1.00 87.88 370 ASP A O 1
ATOM 2840 N N . ALA A 1 371 ? 14.466 2.763 -39.795 1.00 85.12 371 ALA A N 1
ATOM 2841 C CA . ALA A 1 371 ? 14.248 2.644 -38.353 1.00 85.12 371 ALA A CA 1
ATOM 2842 C C . ALA A 1 371 ? 14.792 1.327 -37.762 1.00 85.12 371 ALA A C 1
ATOM 2844 O O . ALA A 1 371 ? 14.776 1.131 -36.546 1.00 85.12 371 ALA A O 1
ATOM 2845 N N . ARG A 1 372 ? 15.246 0.378 -38.593 1.00 86.12 372 ARG A N 1
ATOM 2846 C CA . ARG A 1 372 ? 15.655 -0.948 -38.113 1.00 86.12 372 ARG A CA 1
ATOM 2847 C C . ARG A 1 372 ? 16.972 -0.866 -37.350 1.00 86.12 372 ARG A C 1
ATOM 2849 O O . ARG A 1 372 ? 17.968 -0.363 -37.860 1.00 86.12 372 ARG A O 1
ATOM 2856 N N . PHE A 1 373 ? 16.984 -1.445 -36.151 1.00 84.31 373 PHE A N 1
ATOM 2857 C CA . PHE A 1 373 ? 18.205 -1.680 -35.387 1.00 84.31 373 PHE A CA 1
ATOM 2858 C C . PHE A 1 373 ? 18.858 -2.977 -35.858 1.00 84.31 373 PHE A C 1
ATOM 2860 O O . PHE A 1 373 ? 18.339 -4.065 -35.614 1.00 84.31 373 PHE A O 1
ATOM 2867 N N . LEU A 1 374 ? 19.995 -2.852 -36.532 1.00 86.62 374 LEU A N 1
ATOM 2868 C CA . LEU A 1 374 ? 20.750 -3.967 -37.085 1.00 86.62 374 LEU A CA 1
ATOM 2869 C C . LEU A 1 374 ? 22.032 -4.197 -36.264 1.00 86.62 374 LEU A C 1
ATOM 2871 O O . LEU A 1 374 ? 22.730 -3.230 -35.941 1.00 86.62 374 LEU A O 1
ATOM 2875 N N . PRO A 1 375 ? 22.348 -5.452 -35.891 1.00 87.19 375 PRO A N 1
ATOM 2876 C CA . PRO A 1 375 ? 23.491 -5.761 -35.038 1.00 87.19 375 PRO A CA 1
ATOM 2877 C C . PRO A 1 375 ? 24.818 -5.483 -35.752 1.00 87.19 375 PRO A C 1
ATOM 2879 O O . PRO A 1 375 ? 24.973 -5.771 -36.938 1.00 87.19 375 PRO A O 1
ATOM 2882 N N . LEU A 1 376 ? 25.791 -4.947 -35.016 1.00 84.38 376 LEU A N 1
ATOM 2883 C CA . LEU A 1 376 ? 27.132 -4.663 -35.526 1.00 84.38 376 LEU A CA 1
ATOM 2884 C C . LEU A 1 376 ? 28.102 -5.807 -35.220 1.00 84.38 376 LEU A C 1
ATOM 2886 O O . LEU A 1 376 ? 28.047 -6.424 -34.154 1.00 84.38 376 LEU A O 1
ATOM 2890 N N . GLN A 1 377 ? 29.047 -6.048 -36.130 1.00 79.62 377 GLN A N 1
ATOM 2891 C CA . GLN A 1 377 ? 30.098 -7.042 -35.924 1.00 79.62 377 GLN A CA 1
ATOM 2892 C C . GLN A 1 377 ? 31.137 -6.519 -34.924 1.00 79.62 377 GLN A C 1
ATOM 2894 O O . GLN A 1 377 ? 31.773 -5.490 -35.159 1.00 79.62 377 GLN A O 1
ATOM 2899 N N . ARG A 1 378 ? 31.328 -7.240 -33.813 1.00 74.56 378 ARG A N 1
ATOM 2900 C CA . ARG A 1 378 ? 32.311 -6.916 -32.765 1.00 74.56 378 ARG A CA 1
ATOM 2901 C C . ARG A 1 378 ? 33.722 -7.353 -33.169 1.00 74.56 378 ARG A C 1
ATOM 2903 O O . ARG A 1 378 ? 33.895 -8.451 -33.687 1.00 74.56 378 ARG A O 1
ATOM 2910 N N . VAL A 1 379 ? 34.719 -6.511 -32.889 1.00 58.41 379 VAL A N 1
ATOM 2911 C CA . VAL A 1 379 ? 36.129 -6.728 -33.276 1.00 58.41 379 VAL A CA 1
ATOM 2912 C C . VAL A 1 379 ? 37.031 -7.004 -32.072 1.00 58.41 379 VAL A C 1
ATOM 2914 O O . VAL A 1 379 ? 37.899 -7.864 -32.153 1.00 58.41 379 VAL A O 1
ATOM 2917 N N . ALA A 1 380 ? 36.828 -6.310 -30.948 1.00 56.41 380 ALA A N 1
ATOM 2918 C CA . ALA A 1 380 ? 37.596 -6.513 -29.717 1.00 56.41 380 ALA A CA 1
ATOM 2919 C C . ALA A 1 380 ? 36.849 -5.960 -28.490 1.00 56.41 380 ALA A C 1
ATOM 2921 O O . ALA A 1 380 ? 36.092 -4.991 -28.607 1.00 56.41 380 ALA A O 1
ATOM 2922 N N . GLU A 1 381 ? 37.086 -6.559 -27.320 1.00 56.78 381 GLU A N 1
ATOM 2923 C CA . GLU A 1 381 ? 36.673 -6.056 -26.003 1.00 56.78 381 GLU A CA 1
ATOM 2924 C C . GLU A 1 381 ? 37.906 -6.003 -25.092 1.00 56.78 381 GLU A C 1
ATOM 2926 O O . GLU A 1 381 ? 38.702 -6.945 -25.054 1.00 56.78 381 GLU A O 1
ATOM 2931 N N . HIS A 1 382 ? 38.097 -4.885 -24.393 1.00 56.84 382 HIS A N 1
ATOM 2932 C CA . HIS A 1 382 ? 39.219 -4.704 -23.472 1.00 56.84 382 HIS A CA 1
ATOM 2933 C C . HIS A 1 382 ? 38.687 -4.367 -22.076 1.00 56.84 382 HIS A C 1
ATOM 2935 O O . HIS A 1 382 ? 38.068 -3.310 -21.911 1.00 56.84 382 HIS A O 1
ATOM 2941 N N . PRO A 1 383 ? 38.910 -5.232 -21.070 1.00 50.38 383 PRO A N 1
ATOM 2942 C CA . PRO A 1 383 ? 38.539 -4.930 -19.698 1.00 50.38 383 PRO A CA 1
ATOM 2943 C C . PRO A 1 383 ? 39.519 -3.908 -19.102 1.00 50.38 383 PRO A C 1
ATOM 2945 O O . PRO A 1 383 ? 40.736 -4.057 -19.189 1.00 50.38 383 PRO A O 1
ATOM 2948 N N . GLY A 1 384 ? 38.982 -2.855 -18.491 1.00 55.59 384 GLY A N 1
ATOM 2949 C CA . GLY A 1 384 ? 39.728 -1.803 -17.801 1.00 55.59 384 GLY A CA 1
ATOM 2950 C C . GLY A 1 384 ? 38.797 -1.001 -16.887 1.00 55.59 384 GLY A C 1
ATOM 2951 O O . GLY A 1 384 ? 37.648 -1.382 -16.688 1.00 55.59 384 GLY A O 1
ATOM 2952 N N . THR A 1 385 ? 39.253 0.137 -16.353 1.00 58.69 385 THR A N 1
ATOM 2953 C CA . THR A 1 385 ? 38.410 1.045 -15.536 1.00 58.69 385 THR A CA 1
ATOM 2954 C C . THR A 1 385 ? 37.221 1.638 -16.304 1.00 58.69 385 THR A C 1
ATOM 2956 O O . THR A 1 385 ? 36.249 2.082 -15.702 1.00 58.69 385 THR A O 1
ATOM 2959 N N . ALA A 1 386 ? 37.290 1.622 -17.634 1.00 67.06 386 ALA A N 1
ATOM 2960 C CA . ALA A 1 386 ? 36.211 1.943 -18.554 1.00 67.06 386 ALA A CA 1
ATOM 2961 C C . ALA A 1 386 ? 35.990 0.737 -19.475 1.00 67.06 386 ALA A C 1
ATOM 2963 O O . ALA A 1 386 ? 36.964 0.158 -19.961 1.00 67.06 386 ALA A O 1
ATOM 2964 N N . LEU A 1 387 ? 34.732 0.381 -19.732 1.00 77.69 387 LEU A N 1
ATOM 2965 C CA . LEU A 1 387 ? 34.367 -0.741 -20.595 1.00 77.69 387 LEU A CA 1
ATOM 2966 C C . LEU A 1 387 ? 34.458 -0.317 -22.056 1.00 77.69 387 LEU A C 1
ATOM 2968 O O . LEU A 1 387 ? 33.861 0.687 -22.446 1.00 77.69 387 LEU A O 1
ATOM 2972 N N . ARG A 1 388 ? 35.240 -1.047 -22.856 1.00 78.75 388 ARG A N 1
ATOM 2973 C CA . ARG A 1 388 ? 35.588 -0.644 -24.224 1.00 78.75 388 ARG A CA 1
ATOM 2974 C C . ARG A 1 388 ? 35.263 -1.739 -25.221 1.00 78.75 388 ARG A C 1
ATOM 2976 O O . ARG A 1 388 ? 35.640 -2.892 -25.016 1.00 78.75 388 ARG A O 1
ATOM 2983 N N . VAL A 1 389 ? 34.618 -1.358 -26.320 1.00 82.62 389 VAL A N 1
ATOM 2984 C CA . VAL A 1 389 ? 34.246 -2.277 -27.397 1.00 82.62 389 VAL A CA 1
ATOM 2985 C C . VAL A 1 389 ? 34.453 -1.631 -28.765 1.00 82.62 389 VAL A C 1
ATOM 2987 O O . VAL A 1 389 ? 34.163 -0.449 -28.966 1.00 82.62 389 VAL A O 1
ATOM 2990 N N . HIS A 1 390 ? 34.953 -2.423 -29.710 1.00 81.88 390 HIS A N 1
ATOM 2991 C CA . HIS A 1 390 ? 35.106 -2.030 -31.108 1.00 81.88 390 HIS A CA 1
ATOM 2992 C C . HIS A 1 390 ? 34.107 -2.775 -31.987 1.00 81.88 390 HIS A C 1
ATOM 2994 O O . HIS A 1 390 ? 33.933 -3.987 -31.830 1.00 81.88 390 HIS A O 1
ATOM 3000 N N . ALA A 1 391 ? 33.475 -2.066 -32.921 1.00 83.56 391 ALA A N 1
ATOM 3001 C CA . ALA A 1 391 ? 32.527 -2.646 -33.862 1.00 83.56 391 ALA A CA 1
ATOM 3002 C C . ALA A 1 391 ? 32.685 -2.068 -35.271 1.00 83.56 391 ALA A C 1
ATOM 3004 O O . ALA A 1 391 ? 33.002 -0.890 -35.439 1.00 83.56 391 ALA A O 1
ATOM 3005 N N . VAL A 1 392 ? 32.453 -2.902 -36.283 1.00 83.94 392 VAL A N 1
ATOM 3006 C CA . VAL A 1 392 ? 32.427 -2.480 -37.686 1.00 83.94 392 VAL A CA 1
ATOM 3007 C C . VAL A 1 392 ? 31.004 -2.122 -38.071 1.00 83.94 392 VAL A C 1
ATOM 3009 O O . VAL A 1 392 ? 30.076 -2.906 -37.863 1.00 83.94 392 VAL A O 1
ATOM 3012 N N . TRP A 1 393 ? 30.848 -0.943 -38.659 1.00 86.81 393 TRP A N 1
ATOM 3013 C CA . TRP A 1 393 ? 29.583 -0.459 -39.179 1.00 86.81 393 TRP A CA 1
ATOM 3014 C C . TRP A 1 393 ? 29.694 -0.177 -40.688 1.00 86.81 393 TRP A C 1
ATOM 3016 O O . TRP A 1 393 ? 30.338 0.799 -41.089 1.00 86.81 393 TRP A O 1
ATOM 3026 N N . PRO A 1 394 ? 29.116 -1.042 -41.540 1.00 84.88 394 PRO A N 1
ATOM 3027 C CA . PRO A 1 394 ? 28.978 -0.799 -42.971 1.00 84.88 394 PRO A CA 1
ATOM 3028 C C . PRO A 1 394 ? 27.712 0.029 -43.259 1.00 84.88 394 PRO A C 1
ATOM 3030 O O . PRO A 1 394 ? 26.610 -0.460 -43.020 1.00 84.88 394 PRO A O 1
ATOM 3033 N N . PRO A 1 395 ? 27.810 1.252 -43.818 1.00 80.56 395 PRO A N 1
ATOM 3034 C CA . PRO A 1 395 ? 26.635 2.088 -44.093 1.00 80.56 395 PRO A CA 1
ATOM 3035 C C . PRO A 1 395 ? 25.592 1.423 -45.003 1.00 80.56 395 PRO A C 1
ATOM 3037 O O . PRO A 1 395 ? 24.400 1.665 -44.847 1.00 80.56 395 PRO A O 1
ATOM 3040 N N . ALA A 1 396 ? 26.041 0.546 -45.907 1.00 81.44 396 ALA A N 1
ATOM 3041 C CA . ALA A 1 396 ? 25.200 -0.194 -46.848 1.00 81.44 396 ALA A CA 1
ATOM 3042 C C . ALA A 1 396 ? 24.274 -1.240 -46.196 1.00 81.44 396 ALA A C 1
ATOM 3044 O O . ALA A 1 396 ? 23.478 -1.855 -46.895 1.00 81.44 396 ALA A O 1
ATOM 3045 N N . MET A 1 397 ? 24.374 -1.472 -44.881 1.00 83.81 397 MET A N 1
ATOM 3046 C CA . MET A 1 397 ? 23.450 -2.367 -44.174 1.00 83.81 397 MET A CA 1
ATOM 3047 C C . MET A 1 397 ? 22.044 -1.779 -43.998 1.00 83.81 397 MET A C 1
ATOM 3049 O O . MET A 1 397 ? 21.124 -2.523 -43.680 1.00 83.81 397 MET A O 1
ATOM 3053 N N . HIS A 1 398 ? 21.889 -0.464 -44.167 1.00 85.06 398 HIS A N 1
ATOM 3054 C CA . HIS A 1 398 ? 20.614 0.237 -44.037 1.00 85.06 398 HIS A CA 1
ATOM 3055 C C . HIS A 1 398 ? 20.068 0.629 -45.408 1.00 85.06 398 HIS A C 1
ATOM 3057 O O . HIS A 1 398 ? 20.837 0.975 -46.306 1.00 85.06 398 HIS A O 1
ATOM 3063 N N . ASP A 1 399 ? 18.740 0.649 -45.545 1.00 83.50 399 ASP A N 1
ATOM 3064 C CA . ASP A 1 399 ? 18.051 0.978 -46.803 1.00 83.50 399 ASP A CA 1
ATOM 3065 C C . ASP A 1 399 ? 18.004 2.503 -47.029 1.00 83.50 399 ASP A C 1
ATOM 3067 O O . ASP A 1 399 ? 16.946 3.122 -47.137 1.00 83.50 399 ASP A O 1
ATOM 3071 N N . VAL A 1 400 ? 19.179 3.134 -47.052 1.00 82.50 400 VAL A N 1
ATOM 3072 C CA . VAL A 1 400 ? 19.364 4.577 -47.227 1.00 82.50 400 VAL A CA 1
ATOM 3073 C C . VAL A 1 400 ? 20.213 4.810 -48.485 1.00 82.50 400 VAL A C 1
ATOM 3075 O O . VAL A 1 400 ? 21.249 4.163 -48.648 1.00 82.50 400 VAL A O 1
ATOM 3078 N N . PRO A 1 401 ? 19.806 5.713 -49.399 1.00 80.50 401 PRO A N 1
ATOM 3079 C CA . PRO A 1 401 ? 20.573 6.012 -50.603 1.00 80.50 401 PRO A CA 1
ATOM 3080 C C . PRO A 1 401 ? 21.955 6.588 -50.254 1.00 80.50 401 PRO A C 1
ATOM 3082 O O . PRO A 1 401 ? 22.132 7.174 -49.180 1.00 80.50 401 PRO A O 1
ATOM 3085 N N . PRO A 1 402 ? 22.944 6.464 -51.159 1.00 76.88 402 PRO A N 1
ATOM 3086 C CA . PRO A 1 402 ? 24.271 7.008 -50.921 1.00 76.88 402 PRO A CA 1
ATOM 3087 C C . PRO A 1 402 ? 24.202 8.530 -50.690 1.00 76.88 402 PRO A C 1
ATOM 3089 O O . PRO A 1 402 ? 23.482 9.234 -51.403 1.00 76.88 402 PRO A O 1
ATOM 3092 N N . PRO A 1 403 ? 24.946 9.051 -49.703 1.00 75.38 403 PRO A N 1
ATOM 3093 C CA . PRO A 1 403 ? 24.901 10.458 -49.325 1.00 75.38 403 PRO A CA 1
ATOM 3094 C C . PRO A 1 403 ? 25.499 11.357 -50.413 1.00 75.38 403 PRO A C 1
ATOM 3096 O O . PRO A 1 403 ? 26.533 11.034 -51.004 1.00 75.38 403 PRO A O 1
ATOM 3099 N N . HIS A 1 404 ? 24.898 12.524 -50.638 1.00 73.88 404 HIS A N 1
ATOM 3100 C CA . HIS A 1 404 ? 25.446 13.554 -51.517 1.00 73.88 404 HIS A CA 1
ATOM 3101 C C . HIS A 1 404 ? 26.400 14.491 -50.760 1.00 73.88 404 HIS A C 1
ATOM 3103 O O . HIS A 1 404 ? 26.501 14.481 -49.530 1.00 73.88 404 HIS A O 1
ATOM 3109 N N . ALA A 1 405 ? 27.123 15.333 -51.506 1.00 67.38 405 ALA A N 1
ATOM 3110 C CA . ALA A 1 405 ? 27.952 16.374 -50.913 1.00 67.38 405 ALA A CA 1
ATOM 3111 C C . ALA A 1 405 ? 27.093 17.286 -50.017 1.00 67.38 405 ALA A C 1
ATOM 3113 O O . ALA A 1 405 ? 26.082 17.814 -50.467 1.00 67.38 405 ALA A O 1
ATOM 3114 N N . HIS A 1 406 ? 27.533 17.490 -48.770 1.00 70.44 406 HIS A N 1
ATOM 3115 C CA . HIS A 1 406 ? 26.874 18.290 -47.722 1.00 70.44 406 HIS A CA 1
ATOM 3116 C C . HIS A 1 406 ? 25.713 17.638 -46.956 1.00 70.44 406 HIS A C 1
ATOM 3118 O O . HIS A 1 406 ? 25.315 18.228 -45.945 1.00 70.44 406 HIS A O 1
ATOM 3124 N N . ASP A 1 407 ? 25.269 16.435 -47.334 1.00 79.44 407 ASP A N 1
ATOM 3125 C CA . ASP A 1 407 ? 24.265 15.684 -46.572 1.00 79.44 407 ASP A CA 1
ATOM 3126 C C . ASP A 1 407 ? 24.791 15.312 -45.173 1.00 79.44 407 ASP A C 1
ATOM 3128 O O . ASP A 1 407 ? 25.991 15.070 -44.962 1.00 79.44 407 ASP A O 1
ATOM 3132 N N . THR A 1 408 ? 23.873 15.265 -44.208 1.00 83.06 408 THR A N 1
ATOM 3133 C CA . THR A 1 408 ? 24.139 14.850 -42.827 1.00 83.06 408 THR A CA 1
ATOM 3134 C C . THR A 1 408 ? 23.380 13.566 -42.543 1.00 83.06 408 THR A C 1
ATOM 3136 O O . THR A 1 408 ? 22.167 13.501 -42.717 1.00 83.06 408 THR A O 1
ATOM 3139 N N . MET A 1 409 ? 24.087 12.535 -42.100 1.00 85.25 409 MET A N 1
ATOM 3140 C CA . MET A 1 409 ? 23.473 11.287 -41.676 1.00 85.25 409 MET A CA 1
ATOM 3141 C C . MET A 1 409 ? 23.398 11.246 -40.157 1.00 85.25 409 MET A C 1
ATOM 3143 O O . MET A 1 409 ? 24.394 11.483 -39.475 1.00 85.25 409 MET A O 1
ATOM 3147 N N . HIS A 1 410 ? 22.215 10.949 -39.637 1.00 89.19 410 HIS A N 1
ATOM 3148 C CA . HIS A 1 410 ? 21.972 10.711 -38.222 1.00 89.19 410 HIS A CA 1
ATOM 3149 C C . HIS A 1 410 ? 21.729 9.229 -38.004 1.00 89.19 410 HIS A C 1
ATOM 3151 O O . HIS A 1 410 ? 21.091 8.595 -38.836 1.00 89.19 410 HIS A O 1
ATOM 3157 N N . ALA A 1 411 ? 22.206 8.690 -36.891 1.00 89.62 411 ALA A N 1
ATOM 3158 C CA . ALA A 1 411 ? 21.927 7.322 -36.485 1.00 89.62 411 ALA A CA 1
ATOM 3159 C C . ALA A 1 411 ? 21.928 7.202 -34.962 1.00 89.62 411 ALA A C 1
ATOM 3161 O O . ALA A 1 411 ? 22.572 7.989 -34.262 1.00 89.62 411 ALA A O 1
ATOM 3162 N N . THR A 1 412 ? 21.249 6.185 -34.451 1.00 90.44 412 THR A N 1
ATOM 3163 C CA . THR A 1 412 ? 21.251 5.822 -33.037 1.00 90.44 412 THR A CA 1
ATOM 3164 C C . THR A 1 412 ? 22.029 4.526 -32.848 1.00 90.44 412 THR A C 1
ATOM 3166 O O . THR A 1 412 ? 21.614 3.454 -33.287 1.00 90.44 412 THR A O 1
ATOM 3169 N N . LEU A 1 413 ? 23.160 4.621 -32.155 1.00 91.06 413 LEU A N 1
ATOM 3170 C CA . LEU A 1 413 ? 23.936 3.473 -31.710 1.00 91.06 413 LEU A CA 1
ATOM 3171 C C . LEU A 1 413 ? 23.377 2.976 -30.373 1.00 91.06 413 LEU A C 1
ATOM 3173 O O . LEU A 1 413 ? 23.490 3.664 -29.360 1.00 91.06 413 LEU A O 1
ATOM 3177 N N . ARG A 1 414 ? 22.799 1.777 -30.368 1.00 90.31 414 ARG A N 1
ATOM 3178 C CA . ARG A 1 414 ? 22.256 1.110 -29.184 1.00 90.31 414 ARG A CA 1
ATOM 3179 C C . ARG A 1 414 ? 23.269 0.126 -28.614 1.00 90.31 414 ARG A C 1
ATOM 3181 O O . ARG A 1 414 ? 23.698 -0.797 -29.307 1.00 90.31 414 ARG A O 1
ATOM 3188 N N . LEU A 1 415 ? 23.625 0.302 -27.346 1.00 88.56 415 LEU A N 1
ATOM 3189 C CA . LEU A 1 415 ? 24.493 -0.608 -26.600 1.00 88.56 415 LEU A CA 1
ATOM 3190 C C . LEU A 1 415 ? 23.701 -1.346 -25.527 1.00 88.56 415 LEU A C 1
ATOM 3192 O O . LEU A 1 415 ? 23.043 -0.705 -24.711 1.00 88.56 415 LEU A O 1
ATOM 3196 N N . HIS A 1 416 ? 23.832 -2.670 -25.487 1.00 85.19 416 HIS A N 1
ATOM 3197 C CA . HIS A 1 416 ? 23.322 -3.520 -24.413 1.00 85.19 416 HIS A CA 1
ATOM 3198 C C . HIS A 1 416 ? 24.485 -3.961 -23.526 1.00 85.19 416 HIS A C 1
ATOM 3200 O O . HIS A 1 416 ? 25.425 -4.591 -24.005 1.00 85.19 416 HIS A O 1
ATOM 3206 N N . VAL A 1 417 ? 24.446 -3.606 -22.244 1.00 84.69 417 VAL A N 1
ATOM 3207 C CA . VAL A 1 417 ? 25.550 -3.815 -21.297 1.00 84.69 417 VAL A CA 1
ATOM 3208 C C . VAL A 1 417 ? 25.087 -4.708 -20.155 1.00 84.69 417 VAL A C 1
ATOM 3210 O O . VAL A 1 417 ? 24.132 -4.364 -19.456 1.00 84.69 417 VAL A O 1
ATOM 3213 N N . ALA A 1 418 ? 25.783 -5.826 -19.948 1.00 80.25 418 ALA A N 1
ATOM 3214 C CA . ALA A 1 418 ? 25.563 -6.724 -18.822 1.00 80.25 418 ALA A CA 1
ATOM 3215 C C . ALA A 1 418 ? 26.228 -6.183 -17.554 1.00 80.25 418 ALA A C 1
ATOM 3217 O O . ALA A 1 418 ? 27.294 -5.559 -17.598 1.00 80.25 418 ALA A O 1
ATOM 3218 N N . CYS A 1 419 ? 25.606 -6.455 -16.411 1.00 75.31 419 CYS A N 1
ATOM 3219 C CA . CYS A 1 419 ? 26.041 -5.946 -15.119 1.00 75.31 419 CYS A CA 1
ATOM 3220 C C . CYS A 1 419 ? 26.336 -7.072 -14.116 1.00 75.31 419 CYS A C 1
ATOM 3222 O O . CYS A 1 419 ? 25.632 -8.082 -14.065 1.00 75.31 419 CYS A O 1
ATOM 3224 N N . ALA A 1 420 ? 27.370 -6.868 -13.295 1.00 63.47 420 ALA A N 1
ATOM 3225 C CA . ALA A 1 420 ? 27.886 -7.776 -12.275 1.00 63.47 420 ALA A CA 1
ATOM 3226 C C . ALA A 1 420 ? 26.975 -7.745 -11.044 1.00 63.47 420 ALA A C 1
ATOM 3228 O O . ALA A 1 420 ? 27.304 -7.171 -10.008 1.00 63.47 420 ALA A O 1
ATOM 3229 N N . HIS A 1 421 ? 25.791 -8.329 -11.187 1.00 60.66 421 HIS A N 1
ATOM 3230 C CA . HIS A 1 421 ? 24.816 -8.509 -10.119 1.00 60.66 421 HIS A CA 1
ATOM 3231 C C . HIS A 1 421 ? 24.282 -9.941 -10.177 1.00 60.66 421 HIS A C 1
ATOM 3233 O O . HIS A 1 421 ? 24.207 -10.522 -11.262 1.00 60.66 421 HIS A O 1
ATOM 3239 N N . GLU A 1 422 ? 23.867 -10.495 -9.036 1.00 53.25 422 GLU A N 1
ATOM 3240 C CA . GLU A 1 422 ? 23.315 -11.860 -8.935 1.00 53.25 422 GLU A CA 1
ATOM 3241 C C . GLU A 1 422 ? 22.155 -12.101 -9.926 1.00 53.25 422 GLU A C 1
ATOM 3243 O O . GLU A 1 422 ? 21.987 -13.203 -10.441 1.00 53.25 422 GLU A O 1
ATOM 3248 N N . ASP A 1 423 ? 21.428 -11.032 -10.275 1.00 50.94 423 ASP A N 1
ATOM 3249 C CA . ASP A 1 423 ? 20.253 -11.035 -11.159 1.00 50.94 423 ASP A CA 1
ATOM 3250 C C . ASP A 1 423 ? 20.544 -10.728 -12.646 1.00 50.94 423 ASP A C 1
ATOM 3252 O O . ASP A 1 423 ? 19.607 -10.639 -13.439 1.00 50.94 423 ASP A O 1
ATOM 3256 N N . ARG A 1 424 ? 21.813 -10.508 -13.031 1.00 57.72 424 ARG A N 1
ATOM 3257 C CA . ARG A 1 424 ? 22.253 -10.156 -14.404 1.00 57.72 424 ARG A CA 1
ATOM 3258 C C . ARG A 1 424 ? 21.373 -9.101 -15.120 1.00 57.72 424 ARG A C 1
ATOM 3260 O O . ARG A 1 424 ? 20.862 -9.367 -16.212 1.00 57.72 424 ARG A O 1
ATOM 3267 N N . PRO A 1 425 ? 21.147 -7.905 -14.545 1.00 66.31 425 PRO A N 1
ATOM 3268 C CA . PRO A 1 425 ? 20.398 -6.865 -15.236 1.00 66.31 425 PRO A CA 1
ATOM 3269 C C . PRO A 1 425 ? 21.196 -6.343 -16.440 1.00 66.31 425 PRO A C 1
ATOM 3271 O O . PRO A 1 425 ? 22.424 -6.238 -16.379 1.00 66.31 425 PRO A O 1
ATOM 3274 N N . HIS A 1 426 ? 20.494 -5.976 -17.515 1.00 74.00 426 HIS A N 1
ATOM 3275 C CA . HIS A 1 426 ? 21.088 -5.274 -18.651 1.00 74.00 426 HIS A CA 1
ATOM 3276 C C . HIS A 1 426 ? 20.683 -3.805 -18.671 1.00 74.00 426 HIS A C 1
ATOM 3278 O O . HIS A 1 426 ? 19.539 -3.446 -18.385 1.00 74.00 426 HIS A O 1
ATOM 3284 N N . LEU A 1 427 ? 21.627 -2.958 -19.057 1.00 83.12 427 LEU A N 1
ATOM 3285 C CA . LEU A 1 427 ? 21.402 -1.554 -19.359 1.00 83.12 427 LEU A CA 1
ATOM 3286 C C . LEU A 1 427 ? 21.413 -1.351 -20.867 1.00 83.12 427 LEU A C 1
ATOM 3288 O O . LEU A 1 427 ? 22.239 -1.929 -21.569 1.00 83.12 427 LEU A O 1
ATOM 3292 N N . THR A 1 428 ? 20.506 -0.507 -21.353 1.00 86.25 428 THR A N 1
ATOM 3293 C CA . THR A 1 428 ? 20.488 -0.093 -22.759 1.00 86.25 428 THR A CA 1
ATOM 3294 C C . THR A 1 428 ? 20.862 1.380 -22.854 1.00 86.25 428 THR A C 1
ATOM 3296 O O . THR A 1 428 ? 20.225 2.210 -22.206 1.00 86.25 428 THR A O 1
ATOM 3299 N N . TYR A 1 429 ? 21.888 1.698 -23.643 1.00 88.19 429 TYR A N 1
ATOM 3300 C CA . TYR A 1 429 ? 22.322 3.064 -23.933 1.00 88.19 429 TYR A CA 1
ATOM 3301 C C . TYR A 1 429 ? 22.061 3.383 -25.403 1.00 88.19 429 TYR A C 1
ATOM 3303 O O . TYR A 1 429 ? 22.649 2.751 -26.275 1.00 88.19 429 TYR A O 1
ATOM 3311 N N . ASP A 1 430 ? 21.231 4.390 -25.668 1.00 88.94 430 ASP A N 1
ATOM 3312 C CA . ASP A 1 430 ? 20.936 4.864 -27.023 1.00 88.94 430 ASP A CA 1
ATOM 3313 C C . ASP A 1 430 ? 21.720 6.151 -27.299 1.00 88.94 430 ASP A C 1
ATOM 3315 O O . ASP A 1 430 ? 21.399 7.212 -26.755 1.00 88.94 430 ASP A O 1
ATOM 3319 N N . VAL A 1 431 ? 22.778 6.056 -28.107 1.00 88.50 431 VAL A N 1
ATOM 3320 C CA . VAL A 1 431 ? 23.710 7.146 -28.428 1.00 88.50 431 VAL A CA 1
ATOM 3321 C C . VAL A 1 431 ? 23.396 7.715 -29.803 1.00 88.50 431 VAL A C 1
ATOM 3323 O O . VAL A 1 431 ? 23.619 7.071 -30.824 1.00 88.50 431 VAL A O 1
ATOM 3326 N N . ARG A 1 432 ? 22.919 8.960 -29.840 1.00 88.31 432 ARG A N 1
ATOM 3327 C CA . ARG A 1 432 ? 22.653 9.671 -31.095 1.00 88.31 432 ARG A CA 1
ATOM 3328 C C . ARG A 1 432 ? 23.941 10.222 -31.694 1.00 88.31 432 ARG A C 1
ATOM 3330 O O . ARG A 1 432 ? 24.612 11.068 -31.091 1.00 88.31 432 ARG A O 1
ATOM 3337 N N . LEU A 1 433 ? 24.248 9.761 -32.896 1.00 88.31 433 LEU A N 1
ATOM 3338 C CA . LEU A 1 433 ? 25.398 10.145 -33.696 1.00 88.31 433 LEU A CA 1
ATOM 3339 C C . LEU A 1 433 ? 24.926 10.919 -34.928 1.00 88.31 433 LEU A C 1
ATOM 3341 O O . LEU A 1 433 ? 23.859 10.656 -35.478 1.00 88.31 433 LEU A O 1
ATOM 3345 N N . ALA A 1 434 ? 25.734 11.883 -35.351 1.00 85.75 434 ALA A N 1
ATOM 3346 C CA . ALA A 1 434 ? 25.535 12.616 -36.590 1.00 85.75 434 ALA A CA 1
ATOM 3347 C C . ALA A 1 434 ? 26.875 12.722 -37.306 1.00 85.75 434 ALA A C 1
ATOM 3349 O O . ALA A 1 434 ? 27.902 12.921 -36.649 1.00 85.75 434 ALA A O 1
ATOM 3350 N N . TRP A 1 435 ? 26.883 12.614 -38.629 1.00 85.38 435 TRP A N 1
ATOM 3351 C CA . TRP A 1 435 ? 28.086 12.870 -39.406 1.00 85.38 435 TRP A CA 1
ATOM 3352 C C . TRP A 1 435 ? 27.806 13.384 -40.808 1.00 85.38 435 TRP A C 1
ATOM 3354 O O . TRP A 1 435 ? 26.748 13.154 -41.388 1.00 85.38 435 TRP A O 1
ATOM 3364 N N . ARG A 1 436 ? 28.782 14.112 -41.346 1.00 81.50 436 ARG A N 1
ATOM 3365 C CA . ARG A 1 436 ? 28.728 14.780 -42.645 1.00 81.50 436 ARG A CA 1
ATOM 3366 C C . ARG A 1 436 ? 29.787 14.200 -43.565 1.00 81.50 436 ARG A C 1
ATOM 3368 O O . ARG A 1 436 ? 30.948 14.049 -43.179 1.00 81.50 436 ARG A O 1
ATOM 3375 N N . TRP A 1 437 ? 29.399 13.947 -44.806 1.00 72.94 437 TRP A N 1
ATOM 3376 C CA . TRP A 1 437 ? 30.290 13.396 -45.820 1.00 72.94 437 TRP A CA 1
ATOM 3377 C C . TRP A 1 437 ? 31.000 14.542 -46.547 1.00 72.94 437 TRP A C 1
ATOM 3379 O O . TRP A 1 437 ? 30.401 15.264 -47.347 1.00 72.94 437 TRP A O 1
ATOM 3389 N N . ARG A 1 438 ? 32.280 14.772 -46.227 1.00 68.88 438 ARG A N 1
ATOM 3390 C CA . ARG A 1 438 ? 33.115 15.815 -46.856 1.00 68.88 438 ARG A CA 1
ATOM 3391 C C . ARG A 1 438 ? 34.516 15.278 -47.159 1.00 68.88 438 ARG A C 1
ATOM 3393 O O . ARG A 1 438 ? 35.033 14.431 -46.434 1.00 68.88 438 ARG A O 1
ATOM 3400 N N . ARG A 1 439 ? 35.181 15.823 -48.191 1.00 52.56 439 ARG A N 1
ATOM 3401 C CA . ARG A 1 439 ? 36.637 15.652 -48.362 1.00 52.56 439 ARG A CA 1
ATOM 3402 C C . ARG A 1 439 ? 37.338 16.398 -47.227 1.00 52.56 439 ARG A C 1
ATOM 3404 O O . ARG A 1 439 ? 37.547 17.602 -47.317 1.00 52.56 439 ARG A O 1
ATOM 3411 N N . ALA A 1 440 ? 37.683 15.703 -46.151 1.00 47.97 440 ALA A N 1
ATOM 3412 C CA . ALA A 1 440 ? 38.545 16.280 -45.131 1.00 47.97 440 ALA A CA 1
ATOM 3413 C C . ALA A 1 440 ? 39.970 16.437 -45.703 1.00 47.97 440 ALA A C 1
ATOM 3415 O O . ALA A 1 440 ? 40.636 15.442 -46.015 1.00 47.97 440 ALA A O 1
ATOM 3416 N N . HIS A 1 441 ? 40.430 17.683 -45.856 1.00 46.09 441 HIS A N 1
ATOM 3417 C CA . HIS A 1 441 ? 41.854 18.040 -45.836 1.00 46.09 441 HIS A CA 1
ATOM 3418 C C . HIS A 1 441 ? 42.292 18.133 -44.370 1.00 46.09 441 HIS A C 1
ATOM 3420 O O . HIS A 1 441 ? 42.544 19.209 -43.844 1.00 46.09 441 HIS A O 1
ATOM 3426 N N . ALA A 1 442 ? 42.295 16.993 -43.687 1.00 45.91 442 ALA A N 1
ATOM 3427 C CA . ALA A 1 442 ? 42.946 16.840 -42.397 1.00 45.91 442 ALA A CA 1
ATOM 3428 C C . ALA A 1 442 ? 44.009 15.744 -42.569 1.00 45.91 442 ALA A C 1
ATOM 3430 O O . ALA A 1 442 ? 43.727 14.776 -43.289 1.00 45.91 442 ALA A O 1
ATOM 3431 N N . PRO A 1 443 ? 45.218 15.898 -41.997 1.00 48.31 443 PRO A N 1
ATOM 3432 C CA . PRO A 1 443 ? 46.208 14.826 -41.997 1.00 48.31 443 PRO A CA 1
ATOM 3433 C C . PRO A 1 443 ? 45.564 13.556 -41.432 1.00 48.31 443 PRO A C 1
ATOM 3435 O O . PRO A 1 443 ? 44.760 13.640 -40.501 1.00 48.31 443 PRO A O 1
ATOM 3438 N N . GLU A 1 444 ? 45.853 12.399 -42.037 1.00 46.22 444 GLU A N 1
ATOM 3439 C CA . GLU A 1 444 ? 45.372 11.118 -41.516 1.00 46.22 444 GLU A CA 1
ATOM 3440 C C . GLU A 1 444 ? 45.776 11.025 -40.041 1.00 46.22 444 GLU A C 1
ATOM 3442 O O . GLU A 1 444 ? 46.970 11.125 -39.740 1.00 46.22 444 GLU A O 1
ATOM 3447 N N . PRO A 1 445 ? 44.820 10.885 -39.103 1.00 46.69 445 PRO A N 1
ATOM 3448 C CA . PRO A 1 445 ? 45.197 10.622 -37.730 1.00 46.69 445 PRO A CA 1
ATOM 3449 C C . PRO A 1 445 ? 45.999 9.312 -37.721 1.00 46.69 445 PRO A C 1
ATOM 3451 O O . PRO A 1 445 ? 45.671 8.398 -38.491 1.00 46.69 445 PRO A O 1
ATOM 3454 N N . PRO A 1 446 ? 47.055 9.200 -36.893 1.00 48.09 446 PRO A N 1
ATOM 3455 C CA . PRO A 1 446 ? 47.794 7.951 -36.765 1.00 48.09 446 PRO A CA 1
ATOM 3456 C C . PRO A 1 446 ? 46.811 6.809 -36.492 1.00 48.09 446 PRO A C 1
ATOM 3458 O O . PRO A 1 446 ? 45.747 7.037 -35.905 1.00 48.09 446 PRO A O 1
ATOM 3461 N N . ARG A 1 447 ? 47.148 5.590 -36.949 1.00 45.62 447 ARG A N 1
ATOM 3462 C CA . ARG A 1 447 ? 46.383 4.368 -36.641 1.00 45.62 447 ARG A CA 1
ATOM 3463 C C . ARG A 1 447 ? 45.932 4.452 -35.185 1.00 45.62 447 ARG A C 1
ATOM 3465 O O . ARG A 1 447 ? 46.778 4.573 -34.307 1.00 45.62 447 ARG A O 1
ATOM 3472 N N . TRP A 1 448 ? 44.617 4.476 -34.963 1.00 46.31 448 TRP A N 1
ATOM 3473 C CA . TRP A 1 448 ? 44.054 4.569 -33.622 1.00 46.31 448 TRP A CA 1
ATOM 3474 C C . TRP A 1 448 ? 44.557 3.375 -32.815 1.00 46.31 448 TRP A C 1
ATOM 3476 O O . TRP A 1 448 ? 44.098 2.253 -33.023 1.00 46.31 448 TRP A O 1
ATOM 3486 N N . ASP A 1 449 ? 45.513 3.630 -31.929 1.00 45.41 449 ASP A N 1
ATOM 3487 C CA . ASP A 1 449 ? 45.884 2.705 -30.878 1.00 45.41 449 ASP A CA 1
ATOM 3488 C C . ASP A 1 449 ? 44.941 2.985 -29.708 1.00 45.41 449 ASP A C 1
ATOM 3490 O O . ASP A 1 449 ? 44.792 4.125 -29.264 1.00 45.41 449 ASP A O 1
ATOM 3494 N N . CYS A 1 450 ? 44.278 1.956 -29.185 1.00 42.38 450 CYS A N 1
ATOM 3495 C CA . CYS A 1 450 ? 43.284 2.070 -28.107 1.00 42.38 450 CYS A CA 1
ATOM 3496 C C . CYS A 1 450 ? 43.870 2.548 -26.754 1.00 42.38 450 CYS A C 1
ATOM 3498 O O . CYS A 1 450 ? 43.147 2.658 -25.754 1.00 42.38 450 CYS A O 1
ATOM 3500 N N . HIS A 1 451 ? 45.172 2.851 -26.748 1.00 43.22 451 HIS A N 1
ATOM 3501 C CA . HIS A 1 451 ? 45.985 3.364 -25.652 1.00 43.22 451 HIS A CA 1
ATOM 3502 C C . HIS A 1 451 ? 46.429 4.829 -25.840 1.00 43.22 451 HIS A C 1
ATOM 3504 O O . HIS A 1 451 ? 46.935 5.422 -24.889 1.00 43.22 451 HIS A O 1
ATOM 3510 N N . SER A 1 452 ? 46.236 5.431 -27.019 1.00 47.47 452 SER A N 1
ATOM 3511 C CA . SER A 1 452 ? 46.612 6.824 -27.298 1.00 47.47 452 SER A CA 1
ATOM 3512 C C . SER A 1 452 ? 45.510 7.797 -26.871 1.00 47.47 452 SER A C 1
ATOM 3514 O O . SER A 1 452 ? 44.326 7.489 -27.005 1.00 47.47 452 SER A O 1
ATOM 3516 N N . ASP A 1 453 ? 45.871 8.990 -26.382 1.00 47.25 453 ASP A N 1
ATOM 3517 C CA . ASP A 1 453 ? 44.902 10.073 -26.162 1.00 47.25 453 ASP A CA 1
ATOM 3518 C C . ASP A 1 453 ? 44.292 10.468 -27.530 1.00 47.25 453 ASP A C 1
ATOM 3520 O O . ASP A 1 453 ? 45.011 10.993 -28.384 1.00 47.25 453 ASP A O 1
ATOM 3524 N N . PRO A 1 454 ? 42.992 10.212 -27.795 1.00 51.19 454 PRO A N 1
ATOM 3525 C CA . PRO A 1 454 ? 42.361 10.692 -29.017 1.00 51.19 454 PRO A CA 1
ATOM 3526 C C . PRO A 1 454 ? 42.292 12.210 -28.942 1.00 51.19 454 PRO A C 1
ATOM 3528 O O . PRO A 1 454 ? 41.746 12.746 -27.976 1.00 51.19 454 PRO A O 1
ATOM 3531 N N . GLY A 1 455 ? 42.789 12.889 -29.971 1.00 55.12 455 GLY A N 1
ATOM 3532 C CA . GLY A 1 455 ? 42.535 14.313 -30.187 1.00 55.12 455 GLY A CA 1
ATOM 3533 C C . GLY A 1 455 ? 41.053 14.623 -30.472 1.00 55.12 455 GLY A C 1
ATOM 3534 O O . GLY A 1 455 ? 40.138 13.996 -29.939 1.00 55.12 455 GLY A O 1
ATOM 3535 N N . GLU A 1 456 ? 40.792 15.583 -31.360 1.00 59.12 456 GLU A N 1
ATOM 3536 C CA . GLU A 1 456 ? 39.462 16.130 -31.709 1.00 59.12 456 GLU A CA 1
ATOM 3537 C C . GLU A 1 456 ? 38.548 15.178 -32.533 1.00 59.12 456 GLU A C 1
ATOM 3539 O O . GLU A 1 456 ? 37.798 15.604 -33.411 1.00 59.12 456 GLU A O 1
ATOM 3544 N N . HIS A 1 457 ? 38.590 13.868 -32.277 1.00 70.00 457 HIS A N 1
ATOM 3545 C CA . HIS A 1 457 ? 37.943 12.827 -33.099 1.00 70.00 457 HIS A CA 1
ATOM 3546 C C . HIS A 1 457 ? 36.804 12.085 -32.380 1.00 70.00 457 HIS A C 1
ATOM 3548 O O . HIS A 1 457 ? 36.390 11.004 -32.798 1.00 70.00 457 HIS A O 1
ATOM 3554 N N . VAL A 1 458 ? 36.305 12.631 -31.269 1.00 75.94 458 VAL A N 1
ATOM 3555 C CA . VAL A 1 458 ? 35.445 11.902 -30.330 1.00 75.94 458 VAL A CA 1
ATOM 3556 C C . VAL A 1 458 ? 34.160 12.658 -30.007 1.00 75.94 458 VAL A C 1
ATOM 3558 O O . VAL A 1 458 ? 34.172 13.858 -29.747 1.00 75.94 458 VAL A O 1
ATOM 3561 N N . VAL A 1 459 ? 33.048 11.927 -29.958 1.00 83.12 459 VAL A N 1
ATOM 3562 C CA . VAL A 1 459 ? 31.744 12.421 -29.507 1.00 83.12 459 VAL A CA 1
ATOM 3563 C C . VAL A 1 459 ? 31.470 11.899 -28.096 1.00 83.12 459 VAL A C 1
ATOM 3565 O O . VAL A 1 459 ? 31.484 10.692 -27.861 1.00 83.12 459 VAL A O 1
ATOM 3568 N N . GLN A 1 460 ? 31.211 12.809 -27.153 1.00 85.19 460 GLN A N 1
ATOM 3569 C CA . GLN A 1 460 ? 30.883 12.482 -25.761 1.00 85.19 460 GLN A CA 1
ATOM 3570 C C . GLN A 1 460 ? 29.397 12.727 -25.469 1.00 85.19 460 GLN A C 1
ATOM 3572 O O . GLN A 1 460 ? 28.819 13.729 -25.908 1.00 85.19 460 GLN A O 1
ATOM 3577 N N . ARG A 1 461 ? 28.775 11.817 -24.715 1.00 86.81 461 ARG A N 1
ATOM 3578 C CA . ARG A 1 461 ? 27.399 11.929 -24.214 1.00 86.81 461 ARG A CA 1
ATOM 3579 C C . ARG A 1 461 ? 27.345 11.552 -22.741 1.00 86.81 461 ARG A C 1
ATOM 3581 O O . ARG A 1 461 ? 27.983 10.589 -22.318 1.00 86.81 461 ARG A O 1
ATOM 3588 N N . LEU A 1 462 ? 26.576 12.317 -21.973 1.00 87.50 462 LEU A N 1
ATOM 3589 C CA . LEU A 1 462 ? 26.339 12.058 -20.559 1.00 87.50 462 LEU A CA 1
ATOM 3590 C C . LEU A 1 462 ? 24.985 11.389 -20.375 1.00 87.50 462 LEU A C 1
ATOM 3592 O O . LEU A 1 462 ? 23.973 11.843 -20.909 1.00 87.50 462 LEU A O 1
ATOM 3596 N N . TYR A 1 463 ? 24.983 10.329 -19.577 1.00 86.69 463 TYR A N 1
ATOM 3597 C CA . TYR A 1 463 ? 23.784 9.615 -19.182 1.00 86.69 463 TYR A CA 1
ATOM 3598 C C . TYR A 1 463 ? 23.613 9.705 -17.677 1.00 86.69 463 TYR A C 1
ATOM 3600 O O . TYR A 1 463 ? 24.566 9.518 -16.915 1.00 86.69 463 TYR A O 1
ATOM 3608 N N . ARG A 1 464 ? 22.370 9.924 -17.254 1.00 86.38 464 ARG A N 1
ATOM 3609 C CA . ARG A 1 464 ? 21.938 9.597 -15.895 1.00 86.38 464 ARG A CA 1
ATOM 3610 C C . ARG A 1 464 ? 21.411 8.167 -15.907 1.00 86.38 464 ARG A C 1
ATOM 3612 O O . ARG A 1 464 ? 20.546 7.822 -16.720 1.00 86.38 464 ARG A O 1
ATOM 3619 N N . VAL A 1 465 ? 21.958 7.338 -15.033 1.00 85.00 465 VAL A N 1
ATOM 3620 C CA . VAL A 1 465 ? 21.571 5.940 -14.873 1.00 85.00 465 VAL A CA 1
ATOM 3621 C C . VAL A 1 465 ? 20.853 5.798 -13.547 1.00 85.00 465 VAL A C 1
ATOM 3623 O O . VAL A 1 465 ? 21.383 6.157 -12.498 1.00 85.00 465 VAL A O 1
ATOM 3626 N N . ARG A 1 466 ? 19.631 5.285 -13.628 1.00 81.25 466 ARG A N 1
ATOM 3627 C CA . ARG A 1 466 ? 18.719 5.078 -12.512 1.00 81.25 466 ARG A CA 1
ATOM 3628 C C . ARG A 1 466 ? 18.601 3.587 -12.252 1.00 81.25 466 ARG A C 1
ATOM 3630 O O . ARG A 1 466 ? 18.123 2.843 -13.109 1.00 81.25 466 ARG A O 1
ATOM 3637 N N . TRP A 1 467 ? 19.029 3.165 -11.076 1.00 74.12 467 TRP A N 1
ATOM 3638 C CA . TRP A 1 467 ? 18.914 1.804 -10.581 1.00 74.12 467 TRP A CA 1
ATOM 3639 C C . TRP A 1 467 ? 17.771 1.748 -9.585 1.00 74.12 467 TRP A C 1
ATOM 3641 O O . TRP A 1 467 ? 17.919 2.171 -8.439 1.00 74.12 467 TRP A O 1
ATOM 3651 N N . ALA A 1 468 ? 16.626 1.236 -10.024 1.00 62.56 468 ALA A N 1
ATOM 3652 C CA . ALA A 1 468 ? 15.486 1.046 -9.143 1.00 62.56 468 ALA A CA 1
ATOM 3653 C C . ALA A 1 468 ? 15.374 -0.427 -8.721 1.00 62.56 468 ALA A C 1
ATOM 3655 O O . ALA A 1 468 ? 15.458 -1.310 -9.588 1.00 62.56 468 ALA A O 1
ATOM 3656 N N . PRO A 1 469 ? 15.160 -0.712 -7.422 1.00 54.19 469 PRO A N 1
ATOM 3657 C CA . PRO A 1 469 ? 14.707 -2.032 -7.008 1.00 54.19 469 PRO A CA 1
ATOM 3658 C C . PRO A 1 469 ? 13.325 -2.304 -7.625 1.00 54.19 469 PRO A C 1
ATOM 3660 O O . PRO A 1 469 ? 12.498 -1.393 -7.734 1.00 54.19 469 PRO A O 1
ATOM 3663 N N . HIS A 1 470 ? 13.067 -3.541 -8.058 1.00 57.44 470 HIS A N 1
ATOM 3664 C CA . HIS A 1 470 ? 11.745 -3.914 -8.568 1.00 57.44 470 HIS A CA 1
ATOM 3665 C C . HIS A 1 470 ? 10.663 -3.739 -7.485 1.00 57.44 470 HIS A C 1
ATOM 3667 O O . HIS A 1 470 ? 10.936 -3.816 -6.285 1.00 57.44 470 HIS A O 1
ATOM 3673 N N . THR A 1 471 ? 9.412 -3.531 -7.905 1.00 45.97 471 THR A N 1
ATOM 3674 C CA . THR A 1 471 ? 8.247 -3.612 -7.012 1.00 45.97 471 THR A CA 1
ATOM 3675 C C . THR A 1 471 ? 8.234 -5.020 -6.406 1.00 45.97 471 THR A C 1
ATOM 3677 O O . THR A 1 471 ? 8.347 -5.976 -7.167 1.00 45.97 471 THR A O 1
ATOM 3680 N N . PRO A 1 472 ? 8.172 -5.205 -5.075 1.00 47.78 472 PRO A N 1
ATOM 3681 C CA . PRO A 1 472 ? 8.338 -6.532 -4.485 1.00 47.78 472 PRO A CA 1
ATOM 3682 C C . PRO A 1 472 ? 7.335 -7.516 -5.102 1.00 47.78 472 PRO A C 1
ATOM 3684 O O . PRO A 1 472 ? 6.188 -7.152 -5.345 1.00 47.78 472 PRO A O 1
ATOM 3687 N N . GLY A 1 473 ? 7.772 -8.742 -5.386 1.00 49.28 473 GLY A N 1
ATOM 3688 C CA . GLY A 1 473 ? 6.890 -9.848 -5.763 1.00 49.28 473 GLY A CA 1
ATOM 3689 C C . GLY A 1 473 ? 6.472 -10.663 -4.537 1.00 49.28 473 GLY A C 1
ATOM 3690 O O . GLY A 1 473 ? 7.022 -10.499 -3.448 1.00 49.28 473 GLY A O 1
ATOM 3691 N N . ALA A 1 474 ? 5.537 -11.599 -4.707 1.00 49.03 474 ALA A N 1
ATOM 3692 C CA . ALA A 1 474 ? 5.067 -12.490 -3.637 1.00 49.03 474 ALA A CA 1
ATOM 3693 C C . ALA A 1 474 ? 6.177 -13.277 -2.913 1.00 49.03 474 ALA A C 1
ATOM 3695 O O . ALA A 1 474 ? 6.069 -13.518 -1.713 1.00 49.03 474 ALA A O 1
ATOM 3696 N N . ALA A 1 475 ? 7.247 -13.647 -3.622 1.00 49.59 475 ALA A N 1
ATOM 3697 C CA . ALA A 1 475 ? 8.396 -14.356 -3.055 1.00 49.59 475 ALA A CA 1
ATOM 3698 C C . ALA A 1 475 ? 9.335 -13.454 -2.231 1.00 49.59 475 ALA A C 1
ATOM 3700 O O . ALA A 1 475 ? 10.094 -13.951 -1.411 1.00 49.59 475 ALA A O 1
ATOM 3701 N N . ASP A 1 476 ? 9.281 -12.135 -2.428 1.00 51.31 476 ASP A N 1
ATOM 3702 C CA . ASP A 1 476 ? 10.123 -11.152 -1.733 1.00 51.31 476 ASP A CA 1
ATOM 3703 C C . ASP A 1 476 ? 9.387 -10.484 -0.558 1.00 51.31 476 ASP A C 1
ATOM 3705 O O . ASP A 1 476 ? 9.893 -9.546 0.056 1.00 51.31 476 ASP A O 1
ATOM 3709 N N . LEU A 1 477 ? 8.191 -10.976 -0.216 1.00 56.75 477 LEU A N 1
ATOM 3710 C CA . LEU A 1 477 ? 7.341 -10.420 0.834 1.00 56.75 477 LEU A CA 1
ATOM 3711 C C . LEU A 1 477 ? 7.992 -10.488 2.229 1.00 56.75 477 LEU A C 1
ATOM 3713 O O . LEU A 1 477 ? 7.746 -9.616 3.061 1.00 56.75 477 LEU A O 1
ATOM 3717 N N . TRP A 1 478 ? 8.874 -11.467 2.464 1.00 58.66 478 TRP A N 1
ATOM 3718 C CA . TRP A 1 478 ? 9.672 -11.564 3.692 1.00 58.66 478 TRP A CA 1
ATOM 3719 C C . TRP A 1 478 ? 10.570 -10.335 3.903 1.00 58.66 478 TRP A C 1
ATOM 3721 O O . TRP A 1 478 ? 10.820 -9.953 5.040 1.00 58.66 478 TRP A O 1
ATOM 3731 N N . ARG A 1 479 ? 10.999 -9.652 2.828 1.00 55.88 479 ARG A N 1
ATOM 3732 C CA . ARG A 1 479 ? 11.812 -8.422 2.911 1.00 55.88 479 ARG A CA 1
ATOM 3733 C C . ARG A 1 479 ? 11.022 -7.230 3.447 1.00 55.88 479 ARG A C 1
ATOM 3735 O O . ARG A 1 479 ? 11.613 -6.277 3.946 1.00 55.88 479 ARG A O 1
ATOM 3742 N N . ALA A 1 480 ? 9.698 -7.263 3.307 1.00 61.56 480 ALA A N 1
ATOM 3743 C CA . ALA A 1 480 ? 8.802 -6.273 3.889 1.00 61.56 480 ALA A CA 1
ATOM 3744 C C . ALA A 1 480 ? 8.399 -6.635 5.327 1.00 61.56 480 ALA A C 1
ATOM 3746 O O . ALA A 1 480 ? 7.757 -5.819 5.982 1.00 61.56 480 ALA A O 1
ATOM 3747 N N . ASP A 1 481 ? 8.742 -7.829 5.826 1.00 65.94 481 ASP A N 1
ATOM 3748 C CA . ASP A 1 481 ? 8.348 -8.280 7.159 1.00 65.94 481 ASP A CA 1
ATOM 3749 C C . ASP A 1 481 ? 9.181 -7.608 8.248 1.00 65.94 481 ASP A C 1
ATOM 3751 O O . ASP A 1 481 ? 10.338 -7.943 8.497 1.00 65.94 481 ASP A O 1
ATOM 3755 N N . THR A 1 482 ? 8.557 -6.650 8.931 1.00 69.19 482 THR A N 1
ATOM 3756 C CA . THR A 1 482 ? 9.174 -5.938 10.051 1.00 69.19 482 THR A CA 1
ATOM 3757 C C . THR A 1 482 ? 8.794 -6.519 11.413 1.00 69.19 482 THR A C 1
ATOM 3759 O O . THR A 1 482 ? 9.211 -5.983 12.438 1.00 69.19 482 THR A O 1
ATOM 3762 N N . ARG A 1 483 ? 8.040 -7.630 11.478 1.00 71.31 483 ARG A N 1
ATOM 3763 C CA . ARG A 1 483 ? 7.580 -8.209 12.758 1.00 71.31 483 ARG A CA 1
ATOM 3764 C C . ARG A 1 483 ? 8.736 -8.608 13.674 1.00 71.31 483 ARG A C 1
ATOM 3766 O O . ARG A 1 483 ? 8.633 -8.416 14.884 1.00 71.31 483 ARG A O 1
ATOM 3773 N N . ASN A 1 484 ? 9.837 -9.091 13.096 1.00 63.94 484 ASN A N 1
ATOM 3774 C CA . ASN A 1 484 ? 11.022 -9.559 13.824 1.00 63.94 484 ASN A CA 1
ATOM 3775 C C . ASN A 1 484 ? 12.075 -8.465 14.064 1.00 63.94 484 ASN A C 1
ATOM 3777 O O . ASN A 1 484 ? 13.110 -8.735 14.672 1.00 63.94 484 ASN A O 1
ATOM 3781 N N . VAL A 1 485 ? 11.835 -7.235 13.597 1.00 65.75 485 VAL A N 1
ATOM 3782 C CA . VAL A 1 485 ? 12.741 -6.114 13.862 1.00 65.75 485 VAL A CA 1
ATOM 3783 C C . VAL A 1 485 ? 12.739 -5.832 15.361 1.00 65.75 485 VAL A C 1
ATOM 3785 O O . VAL A 1 485 ? 11.685 -5.712 15.988 1.00 65.75 485 VAL A O 1
ATOM 3788 N N . GLN A 1 486 ? 13.934 -5.751 15.940 1.00 68.44 486 GLN A N 1
ATOM 3789 C CA . GLN A 1 486 ? 14.109 -5.434 17.351 1.00 68.44 486 GLN A CA 1
ATOM 3790 C C . GLN A 1 486 ? 13.715 -3.977 17.602 1.00 68.44 486 GLN A C 1
ATOM 3792 O O . GLN A 1 486 ? 14.261 -3.063 16.984 1.00 68.44 486 GLN A O 1
ATOM 3797 N N . VAL A 1 487 ? 12.759 -3.772 18.508 1.00 71.00 487 VAL A N 1
ATOM 3798 C CA . VAL A 1 487 ? 12.278 -2.448 18.917 1.00 71.00 487 VAL A CA 1
ATOM 3799 C C . VAL A 1 487 ? 12.733 -2.193 20.359 1.00 71.00 487 VAL A C 1
ATOM 3801 O O . VAL A 1 487 ? 12.520 -3.060 21.215 1.00 71.00 487 VAL A O 1
ATOM 3804 N N . PRO A 1 488 ? 13.344 -1.033 20.667 1.00 74.00 488 PRO A N 1
ATOM 3805 C CA . PRO A 1 488 ? 13.781 -0.712 22.023 1.00 74.00 488 PRO A CA 1
ATOM 3806 C C . PRO A 1 488 ? 12.632 -0.806 23.032 1.00 74.00 488 PRO A C 1
ATOM 3808 O O . PRO A 1 488 ? 11.577 -0.220 22.819 1.00 74.00 488 PRO A O 1
ATOM 3811 N N . GLY A 1 489 ? 12.835 -1.518 24.144 1.00 71.94 489 GLY A N 1
ATOM 3812 C CA . GLY A 1 489 ? 11.806 -1.701 25.176 1.00 71.94 489 GLY A CA 1
ATOM 3813 C C . GLY A 1 489 ? 10.694 -2.685 24.809 1.00 71.94 489 GLY A C 1
ATOM 3814 O O . GLY A 1 489 ? 9.684 -2.729 25.508 1.00 71.94 489 GLY A O 1
ATOM 3815 N N . SER A 1 490 ? 10.859 -3.471 23.740 1.00 75.31 490 SER A N 1
ATOM 3816 C CA . SER A 1 490 ? 9.872 -4.480 23.341 1.00 75.31 490 SER A CA 1
ATOM 3817 C C . SER A 1 490 ? 9.637 -5.584 24.377 1.00 75.31 490 SER A C 1
ATOM 3819 O O . SER A 1 490 ? 8.566 -6.187 24.355 1.00 75.31 490 SER A O 1
ATOM 3821 N N . ASP A 1 491 ? 10.547 -5.761 25.338 1.00 79.12 491 ASP A N 1
ATOM 3822 C CA . ASP A 1 491 ? 10.377 -6.653 26.493 1.00 79.12 491 ASP A CA 1
ATOM 3823 C C . ASP A 1 491 ? 9.128 -6.308 27.326 1.00 79.12 491 ASP A C 1
ATOM 3825 O O . ASP A 1 491 ? 8.491 -7.194 27.892 1.00 79.12 491 ASP A O 1
ATOM 3829 N N . LEU A 1 492 ? 8.710 -5.031 27.335 1.00 82.56 492 LEU A N 1
ATOM 3830 C CA . LEU A 1 492 ? 7.494 -4.564 28.019 1.00 82.56 492 LEU A CA 1
ATOM 3831 C C . LEU A 1 492 ? 6.205 -5.180 27.454 1.00 82.56 492 LEU A C 1
ATOM 3833 O O . LEU A 1 492 ? 5.171 -5.159 28.119 1.00 82.56 492 LEU A O 1
ATOM 3837 N N . LEU A 1 493 ? 6.244 -5.695 26.223 1.00 83.44 493 LEU A N 1
ATOM 3838 C CA . LEU A 1 493 ? 5.096 -6.320 25.566 1.00 83.44 493 LEU A CA 1
ATOM 3839 C C . LEU A 1 493 ? 5.000 -7.829 25.850 1.00 83.44 493 LEU A C 1
ATOM 3841 O O . LEU A 1 493 ? 3.984 -8.444 25.522 1.00 83.44 493 LEU A O 1
ATOM 3845 N N . GLY A 1 494 ? 6.021 -8.436 26.465 1.00 83.81 494 GLY A N 1
ATOM 3846 C CA . GLY A 1 494 ? 6.048 -9.866 26.769 1.00 83.81 494 GLY A CA 1
ATOM 3847 C C . GLY A 1 494 ? 5.862 -10.741 25.523 1.00 83.81 494 GLY A C 1
ATOM 3848 O O . GLY A 1 494 ? 6.546 -10.571 24.519 1.00 83.81 494 GLY A O 1
ATOM 3849 N N . SER A 1 495 ? 4.917 -11.686 25.578 1.00 82.31 495 SER A N 1
ATOM 3850 C CA . SER A 1 495 ? 4.612 -12.620 24.480 1.00 82.31 495 SER A CA 1
ATOM 3851 C C . SER A 1 495 ? 3.620 -12.074 23.442 1.00 82.31 495 SER A C 1
ATOM 3853 O O . SER A 1 495 ? 3.117 -12.831 22.605 1.00 82.31 495 SER A O 1
ATOM 3855 N N . TRP A 1 496 ? 3.291 -10.782 23.487 1.00 88.00 496 TRP A N 1
ATOM 3856 C CA . TRP A 1 496 ? 2.357 -10.157 22.553 1.00 88.00 496 TRP A CA 1
ATOM 3857 C C . TRP A 1 496 ? 2.954 -10.013 21.145 1.00 88.00 496 TRP A C 1
ATOM 3859 O O . TRP A 1 496 ? 4.091 -9.566 20.988 1.00 88.00 496 TRP A O 1
ATOM 3869 N N . HIS A 1 497 ? 2.175 -10.354 20.113 1.00 82.75 497 HIS A N 1
ATOM 3870 C CA . HIS A 1 497 ? 2.603 -10.279 18.714 1.00 82.75 497 HIS A CA 1
ATOM 3871 C C . HIS A 1 497 ? 1.630 -9.450 17.867 1.00 82.75 497 HIS A C 1
ATOM 3873 O O . HIS A 1 497 ? 0.414 -9.501 18.043 1.00 82.75 497 HIS A O 1
ATOM 3879 N N . VAL A 1 498 ? 2.170 -8.710 16.894 1.00 86.50 498 VAL A N 1
ATOM 3880 C CA . VAL A 1 498 ? 1.353 -8.007 15.897 1.00 86.50 498 VAL A CA 1
ATOM 3881 C C . VAL A 1 498 ? 0.799 -9.020 14.898 1.00 86.50 498 VAL A C 1
ATOM 3883 O O . VAL A 1 498 ? 1.560 -9.804 14.332 1.00 86.50 498 VAL A O 1
ATOM 3886 N N . ARG A 1 499 ? -0.507 -8.946 14.621 1.00 84.56 499 ARG A N 1
ATOM 3887 C CA . ARG A 1 499 ? -1.151 -9.704 13.541 1.00 84.56 499 ARG A CA 1
ATOM 3888 C C . ARG A 1 499 ? -0.473 -9.435 12.191 1.00 84.56 499 ARG A C 1
ATOM 3890 O O . ARG A 1 499 ? -0.370 -8.285 11.765 1.00 84.56 499 ARG A O 1
ATOM 3897 N N . GLY A 1 500 ? -0.045 -10.492 11.506 1.00 80.62 500 GLY A N 1
ATOM 3898 C CA . GLY A 1 500 ? 0.590 -10.408 10.190 1.00 80.62 500 GLY A CA 1
ATOM 3899 C C . GLY A 1 500 ? -0.359 -10.758 9.043 1.00 80.62 500 GLY A C 1
ATOM 3900 O O . GLY A 1 500 ? -1.479 -10.260 8.924 1.00 80.62 500 GLY A O 1
ATOM 3901 N N . LEU A 1 501 ? 0.087 -11.680 8.190 1.00 76.44 501 LEU A N 1
ATOM 3902 C CA . LEU A 1 501 ? -0.670 -12.187 7.038 1.00 76.44 501 LEU A CA 1
ATOM 3903 C C . LEU A 1 501 ? -1.992 -12.879 7.399 1.00 76.44 501 LEU A C 1
ATOM 3905 O O . LEU A 1 501 ? -2.867 -13.016 6.542 1.00 76.44 501 LEU A O 1
ATOM 3909 N N . SER A 1 502 ? -2.166 -13.255 8.666 1.00 77.62 502 SER A N 1
ATOM 3910 C CA . SER A 1 502 ? -3.427 -13.747 9.220 1.00 77.62 502 SER A CA 1
ATOM 3911 C C . SER A 1 502 ? -4.589 -12.771 8.956 1.00 77.62 502 SER A C 1
ATOM 3913 O O . SER A 1 502 ? -5.693 -13.215 8.666 1.00 77.62 502 SER A O 1
ATOM 3915 N N . LEU A 1 503 ? -4.356 -11.451 8.956 1.00 81.75 503 LEU A N 1
ATOM 3916 C CA . LEU A 1 503 ? -5.375 -10.441 8.614 1.00 81.75 503 LEU A CA 1
ATOM 3917 C C . LEU A 1 503 ? -5.768 -10.450 7.133 1.00 81.75 503 LEU A C 1
ATOM 3919 O O . LEU A 1 503 ? -6.943 -10.316 6.791 1.00 81.75 503 LEU A O 1
ATOM 3923 N N . VAL A 1 504 ? -4.783 -10.604 6.241 1.00 78.25 504 VAL A N 1
ATOM 3924 C CA . VAL A 1 504 ? -5.016 -10.667 4.787 1.00 78.25 504 VAL A CA 1
ATOM 3925 C C . VAL A 1 504 ? -5.863 -11.889 4.454 1.00 78.25 504 VAL A C 1
ATOM 3927 O O . VAL A 1 504 ? -6.776 -11.810 3.633 1.00 78.25 504 VAL A O 1
ATOM 3930 N N . ARG A 1 505 ? -5.580 -13.010 5.124 1.00 75.75 505 ARG A N 1
ATOM 3931 C CA . ARG A 1 505 ? -6.346 -14.247 4.997 1.00 75.75 505 ARG A CA 1
ATOM 3932 C C . ARG A 1 505 ? -7.792 -14.067 5.449 1.00 75.75 505 ARG A C 1
ATOM 3934 O O . ARG A 1 505 ? -8.687 -14.457 4.707 1.00 75.75 505 ARG A O 1
ATOM 3941 N N . ASP A 1 506 ? -8.026 -13.483 6.621 1.00 76.81 506 ASP A N 1
ATOM 3942 C CA . ASP A 1 506 ? -9.384 -13.299 7.145 1.00 76.81 506 ASP A CA 1
ATOM 3943 C C . ASP A 1 506 ? -10.218 -12.416 6.199 1.00 76.81 506 ASP A C 1
ATOM 3945 O O . ASP A 1 506 ? -11.352 -12.757 5.855 1.00 76.81 506 ASP A O 1
ATOM 3949 N N . TYR A 1 507 ? -9.614 -11.352 5.660 1.00 80.12 507 TYR A N 1
ATOM 3950 C CA . TYR A 1 507 ? -10.249 -10.524 4.633 1.00 80.12 507 TYR A CA 1
ATOM 3951 C C . TYR A 1 507 ? -10.509 -11.291 3.323 1.00 80.12 507 TYR A C 1
ATOM 3953 O O . TYR A 1 507 ? -11.567 -11.147 2.709 1.00 80.12 507 TYR A O 1
ATOM 3961 N N . TYR A 1 508 ? -9.578 -12.140 2.881 1.00 75.88 508 TYR A N 1
ATOM 3962 C CA . TYR A 1 508 ? -9.780 -12.979 1.698 1.00 75.88 508 TYR A CA 1
ATOM 3963 C C . TYR A 1 508 ? -10.921 -13.990 1.887 1.00 75.88 508 TYR A C 1
ATOM 3965 O O . TYR A 1 508 ? -11.750 -14.149 0.989 1.00 75.88 508 TYR A O 1
ATOM 3973 N N . ALA A 1 509 ? -11.002 -14.632 3.053 1.00 75.06 509 ALA A N 1
ATOM 3974 C CA . ALA A 1 509 ? -12.081 -15.553 3.398 1.00 75.06 509 ALA A CA 1
ATOM 3975 C C . ALA A 1 509 ? -13.450 -14.859 3.348 1.00 75.06 509 ALA A C 1
ATOM 3977 O O . ALA A 1 509 ? -14.398 -15.396 2.768 1.00 75.06 509 ALA A O 1
ATOM 3978 N N . GLU A 1 510 ? -13.526 -13.634 3.874 1.00 78.12 510 GLU A N 1
ATOM 3979 C CA . GLU A 1 510 ? -14.708 -12.779 3.777 1.00 78.12 510 GLU A CA 1
ATOM 3980 C C . GLU A 1 510 ? -15.089 -12.523 2.309 1.00 78.12 510 GLU A C 1
ATOM 3982 O O . GLU A 1 510 ? -16.233 -12.758 1.919 1.00 78.12 510 GLU A O 1
ATOM 3987 N N . LEU A 1 511 ? -14.129 -12.149 1.451 1.00 76.38 511 LEU A N 1
ATOM 3988 C CA . LEU A 1 511 ? -14.373 -11.939 0.017 1.00 76.38 511 LEU A CA 1
ATOM 3989 C C . LEU A 1 511 ? -14.881 -13.200 -0.696 1.00 76.38 511 LEU A C 1
ATOM 3991 O O . LEU A 1 511 ? -15.762 -13.108 -1.554 1.00 76.38 511 LEU A O 1
ATOM 3995 N N . VAL A 1 512 ? -14.330 -14.374 -0.376 1.00 73.31 512 VAL A N 1
ATOM 3996 C CA . VAL A 1 512 ? -14.770 -15.656 -0.950 1.00 73.31 512 VAL A CA 1
ATOM 3997 C C . VAL A 1 512 ? -16.187 -15.990 -0.491 1.00 73.31 512 VAL A C 1
ATOM 3999 O O . VAL A 1 512 ? -17.028 -16.357 -1.314 1.00 73.31 512 VAL A O 1
ATOM 4002 N N . TRP A 1 513 ? -16.487 -15.824 0.797 1.00 79.94 513 TRP A N 1
ATOM 4003 C CA . TRP A 1 513 ? -17.830 -16.055 1.321 1.00 79.94 513 TRP A CA 1
ATOM 4004 C C . TRP A 1 513 ? -18.855 -15.102 0.698 1.00 79.94 513 TRP A C 1
ATOM 4006 O O . TRP A 1 513 ? -19.880 -15.568 0.201 1.00 79.94 513 TRP A O 1
ATOM 4016 N N . GLN A 1 514 ? -18.544 -13.805 0.602 1.00 81.19 514 GLN A N 1
ATOM 4017 C CA . GLN A 1 514 ? -19.421 -12.819 -0.036 1.00 81.19 514 GLN A CA 1
ATOM 4018 C C . GLN A 1 514 ? -19.748 -13.193 -1.490 1.00 81.19 514 GLN A C 1
ATOM 4020 O O . GLN A 1 514 ? -20.882 -13.009 -1.932 1.00 81.19 514 GLN A O 1
ATOM 4025 N N . ARG A 1 515 ? -18.789 -13.756 -2.241 1.00 75.50 515 ARG A N 1
ATOM 4026 C CA . ARG A 1 515 ? -19.046 -14.278 -3.596 1.00 75.50 515 ARG A CA 1
ATOM 4027 C C . ARG A 1 515 ? -20.018 -15.449 -3.574 1.00 75.50 515 ARG A C 1
ATOM 4029 O O . ARG A 1 515 ? -20.959 -15.456 -4.359 1.00 75.50 515 ARG A O 1
ATOM 4036 N N . ARG A 1 516 ? -19.803 -16.426 -2.687 1.00 78.19 516 ARG A N 1
ATOM 4037 C CA . ARG A 1 516 ? -20.676 -17.606 -2.591 1.00 78.19 516 ARG A CA 1
ATOM 4038 C C . ARG A 1 516 ? -22.112 -17.212 -2.260 1.00 78.19 516 ARG A C 1
ATOM 4040 O O . ARG A 1 516 ? -23.016 -17.713 -2.911 1.00 78.19 516 ARG A O 1
ATOM 4047 N N . VAL A 1 517 ? -22.315 -16.270 -1.336 1.00 82.12 517 VAL A N 1
ATOM 4048 C CA . VAL A 1 517 ? -23.652 -15.734 -1.030 1.00 82.12 517 VAL A CA 1
ATOM 4049 C C . VAL A 1 517 ? -24.273 -15.108 -2.277 1.00 82.12 517 VAL A C 1
ATOM 4051 O O . VAL A 1 517 ? -25.375 -15.480 -2.654 1.00 82.12 517 VAL A O 1
ATOM 4054 N N . ARG A 1 518 ? -23.556 -14.214 -2.972 1.00 77.44 518 ARG A N 1
ATOM 4055 C CA . ARG A 1 518 ? -24.072 -13.544 -4.183 1.00 77.44 518 ARG A CA 1
ATOM 4056 C C . ARG A 1 518 ? -24.488 -14.520 -5.286 1.00 77.44 518 ARG A C 1
ATOM 4058 O O . ARG A 1 518 ? -25.455 -14.248 -5.985 1.00 77.44 518 ARG A O 1
ATOM 4065 N N . HIS A 1 519 ? -23.762 -15.623 -5.454 1.00 72.62 519 HIS A N 1
ATOM 4066 C CA . HIS A 1 519 ? -24.044 -16.622 -6.490 1.00 72.62 519 HIS A CA 1
ATOM 4067 C C . HIS A 1 519 ? -25.029 -17.716 -6.055 1.00 72.62 519 HIS A C 1
ATOM 4069 O O . HIS A 1 519 ? -25.622 -18.354 -6.917 1.00 72.62 519 HIS A O 1
ATOM 4075 N N . GLY A 1 520 ? -25.170 -17.958 -4.750 1.00 68.75 520 GLY A N 1
ATOM 4076 C CA . GLY A 1 520 ? -25.914 -19.088 -4.190 1.00 68.75 520 GLY A CA 1
ATOM 4077 C C . GLY A 1 520 ? -27.297 -18.751 -3.635 1.00 68.75 520 GLY A C 1
ATOM 4078 O O . GLY A 1 520 ? -27.967 -19.658 -3.144 1.00 68.75 520 GLY A O 1
ATOM 4079 N N . MET A 1 521 ? -27.738 -17.486 -3.686 1.00 69.94 521 MET A N 1
ATOM 4080 C CA . MET A 1 521 ? -29.078 -17.100 -3.219 1.00 69.94 521 MET A CA 1
ATOM 4081 C C . MET A 1 521 ? -30.178 -17.922 -3.918 1.00 69.94 521 MET A C 1
ATOM 4083 O O . MET A 1 521 ? -30.106 -18.101 -5.135 1.00 69.94 521 MET A O 1
ATOM 4087 N N . PRO A 1 522 ? -31.214 -18.389 -3.187 1.00 64.25 522 PRO A N 1
ATOM 4088 C CA . PRO A 1 522 ? -31.563 -18.041 -1.801 1.00 64.25 522 PRO A CA 1
ATOM 4089 C C . PRO A 1 522 ? -30.849 -18.865 -0.711 1.00 64.25 522 PRO A C 1
ATOM 4091 O O . PRO A 1 522 ? -30.971 -18.543 0.467 1.00 64.25 522 PRO A O 1
ATOM 4094 N N . THR A 1 523 ? -30.099 -19.911 -1.067 1.00 77.06 523 THR A N 1
ATOM 4095 C CA . THR A 1 523 ? -29.336 -20.722 -0.105 1.00 77.06 523 THR A CA 1
ATOM 4096 C C . THR A 1 523 ? -28.090 -19.987 0.386 1.00 77.06 523 THR A C 1
ATOM 4098 O O . THR A 1 523 ? -27.116 -19.806 -0.344 1.00 77.06 523 THR A O 1
ATOM 4101 N N . VAL A 1 524 ? -28.105 -19.576 1.653 1.00 79.12 524 VAL A N 1
ATOM 4102 C CA . VAL A 1 524 ? -26.981 -18.873 2.278 1.00 79.12 524 VAL A CA 1
ATOM 4103 C C . VAL A 1 524 ? -25.928 -19.897 2.721 1.00 79.12 524 VAL A C 1
ATOM 4105 O O . VAL A 1 524 ? -26.218 -20.726 3.585 1.00 79.12 524 VAL A O 1
ATOM 4108 N N . PRO A 1 525 ? -24.701 -19.874 2.167 1.00 79.94 525 PRO A N 1
ATOM 4109 C CA . PRO A 1 525 ? -23.635 -20.758 2.621 1.00 79.94 525 PRO A CA 1
ATOM 4110 C C . PRO A 1 525 ? -23.259 -20.433 4.069 1.00 79.94 525 PRO A C 1
ATOM 4112 O O . PRO A 1 525 ? -23.099 -19.262 4.431 1.00 79.94 525 PRO A O 1
ATOM 4115 N N . ALA A 1 526 ? -23.050 -21.470 4.882 1.00 77.75 526 ALA A N 1
ATOM 4116 C CA . ALA A 1 526 ? -22.561 -21.302 6.244 1.00 77.75 526 ALA A CA 1
ATOM 4117 C C . ALA A 1 526 ? -21.257 -20.484 6.258 1.00 77.75 526 ALA A C 1
ATOM 4119 O O . ALA A 1 526 ? -20.373 -20.664 5.410 1.00 77.75 526 ALA A O 1
ATOM 4120 N N . TRP A 1 527 ? -21.136 -19.570 7.224 1.00 77.25 527 TRP A N 1
ATOM 4121 C CA . TRP A 1 527 ? -19.854 -18.944 7.526 1.00 77.25 527 TRP A CA 1
ATOM 4122 C C . TRP A 1 527 ? -18.969 -19.987 8.203 1.00 77.25 527 TRP A C 1
ATOM 4124 O O . TRP A 1 527 ? -19.039 -20.208 9.406 1.00 77.25 527 TRP A O 1
ATOM 4134 N N . THR A 1 528 ? -18.165 -20.665 7.395 1.00 63.41 528 THR A N 1
ATOM 4135 C CA . THR A 1 528 ? -17.032 -21.450 7.867 1.00 63.41 528 THR A CA 1
ATOM 4136 C C . THR A 1 528 ? -15.780 -20.674 7.476 1.00 63.41 528 THR A C 1
ATOM 4138 O O . THR A 1 528 ? -15.454 -20.635 6.277 1.00 63.41 528 THR A O 1
ATOM 4141 N N . PRO A 1 529 ? -15.086 -20.029 8.427 1.00 55.50 529 PRO A N 1
ATOM 4142 C CA . PRO A 1 529 ? -13.743 -19.547 8.158 1.00 55.50 529 PRO A CA 1
ATOM 4143 C C . PRO A 1 529 ? -12.914 -20.739 7.660 1.00 55.50 529 PRO A C 1
ATOM 4145 O O . PRO A 1 529 ? -13.117 -21.857 8.143 1.00 55.50 529 PRO A O 1
ATOM 4148 N N . PRO A 1 530 ? -12.027 -20.564 6.668 1.00 51.16 530 PRO A N 1
ATOM 4149 C CA . PRO A 1 530 ? -11.145 -21.645 6.256 1.00 51.16 530 PRO A CA 1
ATOM 4150 C C . PRO A 1 530 ? -10.375 -22.131 7.487 1.00 51.16 530 PRO A C 1
ATOM 4152 O O . PRO A 1 530 ? -9.737 -21.327 8.166 1.00 51.16 530 PRO A O 1
ATOM 4155 N N . ALA A 1 531 ? -10.479 -23.428 7.794 1.00 46.09 531 ALA A N 1
ATOM 4156 C CA . ALA A 1 531 ? -9.779 -24.020 8.925 1.00 46.09 531 ALA A CA 1
ATOM 4157 C C . ALA A 1 531 ? -8.285 -23.682 8.831 1.00 46.09 531 ALA A C 1
ATOM 4159 O O . ALA A 1 531 ? -7.682 -23.785 7.760 1.00 46.09 531 ALA A O 1
ATOM 4160 N N . LEU A 1 532 ? -7.700 -23.276 9.958 1.00 45.12 532 LEU A N 1
ATOM 4161 C CA . LEU A 1 532 ? -6.272 -23.021 10.133 1.00 45.12 532 LEU A CA 1
ATOM 4162 C C . LEU A 1 532 ? -5.457 -24.315 9.948 1.00 45.12 532 LEU A C 1
ATOM 4164 O O . LEU A 1 532 ? -4.909 -24.861 10.899 1.00 45.12 532 LEU A O 1
ATOM 4168 N N . ARG A 1 533 ? -5.335 -24.824 8.722 1.00 40.44 533 ARG A N 1
ATOM 4169 C CA . ARG A 1 533 ? -4.187 -25.656 8.361 1.00 40.44 533 ARG A CA 1
ATOM 4170 C C . ARG A 1 533 ? -3.075 -24.685 8.000 1.00 40.44 533 ARG A C 1
ATOM 4172 O O . ARG A 1 533 ? -3.132 -24.048 6.950 1.00 40.44 533 ARG A O 1
ATOM 4179 N N . ALA A 1 534 ? -2.122 -24.510 8.917 1.00 40.69 534 ALA A N 1
ATOM 4180 C CA . ALA A 1 534 ? -0.997 -23.580 8.781 1.00 40.69 534 ALA A CA 1
ATOM 4181 C C . ALA A 1 534 ? -0.277 -23.710 7.421 1.00 40.69 534 ALA A C 1
ATOM 4183 O O . ALA A 1 534 ? 0.207 -22.716 6.879 1.00 40.69 534 ALA A O 1
ATOM 4184 N N . ASP A 1 535 ? -0.301 -24.909 6.834 1.00 39.81 535 ASP A N 1
ATOM 4185 C CA . ASP A 1 535 ? 0.356 -25.233 5.570 1.00 39.81 535 ASP A CA 1
ATOM 4186 C C . ASP A 1 535 ? -0.394 -24.775 4.311 1.00 39.81 535 ASP A C 1
ATOM 4188 O O . ASP A 1 535 ? 0.253 -24.462 3.311 1.00 39.81 535 ASP A O 1
ATOM 4192 N N . ASP A 1 536 ? -1.729 -24.698 4.333 1.00 38.97 536 ASP A N 1
ATOM 4193 C CA . ASP A 1 536 ? -2.523 -24.561 3.104 1.00 38.97 536 ASP A CA 1
ATOM 4194 C C . ASP A 1 536 ? -2.832 -23.098 2.771 1.00 38.97 536 ASP A C 1
ATOM 4196 O O . ASP A 1 536 ? -2.542 -22.665 1.670 1.00 38.97 536 ASP A O 1
ATOM 4200 N N . ALA A 1 537 ? -3.269 -22.253 3.711 1.00 41.06 537 ALA A N 1
ATOM 4201 C CA . ALA A 1 537 ? -3.651 -20.868 3.378 1.00 41.06 537 ALA A CA 1
ATOM 4202 C C . ALA A 1 537 ? -2.466 -19.976 2.935 1.00 41.06 537 ALA A C 1
ATOM 4204 O O . ALA A 1 537 ? -2.601 -19.118 2.057 1.00 41.06 537 ALA A O 1
ATOM 4205 N N . PHE A 1 538 ? -1.283 -20.180 3.525 1.00 46.53 538 PHE A N 1
ATOM 4206 C CA . PHE A 1 538 ? -0.048 -19.507 3.103 1.00 46.53 538 PHE A CA 1
ATOM 4207 C C . PHE A 1 538 ? 0.471 -20.053 1.772 1.00 46.53 538 PHE A C 1
ATOM 4209 O O . PHE A 1 538 ? 1.102 -19.314 1.015 1.00 46.53 538 PHE A O 1
ATOM 4216 N N . ARG A 1 539 ? 0.243 -21.339 1.486 1.00 46.84 539 ARG A N 1
ATOM 4217 C CA . ARG A 1 539 ? 0.518 -21.945 0.181 1.00 46.84 539 ARG A CA 1
ATOM 4218 C C . ARG A 1 539 ? -0.495 -21.466 -0.856 1.00 46.84 539 ARG A C 1
ATOM 4220 O O . ARG A 1 539 ? -0.084 -21.170 -1.961 1.00 46.84 539 ARG A O 1
ATOM 4227 N N . ASP A 1 540 ? -1.759 -21.280 -0.506 1.00 45.56 540 ASP A N 1
ATOM 4228 C CA . ASP A 1 540 ? -2.848 -20.841 -1.383 1.00 45.56 540 ASP A CA 1
ATOM 4229 C C . ASP A 1 540 ? -2.694 -19.377 -1.795 1.00 45.56 540 ASP A C 1
ATOM 4231 O O . ASP A 1 540 ? -2.824 -19.049 -2.968 1.00 45.56 540 ASP A O 1
ATOM 4235 N N . LEU A 1 541 ? -2.322 -18.486 -0.867 1.00 51.53 541 LEU A N 1
ATOM 4236 C CA . LEU A 1 541 ? -1.958 -17.109 -1.225 1.00 51.53 541 LEU A CA 1
ATOM 4237 C C . LEU A 1 541 ? -0.700 -17.080 -2.102 1.00 51.53 541 LEU A C 1
ATOM 4239 O O . LEU A 1 541 ? -0.671 -16.374 -3.109 1.00 51.53 541 LEU A O 1
ATOM 4243 N N . ARG A 1 542 ? 0.317 -17.891 -1.774 1.00 51.88 542 ARG A N 1
ATOM 4244 C CA . ARG A 1 542 ? 1.547 -18.000 -2.577 1.00 51.88 542 ARG A CA 1
ATOM 4245 C C . ARG A 1 542 ? 1.314 -18.630 -3.950 1.00 51.88 542 ARG A C 1
ATOM 4247 O O . ARG A 1 542 ? 1.927 -18.175 -4.904 1.00 51.88 542 ARG A O 1
ATOM 4254 N N . THR A 1 543 ? 0.433 -19.615 -4.085 1.00 49.22 543 THR A N 1
ATOM 4255 C CA . THR A 1 543 ? 0.081 -20.273 -5.356 1.00 49.22 543 THR A CA 1
ATOM 4256 C C . THR A 1 543 ? -0.844 -19.400 -6.197 1.00 49.22 543 THR A C 1
ATOM 4258 O O . THR A 1 543 ? -0.630 -19.288 -7.401 1.00 49.22 543 THR A O 1
ATOM 4261 N N . LEU A 1 544 ? -1.798 -18.693 -5.579 1.00 47.28 544 LEU A N 1
ATOM 4262 C CA . LEU A 1 544 ? -2.603 -17.658 -6.234 1.00 47.28 544 LEU A CA 1
ATOM 4263 C C . LEU A 1 544 ? -1.711 -16.540 -6.783 1.00 47.28 544 LEU A C 1
ATOM 4265 O O . LEU A 1 544 ? -1.927 -16.076 -7.902 1.00 47.28 544 LEU A O 1
ATOM 4269 N N . TRP A 1 545 ? -0.682 -16.135 -6.037 1.00 50.97 545 TRP A N 1
ATOM 4270 C CA . TRP A 1 545 ? 0.318 -15.189 -6.526 1.00 50.97 545 TRP A CA 1
ATOM 4271 C C . TRP A 1 545 ? 1.275 -15.802 -7.559 1.00 50.97 545 TRP A C 1
ATOM 4273 O O . TRP A 1 545 ? 1.607 -15.133 -8.531 1.00 50.97 545 TRP A O 1
ATOM 4283 N N . ALA A 1 546 ? 1.662 -17.073 -7.429 1.00 47.38 546 ALA A N 1
ATOM 4284 C CA . ALA A 1 546 ? 2.484 -17.770 -8.420 1.00 47.38 546 ALA A CA 1
ATOM 4285 C C . ALA A 1 546 ? 1.773 -17.873 -9.782 1.00 47.38 546 ALA A C 1
ATOM 4287 O O . ALA A 1 546 ? 2.393 -17.642 -10.818 1.00 47.38 546 ALA A O 1
ATOM 4288 N N . GLY A 1 547 ? 0.456 -18.111 -9.788 1.00 44.59 547 GLY A N 1
ATOM 4289 C CA . GLY A 1 547 ? -0.378 -18.114 -10.996 1.00 44.59 547 GLY A CA 1
ATOM 4290 C C . GLY A 1 547 ? -0.543 -16.740 -11.663 1.00 44.59 547 GLY A C 1
ATOM 4291 O O . GLY A 1 547 ? -0.928 -16.668 -12.827 1.00 44.59 547 GLY A O 1
ATOM 4292 N N . LEU A 1 548 ? -0.227 -15.643 -10.962 1.00 44.16 548 LEU A N 1
ATOM 4293 C CA . LEU A 1 548 ? -0.190 -14.285 -11.524 1.00 44.16 548 LEU A CA 1
ATOM 4294 C C . LEU A 1 548 ? 1.178 -13.929 -12.140 1.00 44.16 548 LEU A C 1
ATOM 4296 O O . LEU A 1 548 ? 1.288 -12.893 -12.796 1.00 44.16 548 LEU A O 1
ATOM 4300 N N . HIS A 1 549 ? 2.209 -14.761 -11.950 1.00 44.53 549 HIS A N 1
ATOM 4301 C CA . HIS A 1 549 ? 3.614 -14.418 -12.203 1.00 44.53 549 HIS A CA 1
ATOM 4302 C C . HIS A 1 549 ? 4.337 -15.387 -13.152 1.00 44.53 549 HIS A C 1
ATOM 4304 O O . HIS A 1 549 ? 5.516 -15.677 -12.976 1.00 44.53 549 HIS A O 1
ATOM 4310 N N . ALA A 1 550 ? 3.680 -15.820 -14.230 1.00 34.31 550 ALA A N 1
ATOM 4311 C CA . ALA A 1 550 ? 4.334 -16.572 -15.311 1.00 34.31 550 ALA A CA 1
ATOM 4312 C C . ALA A 1 550 ? 5.373 -15.759 -16.133 1.00 34.31 550 ALA A C 1
ATOM 4314 O O . ALA A 1 550 ? 5.825 -16.224 -17.175 1.00 34.31 550 ALA A O 1
ATOM 4315 N N . ALA A 1 551 ? 5.783 -14.566 -15.690 1.00 37.75 551 ALA A N 1
ATOM 4316 C CA . ALA A 1 551 ? 6.864 -13.796 -16.301 1.00 37.75 551 ALA A CA 1
ATOM 4317 C C . ALA A 1 551 ? 8.058 -13.731 -15.336 1.00 37.75 551 ALA A C 1
ATOM 4319 O O . ALA A 1 551 ? 7.935 -13.275 -14.203 1.00 37.75 551 ALA A O 1
ATOM 4320 N N . GLN A 1 552 ? 9.193 -14.247 -15.804 1.00 43.03 552 GLN A N 1
ATOM 4321 C CA . GLN A 1 552 ? 10.446 -14.489 -15.085 1.00 43.03 552 GLN A CA 1
ATOM 4322 C C . GLN A 1 552 ? 10.955 -13.302 -14.231 1.00 43.03 552 GLN A C 1
ATOM 4324 O O . GLN A 1 552 ? 10.764 -12.142 -14.602 1.00 43.03 552 GLN A O 1
ATOM 4329 N N . PRO A 1 553 ? 11.663 -13.570 -13.114 1.00 39.81 553 PRO A N 1
ATOM 4330 C CA . PRO A 1 553 ? 12.076 -12.547 -12.159 1.00 39.81 553 PRO A CA 1
ATOM 4331 C C . PRO A 1 553 ? 13.279 -11.743 -12.677 1.00 39.81 553 PRO A C 1
ATOM 4333 O O . PRO A 1 553 ? 14.351 -12.293 -12.906 1.00 39.81 553 PRO A O 1
ATOM 4336 N N . ARG A 1 554 ? 13.130 -10.419 -12.805 1.00 46.88 554 ARG A N 1
ATOM 4337 C CA . ARG A 1 554 ? 14.255 -9.469 -12.881 1.00 46.88 554 ARG A CA 1
ATOM 4338 C C . ARG A 1 554 ? 14.131 -8.500 -11.710 1.00 46.88 554 ARG A C 1
ATOM 4340 O O . ARG A 1 554 ? 13.195 -7.708 -11.666 1.00 46.88 554 ARG A O 1
ATOM 4347 N N . ARG A 1 555 ? 15.035 -8.601 -10.731 1.00 53.56 555 ARG A N 1
ATOM 4348 C CA . ARG A 1 555 ? 14.908 -7.926 -9.423 1.00 53.56 555 ARG A CA 1
ATOM 4349 C C . ARG A 1 555 ? 15.501 -6.509 -9.361 1.00 53.56 555 ARG A C 1
ATOM 4351 O O . ARG A 1 555 ? 15.200 -5.777 -8.422 1.00 53.56 555 ARG A O 1
ATOM 4358 N N . TYR A 1 556 ? 16.218 -6.075 -10.400 1.00 57.09 556 TYR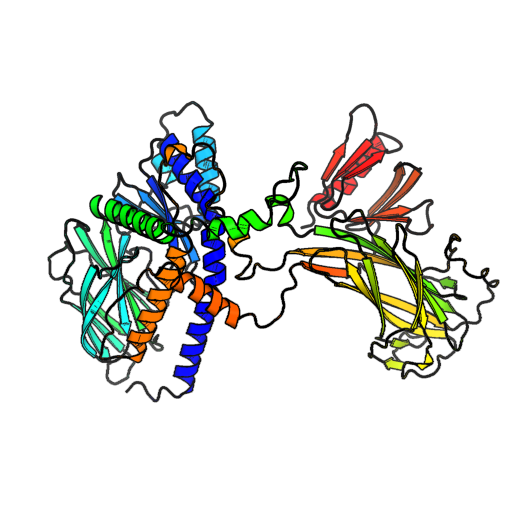 A N 1
ATOM 4359 C CA . TYR A 1 556 ? 16.671 -4.691 -10.588 1.00 57.09 556 TYR A CA 1
ATOM 4360 C C . TYR A 1 556 ? 16.444 -4.239 -12.033 1.00 57.09 556 TYR A C 1
ATOM 4362 O O . TYR A 1 556 ? 16.813 -4.945 -12.972 1.00 57.09 556 TYR A O 1
ATOM 4370 N N . THR A 1 557 ? 15.865 -3.050 -12.219 1.00 60.84 557 THR A N 1
ATOM 4371 C CA . THR A 1 557 ? 15.747 -2.417 -13.542 1.00 60.84 557 THR A CA 1
ATOM 4372 C C . THR A 1 557 ? 16.639 -1.188 -13.588 1.00 60.84 557 THR A C 1
ATOM 4374 O O . THR A 1 557 ? 16.391 -0.200 -12.889 1.00 60.84 557 THR A O 1
ATOM 4377 N N . GLY A 1 558 ? 17.687 -1.265 -14.403 1.00 73.75 558 GLY A N 1
ATOM 4378 C CA . GLY A 1 558 ? 18.513 -0.121 -14.750 1.00 73.75 558 GLY A CA 1
ATOM 4379 C C . GLY A 1 558 ? 17.902 0.628 -15.932 1.00 73.75 558 GLY A C 1
ATOM 4380 O O . GLY A 1 558 ? 17.566 0.020 -16.947 1.00 73.75 558 GLY A O 1
ATOM 4381 N N . HIS A 1 559 ? 17.779 1.948 -15.824 1.00 80.19 559 HIS A N 1
ATOM 4382 C CA . HIS A 1 559 ? 17.375 2.809 -16.934 1.00 80.19 559 HIS A CA 1
ATOM 4383 C C . HIS A 1 559 ? 18.425 3.894 -17.158 1.00 80.19 559 HIS A C 1
ATOM 4385 O O . HIS A 1 559 ? 18.670 4.709 -16.269 1.00 80.19 559 HIS A O 1
ATOM 4391 N N . ALA A 1 560 ? 19.027 3.924 -18.348 1.00 85.44 560 ALA A N 1
ATOM 4392 C CA . ALA A 1 560 ? 19.927 4.992 -18.765 1.00 85.44 560 ALA A CA 1
ATOM 4393 C C . ALA A 1 560 ? 19.159 6.013 -19.611 1.00 85.44 560 ALA A C 1
ATOM 4395 O O . ALA A 1 560 ? 18.441 5.649 -20.538 1.00 85.44 560 ALA A O 1
ATOM 4396 N N . THR A 1 561 ? 19.310 7.299 -19.302 1.00 85.69 561 THR A N 1
ATOM 4397 C CA . THR A 1 561 ? 18.707 8.384 -20.092 1.00 85.69 561 THR A CA 1
ATOM 4398 C C . THR A 1 561 ? 19.769 9.417 -20.448 1.00 85.69 561 THR A C 1
ATOM 4400 O O . THR A 1 561 ? 20.541 9.830 -19.582 1.00 85.69 561 THR A O 1
ATOM 4403 N N . CYS A 1 562 ? 19.832 9.787 -21.731 1.00 84.50 562 CYS A N 1
ATOM 4404 C CA . CYS A 1 562 ? 20.753 10.805 -22.236 1.00 84.50 562 CYS A CA 1
ATOM 4405 C C . CYS A 1 562 ? 20.322 12.187 -21.741 1.00 84.50 562 CYS A C 1
ATOM 4407 O O . CYS A 1 562 ? 19.126 12.462 -21.619 1.00 84.50 562 CYS A O 1
ATOM 4409 N N . VAL A 1 563 ? 21.294 13.045 -21.450 1.00 82.00 563 VAL A N 1
ATOM 4410 C CA . VAL A 1 563 ? 21.058 14.427 -21.036 1.00 82.00 563 VAL A CA 1
ATOM 4411 C C . VAL A 1 563 ? 21.526 15.344 -22.157 1.00 82.00 563 VAL A C 1
ATOM 4413 O O . VAL A 1 563 ? 22.726 15.526 -22.371 1.00 82.00 563 VAL A O 1
ATOM 4416 N N . ASP A 1 564 ? 20.558 15.891 -22.889 1.00 62.53 564 ASP A N 1
ATOM 4417 C CA . ASP A 1 564 ? 20.799 16.785 -24.015 1.00 62.53 564 ASP A CA 1
ATOM 4418 C C . ASP A 1 564 ? 20.860 18.235 -23.497 1.00 62.53 564 ASP A C 1
ATOM 4420 O O . ASP A 1 564 ? 19.900 18.731 -22.916 1.00 62.53 564 ASP A O 1
ATOM 4424 N N . ALA A 1 565 ? 21.997 18.900 -23.724 1.00 58.66 565 ALA A N 1
ATOM 4425 C CA . ALA A 1 565 ? 22.335 20.275 -23.325 1.00 58.66 565 ALA A CA 1
ATOM 4426 C C . ALA A 1 565 ? 22.740 20.498 -21.848 1.00 58.66 565 ALA A C 1
ATOM 4428 O O . ALA A 1 565 ? 21.991 20.303 -20.895 1.00 58.66 565 ALA A O 1
ATOM 4429 N N . LEU A 1 566 ? 23.969 20.993 -21.686 1.00 62.56 566 LEU A N 1
ATOM 4430 C CA . LEU A 1 566 ? 24.616 21.334 -20.422 1.00 62.56 566 LEU A CA 1
ATOM 4431 C C . LEU A 1 566 ? 24.769 22.860 -20.362 1.00 62.56 566 LEU A C 1
ATOM 4433 O O . LEU A 1 566 ? 25.751 23.403 -20.866 1.00 62.56 566 LEU A O 1
ATOM 4437 N N . VAL A 1 567 ? 23.788 23.571 -19.801 1.00 73.94 567 VAL A N 1
ATOM 4438 C CA . VAL A 1 567 ? 23.950 25.010 -19.537 1.00 73.94 567 VAL A CA 1
ATOM 4439 C C . VAL A 1 567 ? 24.883 25.160 -18.341 1.00 73.94 567 VAL A C 1
ATOM 4441 O O . VAL A 1 567 ? 24.548 24.745 -17.232 1.00 73.94 567 VAL A O 1
ATOM 4444 N N . CYS A 1 568 ? 26.064 25.725 -18.585 1.00 82.25 568 CYS A N 1
ATOM 4445 C CA . CYS A 1 568 ? 27.055 25.972 -17.546 1.00 82.25 568 CYS A CA 1
ATOM 4446 C C . CYS A 1 568 ? 26.621 27.166 -16.688 1.00 82.25 568 CYS A C 1
ATOM 4448 O O . CYS A 1 568 ? 26.559 28.291 -17.182 1.00 82.25 568 CYS A O 1
ATOM 4450 N N . THR A 1 569 ? 26.355 26.934 -15.405 1.00 83.69 569 THR A N 1
ATOM 4451 C CA . THR A 1 569 ? 25.946 27.973 -14.444 1.00 83.69 569 THR A CA 1
ATOM 4452 C C . THR A 1 569 ? 27.119 28.510 -13.632 1.00 83.69 569 THR A C 1
ATOM 4454 O O . THR A 1 569 ? 27.119 29.675 -13.244 1.00 83.69 569 THR A O 1
ATOM 4457 N N . HIS A 1 570 ? 28.145 27.690 -13.404 1.00 86.44 570 HIS A N 1
ATOM 4458 C CA . HIS A 1 570 ? 29.352 28.073 -12.677 1.00 86.44 570 HIS A CA 1
ATOM 4459 C C . HIS A 1 570 ? 30.568 27.334 -13.239 1.00 86.44 570 HIS A C 1
ATOM 4461 O O . HIS A 1 570 ? 30.455 26.182 -13.654 1.00 86.44 570 HIS A O 1
ATOM 4467 N N . ARG A 1 571 ? 31.740 27.974 -13.256 1.00 90.88 571 ARG A N 1
ATOM 4468 C CA . ARG A 1 571 ? 32.987 27.373 -13.750 1.00 90.88 571 ARG A CA 1
ATOM 4469 C C . ARG A 1 571 ? 34.194 27.878 -12.978 1.00 90.88 571 ARG A C 1
ATOM 4471 O O . ARG A 1 571 ? 34.212 29.032 -12.559 1.00 90.88 571 ARG A O 1
ATOM 4478 N N . GLY A 1 572 ? 35.211 27.040 -12.836 1.00 91.06 572 GLY A N 1
ATOM 4479 C CA . GLY A 1 572 ? 36.442 27.406 -12.144 1.00 91.06 572 GLY A CA 1
ATOM 4480 C C . GLY A 1 572 ? 37.379 26.225 -11.932 1.00 91.06 572 GLY A C 1
ATOM 4481 O O . GLY A 1 572 ? 37.035 25.078 -12.211 1.00 91.06 572 GLY A O 1
ATOM 4482 N N . TRP A 1 573 ? 38.572 26.514 -11.423 1.00 90.38 573 TRP A N 1
ATOM 4483 C CA . TRP A 1 573 ? 39.556 25.493 -11.079 1.00 90.38 573 TRP A CA 1
ATOM 4484 C C . TRP A 1 573 ? 39.261 24.884 -9.707 1.00 90.38 573 TRP A C 1
ATOM 4486 O O . TRP A 1 573 ? 38.966 25.606 -8.753 1.00 90.38 573 TRP A O 1
ATOM 4496 N N . LEU A 1 574 ? 39.360 23.558 -9.625 1.00 89.06 574 LEU A N 1
ATOM 4497 C CA . LEU A 1 574 ? 39.359 22.786 -8.384 1.00 89.06 574 LEU A CA 1
ATOM 4498 C C . LEU A 1 574 ? 40.478 21.740 -8.441 1.00 89.06 574 LEU A C 1
ATOM 4500 O O . LEU A 1 574 ? 40.949 21.363 -9.514 1.00 89.06 574 LEU A O 1
ATOM 4504 N N . THR A 1 575 ? 40.900 21.252 -7.283 1.00 84.12 575 THR A N 1
ATOM 4505 C CA . THR A 1 575 ? 41.904 20.193 -7.165 1.00 84.12 575 THR A CA 1
ATOM 4506 C C . THR A 1 575 ? 41.242 18.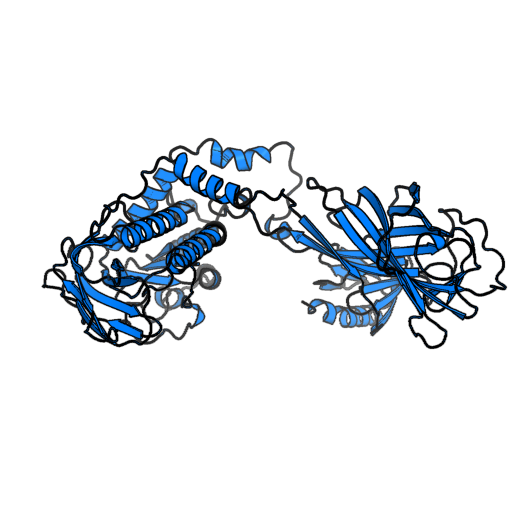910 -6.676 1.00 84.12 575 THR A C 1
ATOM 4508 O O . THR A 1 575 ? 40.654 18.875 -5.595 1.00 84.12 575 THR A O 1
ATOM 4511 N N . TRP A 1 576 ? 41.359 17.847 -7.475 1.00 77.69 576 TRP A N 1
ATOM 4512 C CA . TRP A 1 576 ? 40.873 16.498 -7.179 1.00 77.69 576 TRP A CA 1
ATOM 4513 C C . TRP A 1 576 ? 41.977 15.488 -7.502 1.00 77.69 576 TRP A C 1
ATOM 4515 O O . TRP A 1 576 ? 42.057 14.951 -8.606 1.00 77.69 576 TRP A O 1
ATOM 4525 N N . GLY A 1 577 ? 42.925 15.335 -6.571 1.00 78.50 577 GLY A N 1
ATOM 4526 C CA . GLY A 1 577 ? 44.208 14.651 -6.796 1.00 78.50 577 GLY A CA 1
ATOM 4527 C C . GLY A 1 577 ? 45.160 15.419 -7.730 1.00 78.50 577 GLY A C 1
ATOM 4528 O O . GLY A 1 577 ? 46.341 15.552 -7.432 1.00 78.50 577 GLY A O 1
ATOM 4529 N N . GLN A 1 578 ? 44.638 15.967 -8.829 1.00 82.81 578 GLN A N 1
ATOM 4530 C CA . GLN A 1 578 ? 45.296 16.851 -9.792 1.00 82.81 578 GLN A CA 1
ATOM 4531 C C . GLN A 1 578 ? 44.435 18.108 -10.010 1.00 82.81 578 GLN A C 1
ATOM 4533 O O . GLN A 1 578 ? 43.244 18.122 -9.683 1.00 82.81 578 GLN A O 1
ATOM 4538 N N . ARG A 1 579 ? 45.023 19.171 -10.572 1.00 87.62 579 ARG A N 1
ATOM 4539 C CA . ARG A 1 579 ? 44.297 20.407 -10.899 1.00 87.62 579 ARG A CA 1
ATOM 4540 C C . ARG A 1 579 ? 43.386 20.178 -12.109 1.00 87.62 579 ARG A C 1
ATOM 4542 O O . ARG A 1 579 ? 43.863 19.766 -13.163 1.00 87.62 579 ARG A O 1
ATOM 4549 N N . VAL A 1 580 ? 42.090 20.441 -11.952 1.00 88.81 580 VAL A N 1
ATOM 4550 C CA . VAL A 1 580 ? 41.054 20.190 -12.964 1.00 88.81 580 VAL A CA 1
ATOM 4551 C C . VAL A 1 580 ? 40.154 21.409 -13.156 1.00 88.81 580 VAL A C 1
ATOM 4553 O O . VAL A 1 580 ? 39.835 22.139 -12.216 1.00 88.81 580 VAL A O 1
ATOM 4556 N N . TRP A 1 581 ? 39.747 21.638 -14.400 1.00 90.50 581 TRP A N 1
ATOM 4557 C CA . TRP A 1 581 ? 38.763 22.653 -14.749 1.00 90.50 581 TRP A CA 1
ATOM 4558 C C . TRP A 1 581 ? 37.359 22.077 -14.571 1.00 90.50 581 TRP A C 1
ATOM 4560 O O . TRP A 1 581 ? 36.996 21.105 -15.239 1.00 90.50 581 TRP A O 1
ATOM 4570 N N . CYS A 1 582 ? 36.578 22.669 -13.673 1.00 89.69 582 CYS A N 1
ATOM 4571 C CA . CYS A 1 582 ? 35.248 22.200 -13.307 1.00 89.69 582 CYS A CA 1
ATOM 4572 C C . CYS A 1 582 ? 34.165 23.137 -13.847 1.00 89.69 582 CYS A C 1
ATOM 4574 O O . CYS A 1 582 ? 34.264 24.360 -13.730 1.00 89.69 582 CYS A O 1
ATOM 4576 N N . GLU A 1 583 ? 33.103 22.554 -14.395 1.00 89.81 583 GLU A N 1
ATOM 4577 C CA . GLU A 1 583 ? 31.931 23.242 -14.939 1.00 89.81 583 GLU A CA 1
ATOM 4578 C C . GLU A 1 583 ? 30.668 22.627 -14.322 1.00 89.81 583 GLU A C 1
ATOM 4580 O O . GLU A 1 583 ? 30.438 21.420 -14.416 1.00 89.81 583 GLU A O 1
ATOM 4585 N N . LEU A 1 584 ? 29.851 23.449 -13.665 1.00 86.38 584 LEU A N 1
ATOM 4586 C CA . LEU A 1 584 ? 28.548 23.051 -13.144 1.00 86.38 584 LEU A CA 1
ATOM 4587 C C . LEU A 1 584 ? 27.510 23.186 -14.253 1.00 86.38 584 LEU A C 1
ATOM 4589 O O . LEU A 1 584 ? 27.195 24.294 -14.687 1.00 86.38 584 LEU A O 1
ATOM 4593 N N . CYS A 1 585 ? 26.974 22.055 -14.692 1.00 83.88 585 CYS A N 1
ATOM 4594 C CA . CYS A 1 585 ? 26.093 21.955 -15.840 1.00 83.88 585 CYS A CA 1
ATOM 4595 C C . CYS A 1 585 ? 24.804 21.218 -15.462 1.00 83.88 585 CYS A C 1
ATOM 4597 O O . CYS A 1 585 ? 24.741 19.986 -15.497 1.00 83.88 585 CYS A O 1
ATOM 4599 N N . GLY A 1 586 ? 23.763 21.969 -15.093 1.00 80.19 586 GLY A N 1
ATOM 4600 C CA . GLY A 1 586 ? 22.512 21.394 -14.592 1.00 80.19 586 GLY A CA 1
ATOM 4601 C C . GLY A 1 586 ? 22.750 20.510 -13.362 1.00 80.19 586 GLY A C 1
ATOM 4602 O O . GLY A 1 586 ? 23.267 20.978 -12.353 1.00 80.19 586 GLY A O 1
ATOM 4603 N N . ALA A 1 587 ? 22.400 19.224 -13.459 1.00 79.25 587 ALA A N 1
ATOM 4604 C CA . ALA A 1 587 ? 22.606 18.237 -12.395 1.00 79.25 587 ALA A CA 1
ATOM 4605 C C . ALA A 1 587 ? 23.994 17.562 -12.424 1.00 79.25 587 ALA A C 1
ATOM 4607 O O . ALA A 1 587 ? 24.191 16.576 -11.721 1.00 79.25 587 ALA A O 1
ATOM 4608 N N . PHE A 1 588 ? 24.947 18.030 -13.237 1.00 85.06 588 PHE A N 1
ATOM 4609 C CA . PHE A 1 588 ? 26.275 17.420 -13.350 1.00 85.06 588 PHE A CA 1
ATOM 4610 C C . PHE A 1 588 ? 27.387 18.397 -12.989 1.00 85.06 588 PHE A C 1
ATOM 4612 O O . PHE A 1 588 ? 27.403 19.535 -13.456 1.00 85.06 588 PHE A O 1
ATOM 4619 N N . LEU A 1 589 ? 28.371 17.912 -12.236 1.00 86.94 589 LEU A N 1
ATOM 4620 C CA . LEU A 1 589 ? 29.675 18.552 -12.118 1.00 86.94 589 LEU A CA 1
ATOM 4621 C C . LEU A 1 589 ? 30.623 17.905 -13.131 1.00 86.94 589 LEU A C 1
ATOM 4623 O O . LEU A 1 589 ? 31.030 16.754 -12.973 1.00 86.94 589 LEU A O 1
ATOM 4627 N N . VAL A 1 590 ? 30.933 18.636 -14.197 1.00 87.44 590 VAL A N 1
ATOM 4628 C CA . VAL A 1 590 ? 31.774 18.185 -15.310 1.00 87.44 590 VAL A CA 1
ATOM 4629 C C . VAL A 1 590 ? 33.214 18.609 -15.059 1.00 87.44 590 VAL A C 1
ATOM 4631 O O . VAL A 1 590 ? 33.468 19.759 -14.714 1.00 87.44 590 VAL A O 1
ATOM 4634 N N . MET A 1 591 ? 34.163 17.697 -15.259 1.00 86.81 591 MET A N 1
ATOM 4635 C CA . MET A 1 591 ? 35.589 17.932 -15.027 1.00 86.81 591 MET A CA 1
ATOM 4636 C C . MET A 1 591 ? 36.395 17.737 -16.310 1.00 86.81 591 MET A C 1
ATOM 4638 O O . MET A 1 591 ? 36.164 16.797 -17.076 1.00 86.81 591 MET A O 1
ATOM 4642 N N . ARG A 1 592 ? 37.365 18.625 -16.533 1.00 87.19 592 ARG A N 1
ATOM 4643 C CA . ARG A 1 592 ? 38.285 18.645 -17.679 1.00 87.19 592 ARG A CA 1
ATOM 4644 C C . ARG A 1 592 ? 39.716 18.862 -17.183 1.00 87.19 592 ARG A C 1
ATOM 4646 O O . ARG A 1 592 ? 39.923 19.387 -16.092 1.00 87.19 592 ARG A O 1
ATOM 4653 N N . ARG A 1 593 ? 40.713 18.463 -17.976 1.00 83.44 593 ARG A N 1
ATOM 4654 C CA . ARG A 1 593 ? 42.132 18.738 -17.677 1.00 83.44 593 ARG A CA 1
ATOM 4655 C C . ARG A 1 593 ? 42.470 20.213 -17.941 1.00 83.44 593 ARG A C 1
ATOM 4657 O O . ARG A 1 593 ? 43.051 20.854 -17.073 1.00 83.44 593 ARG A O 1
ATOM 4664 N N . ALA A 1 594 ? 42.005 20.775 -19.058 1.00 81.75 594 ALA A N 1
ATOM 4665 C CA . ALA A 1 594 ? 42.081 22.209 -19.343 1.00 81.75 594 ALA A CA 1
ATOM 4666 C C . ALA A 1 594 ? 40.767 22.782 -19.927 1.00 81.75 594 ALA A C 1
ATOM 4668 O O . ALA A 1 594 ? 39.888 22.028 -20.366 1.00 81.75 594 ALA A O 1
ATOM 4669 N N . PRO A 1 595 ? 40.597 24.121 -19.950 1.00 75.94 595 PRO A N 1
ATOM 4670 C CA . PRO A 1 595 ? 39.457 24.755 -20.604 1.00 75.94 595 PRO A CA 1
ATOM 4671 C C . PRO A 1 595 ? 39.403 24.363 -22.087 1.00 75.94 595 PRO A C 1
ATOM 4673 O O . PRO A 1 595 ? 40.413 24.447 -22.779 1.00 75.94 595 PRO A O 1
ATOM 4676 N N . ARG A 1 596 ? 38.218 23.978 -22.582 1.00 72.88 596 ARG A N 1
ATOM 4677 C CA . ARG A 1 596 ? 37.962 23.484 -23.959 1.00 72.88 596 ARG A CA 1
ATOM 4678 C C . ARG A 1 596 ? 38.490 22.082 -24.293 1.00 72.88 596 ARG A C 1
ATOM 4680 O O . ARG A 1 596 ? 38.226 21.606 -25.392 1.00 72.88 596 ARG A O 1
ATOM 4687 N N . GLU A 1 597 ? 39.144 21.387 -23.366 1.00 74.88 597 GLU A N 1
ATOM 4688 C CA . GLU A 1 597 ? 39.458 19.964 -23.548 1.00 74.88 597 GLU A CA 1
ATOM 4689 C C . GLU A 1 597 ? 38.239 19.069 -23.303 1.00 74.88 597 GLU A C 1
ATOM 4691 O O . GLU A 1 597 ? 37.198 19.520 -22.828 1.00 74.88 597 GLU A O 1
ATOM 4696 N N . ARG A 1 598 ? 38.349 17.774 -23.611 1.00 74.94 598 ARG A N 1
ATOM 4697 C CA . ARG A 1 598 ? 37.281 16.788 -23.395 1.00 74.94 598 ARG A CA 1
ATOM 4698 C C . ARG A 1 598 ? 36.921 16.601 -21.919 1.00 74.94 598 ARG A C 1
ATOM 4700 O O . ARG A 1 598 ? 37.726 16.846 -21.020 1.00 74.94 598 ARG A O 1
ATOM 4707 N N . ILE A 1 599 ? 35.712 16.101 -21.685 1.00 81.25 599 ILE A N 1
ATOM 4708 C CA . ILE A 1 599 ? 35.263 15.700 -20.352 1.00 81.25 599 ILE A CA 1
ATOM 4709 C C . ILE A 1 599 ? 36.085 14.485 -19.927 1.00 81.25 599 ILE A C 1
ATOM 4711 O O . ILE A 1 599 ? 36.108 13.479 -20.638 1.00 81.25 599 ILE A O 1
ATOM 4715 N N . THR A 1 600 ? 36.762 14.584 -18.787 1.00 78.00 600 THR A N 1
ATOM 4716 C CA . THR A 1 600 ? 37.481 13.456 -18.184 1.00 78.00 600 THR A CA 1
ATOM 4717 C C . THR A 1 600 ? 36.573 12.693 -17.233 1.00 78.00 600 THR A C 1
ATOM 4719 O O . THR A 1 600 ? 36.542 11.468 -17.274 1.00 78.00 600 THR A O 1
ATOM 4722 N N . HIS A 1 601 ? 35.798 13.420 -16.427 1.00 80.00 601 HIS A N 1
ATOM 4723 C CA . HIS A 1 601 ? 34.865 12.865 -15.456 1.00 80.00 601 HIS A CA 1
ATOM 4724 C C . HIS A 1 601 ? 33.609 13.730 -15.381 1.00 80.00 601 HIS A C 1
ATOM 4726 O O . HIS A 1 601 ? 33.647 14.934 -15.638 1.00 80.00 601 HIS A O 1
ATOM 4732 N N . ALA A 1 602 ? 32.495 13.116 -15.006 1.00 84.38 602 ALA A N 1
ATOM 4733 C CA . ALA A 1 602 ? 31.268 13.816 -14.672 1.00 84.38 602 ALA A CA 1
ATOM 4734 C C . ALA A 1 602 ? 30.699 13.192 -13.401 1.00 84.38 602 ALA A C 1
ATOM 4736 O O . ALA A 1 602 ? 30.705 11.973 -13.276 1.00 84.38 602 ALA A O 1
ATOM 4737 N N . ILE A 1 603 ? 30.241 14.021 -12.470 1.00 83.06 603 ILE A N 1
ATOM 4738 C CA . ILE A 1 603 ? 29.613 13.582 -11.220 1.00 83.06 603 ILE A CA 1
ATOM 4739 C C . ILE A 1 603 ? 28.147 13.985 -11.267 1.00 83.06 603 ILE A C 1
ATOM 4741 O O . ILE A 1 603 ? 27.842 15.142 -11.570 1.00 83.06 603 ILE A O 1
ATOM 4745 N N . LEU A 1 604 ? 27.242 13.051 -10.970 1.00 83.50 604 LEU A N 1
ATOM 4746 C CA . LEU A 1 604 ? 25.811 13.344 -10.895 1.00 83.50 604 LEU A CA 1
ATOM 4747 C C . LEU A 1 604 ? 25.448 13.908 -9.513 1.00 83.50 604 LEU A C 1
ATOM 4749 O O . LEU A 1 604 ? 25.562 13.233 -8.494 1.00 83.50 604 LEU A O 1
ATOM 4753 N N . LEU A 1 605 ? 24.939 15.136 -9.482 1.00 77.31 605 LEU A N 1
ATOM 4754 C CA . LEU A 1 605 ? 24.537 15.858 -8.274 1.00 77.31 605 LEU A CA 1
ATOM 4755 C C . LEU A 1 605 ? 23.097 15.514 -7.851 1.00 77.31 605 LEU A C 1
ATOM 4757 O O . LEU A 1 605 ? 22.286 16.398 -7.595 1.00 77.31 605 LEU A O 1
ATOM 4761 N N . HIS A 1 606 ? 22.756 14.226 -7.796 1.00 72.94 606 HIS A N 1
ATOM 4762 C CA . HIS A 1 606 ? 21.443 13.778 -7.325 1.00 72.94 606 HIS A CA 1
ATOM 4763 C C . HIS A 1 606 ? 21.429 13.680 -5.792 1.00 72.94 606 HIS A C 1
ATOM 4765 O O . HIS A 1 606 ? 22.238 12.950 -5.210 1.00 72.94 606 HIS A O 1
ATOM 4771 N N . ARG A 1 607 ? 20.511 14.417 -5.140 1.00 67.69 607 ARG A N 1
ATOM 4772 C CA . ARG A 1 607 ? 20.446 14.582 -3.669 1.00 67.69 607 ARG A CA 1
ATOM 4773 C C . ARG A 1 607 ? 21.800 14.951 -3.058 1.00 67.69 607 ARG A C 1
ATOM 4775 O O . ARG A 1 607 ? 22.177 14.446 -2.000 1.00 67.69 607 ARG A O 1
ATOM 4782 N N . ALA A 1 608 ? 22.553 15.790 -3.764 1.00 67.81 608 ALA A N 1
ATOM 4783 C CA . ALA A 1 608 ? 23.907 16.114 -3.368 1.00 67.81 608 ALA A CA 1
ATOM 4784 C C . ALA A 1 608 ? 23.924 17.060 -2.162 1.00 67.81 608 ALA A C 1
ATOM 4786 O O . ALA A 1 608 ? 23.198 18.049 -2.133 1.00 67.81 608 ALA A O 1
ATOM 4787 N N . HIS A 1 609 ? 24.780 16.779 -1.184 1.00 72.88 609 HIS A N 1
ATOM 4788 C CA . HIS A 1 609 ? 25.045 17.657 -0.049 1.00 72.88 609 HIS A CA 1
ATOM 4789 C C . HIS A 1 609 ? 26.496 18.130 -0.100 1.00 72.88 609 HIS A C 1
ATOM 4791 O O . HIS A 1 609 ? 27.400 17.322 -0.312 1.00 72.88 609 HIS A O 1
ATOM 4797 N N . VAL A 1 610 ? 26.731 19.425 0.116 1.00 75.31 610 VAL A N 1
ATOM 4798 C CA . VAL A 1 610 ? 28.077 20.013 0.112 1.00 75.31 610 VAL A CA 1
ATOM 4799 C C . VAL A 1 610 ? 28.376 20.647 1.461 1.00 75.31 610 VAL A C 1
ATOM 4801 O O . VAL A 1 610 ? 27.588 21.442 1.964 1.00 75.31 610 VAL A O 1
ATOM 4804 N N . ALA A 1 611 ? 29.529 20.309 2.033 1.00 71.94 611 ALA A N 1
ATOM 4805 C CA . ALA A 1 611 ? 30.023 20.869 3.287 1.00 71.94 611 ALA A CA 1
ATOM 4806 C C . ALA A 1 611 ? 31.502 21.252 3.169 1.00 71.94 611 ALA A C 1
ATOM 4808 O O . ALA A 1 611 ? 32.237 20.662 2.383 1.00 71.94 611 ALA A O 1
ATOM 4809 N N . LEU A 1 612 ? 31.955 22.213 3.970 1.00 73.50 612 LEU A N 1
ATOM 4810 C CA . LEU A 1 612 ? 33.383 22.485 4.148 1.00 73.50 612 LEU A CA 1
ATOM 4811 C C . LEU A 1 612 ? 33.951 21.490 5.168 1.00 73.50 612 LEU A C 1
ATOM 4813 O O . LEU A 1 612 ? 33.377 21.310 6.239 1.00 73.50 612 LEU A O 1
ATOM 4817 N N . LEU A 1 613 ? 35.048 20.816 4.816 1.00 67.56 613 LEU A N 1
ATOM 4818 C CA . LEU A 1 613 ? 35.631 19.731 5.620 1.00 67.56 613 LEU A CA 1
ATOM 4819 C C . LEU A 1 613 ? 36.406 20.223 6.848 1.00 67.56 613 LEU A C 1
ATOM 4821 O O . LEU A 1 613 ? 36.468 19.513 7.847 1.00 67.56 613 LEU A O 1
ATOM 4825 N N . SER A 1 614 ? 37.022 21.402 6.767 1.00 61.53 614 SER A N 1
ATOM 4826 C CA . SER A 1 614 ? 37.836 21.980 7.840 1.00 61.53 614 SER A CA 1
ATOM 4827 C C . SER A 1 614 ? 37.860 23.510 7.727 1.00 61.53 614 SER A C 1
ATOM 4829 O O . SER A 1 614 ? 37.823 24.005 6.602 1.00 61.53 614 SER A O 1
ATOM 4831 N N . PRO A 1 615 ? 37.939 24.258 8.846 1.00 64.31 615 PRO A N 1
ATOM 4832 C CA . PRO A 1 615 ? 38.146 25.710 8.858 1.00 64.31 615 PRO A CA 1
ATOM 4833 C C . PRO A 1 615 ? 39.571 26.146 8.471 1.00 64.31 615 PRO A C 1
ATOM 4835 O O . PRO A 1 615 ? 39.787 27.331 8.239 1.00 64.31 615 PRO A O 1
ATOM 4838 N N . ASP A 1 616 ? 40.529 25.216 8.375 1.00 70.31 616 ASP A N 1
ATOM 4839 C CA . ASP A 1 616 ? 41.948 25.537 8.143 1.00 70.31 616 ASP A CA 1
ATOM 4840 C C . ASP A 1 616 ? 42.362 25.448 6.665 1.00 70.31 616 ASP A C 1
ATOM 4842 O O . ASP A 1 616 ? 43.385 26.001 6.261 1.00 70.31 616 ASP A O 1
ATOM 4846 N N . ALA A 1 617 ? 41.567 24.769 5.830 1.00 78.06 617 ALA A N 1
ATOM 4847 C CA . ALA A 1 617 ? 41.841 24.603 4.406 1.00 78.06 617 ALA A CA 1
ATOM 4848 C C . ALA A 1 617 ? 40.558 24.741 3.569 1.00 78.06 617 ALA A C 1
ATOM 4850 O O . ALA A 1 617 ? 39.531 24.177 3.950 1.00 78.06 617 ALA A O 1
ATOM 4851 N N . PRO A 1 618 ? 40.608 25.393 2.389 1.00 82.56 618 PRO A N 1
ATOM 4852 C CA . PRO A 1 618 ? 39.456 25.594 1.504 1.00 82.56 618 PRO A CA 1
ATOM 4853 C C . PRO A 1 618 ? 39.053 24.294 0.772 1.00 82.56 618 PRO A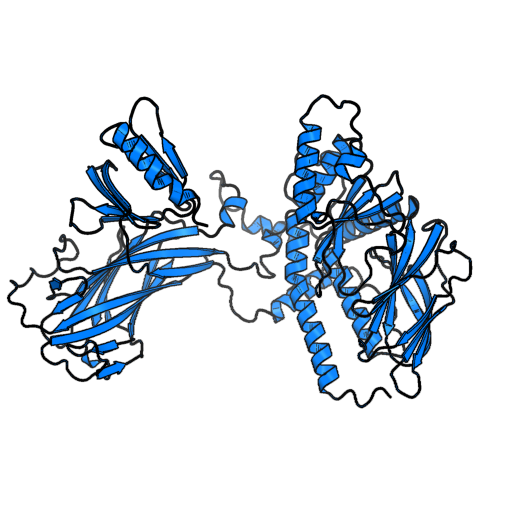 C 1
ATOM 4855 O O . PRO A 1 618 ? 39.120 24.199 -0.453 1.00 82.56 618 PRO A O 1
ATOM 4858 N N . THR A 1 619 ? 38.656 23.264 1.524 1.00 80.38 619 THR A N 1
ATOM 4859 C CA . THR A 1 619 ? 38.305 21.929 1.014 1.00 80.38 619 THR A CA 1
ATOM 4860 C C . THR A 1 619 ? 36.816 21.648 1.188 1.00 80.38 619 THR A C 1
ATOM 4862 O O . THR A 1 619 ? 36.275 21.718 2.292 1.00 80.38 619 THR A O 1
ATOM 4865 N N . LEU A 1 620 ? 36.162 21.278 0.091 1.00 79.19 620 LEU A N 1
ATOM 4866 C CA . LEU A 1 620 ? 34.749 20.933 0.001 1.00 79.19 620 LEU A CA 1
ATOM 4867 C C . LEU A 1 620 ? 34.579 19.408 0.005 1.00 79.19 620 LEU A C 1
ATOM 4869 O O . LEU A 1 620 ? 35.191 18.708 -0.801 1.00 79.19 620 LEU A O 1
ATOM 4873 N N . ALA A 1 621 ? 33.714 18.895 0.876 1.00 73.00 621 ALA A N 1
ATOM 4874 C CA . ALA A 1 621 ? 33.143 17.560 0.762 1.00 73.00 621 ALA A CA 1
ATOM 4875 C C . ALA A 1 621 ? 31.837 17.622 -0.029 1.00 73.00 621 ALA A C 1
ATOM 4877 O O . ALA A 1 621 ? 30.905 18.327 0.357 1.00 73.00 621 ALA A O 1
ATOM 4878 N N . LEU A 1 622 ? 31.762 16.841 -1.102 1.00 73.69 622 LEU A N 1
ATOM 4879 C CA . LEU A 1 622 ? 30.563 16.627 -1.900 1.00 73.69 622 LEU A CA 1
ATOM 4880 C C . LEU A 1 622 ? 30.066 15.198 -1.667 1.00 73.69 622 LEU A C 1
ATOM 4882 O O . LEU A 1 622 ? 30.736 14.231 -2.024 1.00 73.69 622 LEU A O 1
ATOM 4886 N N . TYR A 1 623 ? 28.879 15.066 -1.091 1.00 68.56 623 TYR A N 1
ATOM 4887 C CA . TYR A 1 623 ? 28.200 13.795 -0.865 1.00 68.56 623 TYR A CA 1
ATOM 4888 C C . TYR A 1 623 ? 27.103 13.633 -1.911 1.00 68.56 623 TYR A C 1
ATOM 4890 O O . TYR A 1 623 ? 26.243 14.498 -2.017 1.00 68.56 623 TYR A O 1
ATOM 4898 N N . THR A 1 624 ? 27.115 12.543 -2.671 1.00 66.44 624 THR A N 1
ATOM 4899 C CA . THR A 1 624 ? 26.071 12.193 -3.653 1.00 66.44 624 THR A CA 1
ATOM 4900 C C . THR A 1 624 ? 25.376 10.892 -3.243 1.00 66.44 624 THR A C 1
ATOM 4902 O O . THR A 1 624 ? 25.797 10.231 -2.291 1.00 66.44 624 THR A O 1
ATOM 4905 N N . SER A 1 625 ? 24.321 10.480 -3.957 1.00 61.22 625 SER A N 1
ATOM 4906 C CA . SER A 1 625 ? 23.686 9.174 -3.715 1.00 61.22 625 SER A CA 1
ATOM 4907 C C . SER A 1 625 ? 24.602 7.971 -3.987 1.00 61.22 625 SER A C 1
ATOM 4909 O O . SER A 1 625 ? 24.368 6.897 -3.434 1.00 61.22 625 SER A O 1
ATOM 4911 N N . SER A 1 626 ? 25.615 8.133 -4.841 1.00 58.38 626 SER A N 1
ATOM 4912 C CA . SER A 1 626 ? 26.546 7.085 -5.283 1.00 58.38 626 SER A CA 1
ATOM 4913 C C . SER A 1 626 ? 27.847 7.078 -4.478 1.00 58.38 626 SER A C 1
ATOM 4915 O O . SER A 1 626 ? 28.289 6.018 -4.029 1.00 58.38 626 SER A O 1
ATOM 4917 N N . ALA A 1 627 ? 28.457 8.248 -4.279 1.00 65.62 627 ALA A N 1
ATOM 4918 C CA . ALA A 1 627 ? 29.803 8.378 -3.726 1.00 65.62 627 ALA A CA 1
ATOM 4919 C C . ALA A 1 627 ? 30.040 9.707 -2.984 1.00 65.62 627 ALA A C 1
ATOM 4921 O O . ALA A 1 627 ? 29.257 10.656 -3.076 1.00 65.62 627 ALA A O 1
ATOM 4922 N N . SER A 1 628 ? 31.159 9.774 -2.260 1.00 72.19 628 SER A N 1
ATOM 4923 C CA . SER A 1 628 ? 31.632 10.978 -1.570 1.00 72.19 628 SER A CA 1
ATOM 4924 C C . SER A 1 628 ? 32.950 11.452 -2.181 1.00 72.19 628 SER A C 1
ATOM 4926 O O . SER A 1 628 ? 33.849 10.644 -2.411 1.00 72.19 628 SER A O 1
ATOM 4928 N N . TYR A 1 629 ? 33.081 12.759 -2.393 1.00 76.25 629 TYR A N 1
ATOM 4929 C CA . TYR A 1 629 ? 34.226 13.402 -3.034 1.00 76.25 629 TYR A CA 1
ATOM 4930 C C . TYR A 1 629 ? 34.806 14.496 -2.144 1.00 76.25 629 TYR A C 1
ATOM 4932 O O . TYR A 1 629 ? 34.065 15.200 -1.461 1.00 76.25 629 TYR A O 1
ATOM 4940 N N . ALA A 1 630 ? 36.125 14.669 -2.201 1.00 79.50 630 ALA A N 1
ATOM 4941 C CA . ALA A 1 630 ? 36.825 15.801 -1.604 1.00 79.50 630 ALA A CA 1
ATOM 4942 C C . ALA A 1 630 ? 37.455 16.645 -2.721 1.00 79.50 630 ALA A C 1
ATOM 4944 O O . ALA A 1 630 ? 38.199 16.115 -3.549 1.00 79.50 630 ALA A O 1
ATOM 4945 N N . LEU A 1 631 ? 37.133 17.939 -2.751 1.00 81.38 631 LEU A N 1
ATOM 4946 C CA . LEU A 1 631 ? 37.575 18.903 -3.761 1.00 81.38 631 LEU A CA 1
ATOM 4947 C C . LEU A 1 631 ? 38.212 20.104 -3.058 1.00 81.38 631 LEU A C 1
ATOM 4949 O O . LEU A 1 631 ? 37.557 20.754 -2.247 1.00 81.38 631 LEU A O 1
ATOM 4953 N N . ALA A 1 632 ? 39.469 20.423 -3.361 1.00 85.38 632 ALA A N 1
ATOM 4954 C CA . ALA A 1 632 ? 40.134 21.603 -2.807 1.00 85.38 632 ALA A CA 1
ATOM 4955 C C . ALA A 1 632 ? 40.028 22.796 -3.768 1.00 85.38 632 ALA A C 1
ATOM 4957 O O . ALA A 1 632 ? 40.245 22.647 -4.972 1.00 85.38 632 ALA A O 1
ATOM 4958 N N . ALA A 1 633 ? 39.685 23.971 -3.247 1.00 87.44 633 ALA A N 1
ATOM 4959 C CA . ALA A 1 633 ? 39.615 25.216 -4.006 1.00 87.44 633 ALA A CA 1
ATOM 4960 C C . ALA A 1 633 ? 40.886 26.059 -3.815 1.00 87.44 633 ALA A C 1
ATOM 4962 O O . ALA A 1 633 ? 41.532 25.994 -2.774 1.00 87.44 633 ALA A O 1
ATOM 4963 N N . ASP A 1 634 ? 41.211 26.898 -4.802 1.00 87.06 634 ASP A N 1
ATOM 4964 C CA . ASP A 1 634 ? 42.418 27.744 -4.778 1.00 87.06 634 ASP A CA 1
ATOM 4965 C C . ASP A 1 634 ? 42.370 28.835 -3.678 1.00 87.06 634 ASP A C 1
ATOM 4967 O O . ASP A 1 634 ? 43.403 29.363 -3.273 1.00 87.06 634 ASP A O 1
ATOM 4971 N N . SER A 1 635 ? 41.178 29.198 -3.189 1.00 88.75 635 SER A N 1
ATOM 4972 C CA . SER A 1 635 ? 40.985 30.203 -2.134 1.00 88.75 635 SER A CA 1
ATOM 4973 C C . SER A 1 635 ? 39.680 29.989 -1.363 1.00 88.75 635 SER A C 1
ATOM 4975 O O . SER A 1 635 ? 38.751 29.351 -1.861 1.00 88.75 635 SER A O 1
ATOM 4977 N N . TRP A 1 636 ? 39.568 30.585 -0.171 1.00 84.81 636 TRP A N 1
ATOM 4978 C CA . TRP A 1 636 ? 38.331 30.586 0.624 1.00 84.81 636 TRP A CA 1
ATOM 4979 C C . TRP A 1 636 ? 37.144 31.222 -0.106 1.00 84.81 636 TRP A C 1
ATOM 4981 O O . TRP A 1 636 ? 36.036 30.692 -0.068 1.00 84.81 636 TRP A O 1
ATOM 4991 N N . ALA A 1 637 ? 37.378 32.311 -0.843 1.00 86.69 637 ALA A N 1
ATOM 4992 C CA . ALA A 1 637 ? 36.346 32.942 -1.665 1.00 86.69 637 ALA A CA 1
ATOM 4993 C C . ALA A 1 637 ? 35.836 31.994 -2.766 1.00 86.69 637 ALA A C 1
ATOM 4995 O O . ALA A 1 637 ? 34.631 31.894 -2.988 1.00 86.69 637 ALA A O 1
ATOM 4996 N N . SER A 1 638 ? 36.744 31.250 -3.409 1.00 87.19 638 SER A N 1
ATOM 4997 C CA . SER A 1 638 ? 36.390 30.226 -4.399 1.00 87.19 638 SER A CA 1
ATOM 4998 C C . SER A 1 638 ? 35.623 29.062 -3.760 1.00 87.19 638 SER A C 1
ATOM 5000 O O . SER A 1 638 ? 34.611 28.624 -4.303 1.00 87.19 638 SER A O 1
ATOM 5002 N N . ALA A 1 639 ? 36.040 28.603 -2.574 1.00 84.38 639 ALA A N 1
ATOM 5003 C CA . ALA A 1 639 ? 35.358 27.534 -1.845 1.00 84.38 639 ALA A CA 1
ATOM 5004 C C . ALA A 1 639 ? 33.908 27.906 -1.498 1.00 84.38 639 ALA A C 1
ATOM 5006 O O . ALA A 1 639 ? 32.996 27.121 -1.754 1.00 84.38 639 ALA A O 1
ATOM 5007 N N . HIS A 1 640 ? 33.676 29.121 -0.992 1.00 85.25 640 HIS A N 1
ATOM 5008 C CA . HIS A 1 640 ? 32.327 29.610 -0.707 1.00 85.25 640 HIS A CA 1
ATOM 5009 C C . HIS A 1 640 ? 31.496 29.815 -1.978 1.00 85.25 640 HIS A C 1
ATOM 5011 O O . HIS A 1 640 ? 30.321 29.450 -1.996 1.00 85.25 640 HIS A O 1
ATOM 5017 N N . ALA A 1 641 ? 32.089 30.328 -3.062 1.00 86.31 641 ALA A N 1
ATOM 5018 C CA . ALA A 1 641 ? 31.401 30.454 -4.348 1.00 86.31 641 ALA A CA 1
ATOM 5019 C C . ALA A 1 641 ? 30.928 29.088 -4.876 1.00 86.31 641 ALA A C 1
ATOM 5021 O O . ALA A 1 641 ? 29.769 28.940 -5.263 1.00 86.31 641 ALA A O 1
ATOM 5022 N N . TRP A 1 642 ? 31.783 28.063 -4.808 1.00 87.25 642 TRP A N 1
ATOM 5023 C CA . TRP A 1 642 ? 31.425 26.691 -5.172 1.00 87.25 642 TRP A CA 1
ATOM 5024 C C . TRP A 1 642 ? 30.387 26.072 -4.231 1.00 87.25 642 TRP A C 1
ATOM 5026 O O . TRP A 1 642 ? 29.466 25.410 -4.705 1.00 87.25 642 TRP A O 1
ATOM 5036 N N . GLN A 1 643 ? 30.480 26.313 -2.921 1.00 83.69 643 GLN A N 1
ATOM 5037 C CA . GLN A 1 643 ? 29.480 25.868 -1.947 1.00 83.69 643 GLN A CA 1
ATOM 5038 C C . GLN A 1 643 ? 28.095 26.454 -2.265 1.00 83.69 643 GLN A C 1
ATOM 5040 O O . GLN A 1 643 ? 27.111 25.717 -2.311 1.00 83.69 643 GLN A O 1
ATOM 5045 N N . HIS A 1 644 ? 28.022 27.757 -2.548 1.00 83.31 644 HIS A N 1
ATOM 5046 C CA . HIS A 1 644 ? 26.782 28.424 -2.942 1.00 83.31 644 HIS A CA 1
ATOM 5047 C C . HIS A 1 644 ? 26.270 27.960 -4.307 1.00 83.31 644 HIS A C 1
ATOM 5049 O O . HIS A 1 644 ? 25.066 27.785 -4.464 1.00 83.31 644 HIS A O 1
ATOM 5055 N N . ALA A 1 645 ? 27.152 27.725 -5.281 1.00 82.38 645 ALA A N 1
ATOM 5056 C CA . ALA A 1 645 ? 26.760 27.246 -6.606 1.00 82.38 645 ALA A CA 1
ATOM 5057 C C . ALA A 1 645 ? 26.219 25.806 -6.581 1.00 82.38 645 ALA A C 1
ATOM 5059 O O . ALA A 1 645 ? 25.313 25.478 -7.344 1.00 82.38 645 ALA A O 1
ATOM 5060 N N . LEU A 1 646 ? 26.747 24.949 -5.700 1.00 78.12 646 LEU A N 1
ATOM 5061 C CA . LEU A 1 646 ? 26.326 23.551 -5.563 1.00 78.12 646 LEU A CA 1
ATOM 5062 C C . LEU A 1 646 ? 25.119 23.367 -4.624 1.00 78.12 646 LEU A C 1
ATOM 5064 O O . LEU A 1 646 ? 24.433 22.351 -4.718 1.00 78.12 646 LEU A O 1
ATOM 5068 N N . ALA A 1 647 ? 24.814 24.338 -3.755 1.00 68.19 647 ALA A N 1
ATOM 5069 C CA . ALA A 1 647 ? 23.690 24.265 -2.818 1.00 68.19 647 ALA A CA 1
ATOM 5070 C C . ALA A 1 647 ? 22.298 24.106 -3.485 1.00 68.19 647 ALA A C 1
ATOM 5072 O O . ALA A 1 647 ? 21.525 23.278 -3.008 1.00 68.19 647 ALA A O 1
ATOM 5073 N N . PRO A 1 648 ? 21.947 24.784 -4.600 1.00 59.72 648 PRO A N 1
ATOM 5074 C CA . PRO A 1 648 ? 20.665 24.590 -5.288 1.00 59.72 648 PRO A CA 1
ATOM 5075 C C . PRO A 1 648 ? 20.466 23.172 -5.841 1.00 59.72 648 PRO A C 1
ATOM 5077 O O . PRO A 1 648 ? 19.335 22.697 -5.926 1.00 59.72 648 PRO A O 1
ATOM 5080 N N . ALA A 1 649 ? 21.555 22.469 -6.177 1.00 52.81 649 ALA A N 1
ATOM 5081 C CA . ALA A 1 649 ? 21.504 21.092 -6.674 1.00 52.81 649 ALA A CA 1
ATOM 5082 C C . ALA A 1 649 ? 21.088 20.072 -5.590 1.00 52.81 649 ALA A C 1
ATOM 5084 O O . ALA A 1 649 ? 20.755 18.936 -5.915 1.00 52.81 649 ALA A O 1
ATOM 5085 N N . SER A 1 650 ? 21.035 20.480 -4.315 1.00 45.31 650 SER A N 1
ATOM 5086 C CA . SER A 1 650 ? 20.531 19.661 -3.200 1.00 45.31 650 SER A CA 1
ATOM 5087 C C . SER A 1 650 ? 18.997 19.542 -3.150 1.00 45.31 650 SER A C 1
ATOM 5089 O O . SER A 1 650 ? 18.477 18.632 -2.504 1.00 45.31 650 SER A O 1
ATOM 5091 N N . HIS A 1 651 ? 18.271 20.421 -3.857 1.00 41.75 651 HIS A N 1
ATOM 5092 C CA . HIS A 1 651 ? 16.803 20.512 -3.828 1.00 41.75 651 HIS A CA 1
ATOM 5093 C C . HIS A 1 651 ? 16.099 19.983 -5.088 1.00 41.75 651 HIS A C 1
ATOM 5095 O O . HIS A 1 651 ? 14.867 19.943 -5.125 1.00 41.75 651 HIS A O 1
ATOM 5101 N N . ILE A 1 652 ? 16.846 19.572 -6.118 1.00 41.84 652 ILE A N 1
ATOM 5102 C CA . ILE A 1 652 ? 16.264 18.979 -7.328 1.00 41.84 652 ILE A CA 1
ATOM 5103 C C . ILE A 1 652 ? 15.865 17.537 -6.982 1.00 41.84 652 ILE A C 1
ATOM 5105 O O . ILE A 1 652 ? 16.726 16.682 -6.764 1.00 41.84 652 ILE A O 1
ATOM 5109 N N . THR A 1 653 ? 14.555 17.325 -6.839 1.00 35.44 653 THR A N 1
ATOM 5110 C CA . THR A 1 653 ? 13.912 16.057 -6.456 1.00 35.44 653 THR A CA 1
ATOM 5111 C C . THR A 1 653 ? 13.634 15.161 -7.646 1.00 35.44 653 THR A C 1
ATOM 5113 O O . THR A 1 653 ? 13.366 15.695 -8.747 1.00 35.44 653 THR A O 1
#